Protein 1AV3 (pdb70)

Nearest PDB structures (foldseek):
  1av3-assembly1_A  TM=9.865E-01  e=8.842E-04  Conus purpurascens
  1mvj-assembly1_A  TM=7.472E-01  e=1.299E+00  Conus striatus
  1omn-assembly1_A  TM=7.184E-01  e=1.514E+00  Conus magus
  1omc-assembly1_A  TM=7.765E-01  e=2.591E+00  Conus geographus
  1cnn-assembly1_A  TM=4.995E-01  e=6.509E-01  unclassified

GO terms:
  GO:0005576 extracellular region (C, EXP)

Organism: Conus purpurascens (NCBI:txid41690)

Solvent-accessible surface area: 2298 Å² total

Sequence (26 aa):
CRINQKCFQHLDDCCSRKCNRFNKCVCRINQKCFQHLDDCCSRKCNRFNKCVCRINQKCFQHLDDCCSRKCNRFNKCVCRINQKCFQHLDDCCSRKCNRFNKCVCRINQKCFQHLDDCCSRKCNRFNKCVCRINQKCFQHLDDCCSRKCNRFNKCVCRINQKCFQHLDDCCSRKCNRFNKCVCRINQKCFQHLDDCCSRKCNRFNKCVCRINQKCFQHLDDCCSRKCNRFNKCVCRINQKCFQHLDDCCSRKCNRFNKCVCRINQKCFQHLDDCCSRKCNRFNKCVCRINQKCFQHLDDCCSRKCNRFNKCVCRINQKCFQHLDDCCSRKCNRFNKCVCRINQKCFQHLDDCCSRKCNRFNKCVCRINQKCFQHLDDCCSRKCNRFNKCVCRINQKCFQHLDDCCSRKCNRFNKCVCRINQKCFQHLDDCCSRKCNRFNKCVCRINQKCFQHLDDCCSRKCNRFNKCVCRINQKCFQHLDDCCSRKCNRFNKCVCRINQKCFQHLDDCCSRKCNRFNKCV

InterPro domains:
  IPR004214 Conotoxin [PF02950] (1-71)

Foldseek 3Di:
DDDLQQAALVDQPHPQSAADPVSGHD

Secondary structure (DSSP, 8-state):
-B---B--GGG--BSS--B-TTSBB-

Radius of gyration: 6.78 Å; Cα contacts (8 Å, |Δi|>4): 54; chains: 1; bounding box: 14×18×10 Å

Structure (mmCIF, N/CA/C/O backbone):
data_1AV3
#
_entry.id   1AV3
#
_cell.length_a   1.000
_cell.length_b   1.000
_cell.length_c   1.000
_cell.angle_alpha   90.00
_cell.angle_beta   90.00
_cell.angle_gamma   90.00
#
_symmetry.space_group_name_H-M   'P 1'
#
loop_
_atom_site.group_PDB
_atom_site.id
_atom_site.type_symbol
_atom_site.label_atom_id
_atom_site.label_alt_id
_atom_site.label_comp_id
_atom_site.label_asym_id
_atom_site.label_entity_id
_atom_site.label_seq_id
_atom_site.pdbx_PDB_ins_code
_atom_site.Cartn_x
_atom_site.Cartn_y
_atom_site.Cartn_z
_atom_site.occupancy
_atom_site.B_iso_or_equiv
_atom_site.auth_seq_id
_atom_site.auth_comp_id
_atom_site.auth_asym_id
_atom_site.auth_atom_id
_atom_site.pdbx_PDB_model_num
ATOM 1 N N . CYS A 1 1 ? -0.760 12.508 -4.725 1.00 0.00 1 CYS A N 1
ATOM 2 C CA . CYS A 1 1 ? -1.234 11.482 -3.757 1.00 0.00 1 CYS A CA 1
ATOM 3 C C . CYS A 1 1 ? -1.818 10.331 -4.598 1.00 0.00 1 CYS A C 1
ATOM 4 O O . CYS A 1 1 ? -2.720 10.537 -5.388 1.00 0.00 1 CYS A O 1
ATOM 13 N N . ARG A 1 2 ? -1.283 9.149 -4.402 1.00 0.00 2 ARG A N 1
ATOM 14 C CA . ARG A 1 2 ? -1.754 7.945 -5.162 1.00 0.00 2 ARG A CA 1
ATOM 15 C C . ARG A 1 2 ? -3.085 7.417 -4.609 1.00 0.00 2 ARG A C 1
ATOM 16 O O . ARG A 1 2 ? -3.255 7.276 -3.416 1.00 0.00 2 ARG A O 1
ATOM 37 N N . ILE A 1 3 ? -3.991 7.140 -5.514 1.00 0.00 3 ILE A N 1
ATOM 38 C CA . ILE A 1 3 ? -5.343 6.620 -5.150 1.00 0.00 3 ILE A CA 1
ATOM 39 C C . ILE A 1 3 ? -5.286 5.283 -4.370 1.00 0.00 3 ILE A C 1
ATOM 40 O O . ILE A 1 3 ? -4.298 4.578 -4.454 1.00 0.00 3 ILE A O 1
ATOM 71 N N . ASN A 1 5 ? -6.249 1.280 -3.463 1.00 0.00 5 ASN A N 1
ATOM 72 C CA . ASN A 1 5 ? -6.082 -0.015 -4.206 1.00 0.00 5 ASN A CA 1
ATOM 73 C C . ASN A 1 5 ? -4.997 -0.023 -5.303 1.00 0.00 5 ASN A C 1
ATOM 74 O O . ASN A 1 5 ? -4.919 -0.953 -6.083 1.00 0.00 5 ASN A O 1
ATOM 85 N N . GLN A 1 6 ? -4.191 1.008 -5.332 1.00 0.00 6 GLN A N 1
ATOM 86 C CA . GLN A 1 6 ? -3.100 1.116 -6.344 1.00 0.00 6 GLN A CA 1
ATOM 87 C C . GLN A 1 6 ? -1.872 0.379 -5.809 1.00 0.00 6 GLN A C 1
ATOM 88 O O . GLN A 1 6 ? -1.453 0.623 -4.693 1.00 0.00 6 GLN A O 1
ATOM 102 N N . LYS A 1 7 ? -1.338 -0.495 -6.625 1.00 0.00 7 LYS A N 1
ATOM 103 C CA . LYS A 1 7 ? -0.134 -1.294 -6.233 1.00 0.00 7 LYS A CA 1
ATOM 104 C C . LYS A 1 7 ? 0.978 -0.424 -5.621 1.00 0.00 7 LYS A C 1
ATOM 105 O O . LYS A 1 7 ? 1.688 0.277 -6.315 1.00 0.00 7 LYS A O 1
ATOM 124 N N . CYS A 1 8 ? 1.069 -0.513 -4.317 1.00 0.00 8 CYS A N 1
ATOM 125 C CA . CYS A 1 8 ? 2.089 0.257 -3.546 1.00 0.00 8 CYS A CA 1
ATOM 126 C C . CYS A 1 8 ? 2.797 -0.661 -2.554 1.00 0.00 8 CYS A C 1
ATOM 127 O O . CYS A 1 8 ? 2.199 -1.562 -1.996 1.00 0.00 8 CYS A O 1
ATOM 134 N N . PHE A 1 9 ? 4.063 -0.388 -2.371 1.00 0.00 9 PHE A N 1
ATOM 135 C CA . PHE A 1 9 ? 4.891 -1.197 -1.432 1.00 0.00 9 PHE A CA 1
ATOM 136 C C . PHE A 1 9 ? 4.794 -0.573 -0.043 1.00 0.00 9 PHE A C 1
ATOM 137 O O . PHE A 1 9 ? 4.859 0.633 0.107 1.00 0.00 9 PHE A O 1
ATOM 154 N N . GLN A 1 10 ? 4.636 -1.433 0.926 1.00 0.00 10 GLN A N 1
ATOM 155 C CA . GLN A 1 10 ? 4.525 -1.003 2.347 1.00 0.00 10 GLN A CA 1
ATOM 156 C C . GLN A 1 10 ? 5.750 -0.168 2.747 1.00 0.00 10 GLN A C 1
ATOM 157 O O . GLN A 1 10 ? 5.662 0.713 3.581 1.00 0.00 10 GLN A O 1
ATOM 171 N N . HIS A 1 11 ? 6.855 -0.490 2.120 1.00 0.00 11 HIS A N 1
ATOM 172 C CA . HIS A 1 11 ? 8.139 0.222 2.389 1.00 0.00 11 HIS A CA 1
ATOM 173 C C . HIS A 1 11 ? 8.063 1.668 1.883 1.00 0.00 11 HIS A C 1
ATOM 174 O O . HIS A 1 11 ? 8.613 2.564 2.492 1.00 0.00 11 HIS A O 1
ATOM 188 N N . LEU A 1 12 ? 7.379 1.835 0.778 1.00 0.00 12 LEU A N 1
ATOM 189 C CA . LEU A 1 12 ? 7.212 3.185 0.158 1.00 0.00 12 LEU A CA 1
ATOM 190 C C . LEU A 1 12 ? 5.726 3.444 -0.144 1.00 0.00 12 LEU A C 1
ATOM 191 O O . LEU A 1 12 ? 5.322 3.609 -1.280 1.00 0.00 12 LEU A O 1
ATOM 207 N N . ASP A 1 13 ? 4.952 3.466 0.913 1.00 0.00 13 ASP A N 1
ATOM 208 C CA . ASP A 1 13 ? 3.480 3.709 0.780 1.00 0.00 13 ASP A CA 1
ATOM 209 C C . ASP A 1 13 ? 3.275 5.165 0.330 1.00 0.00 13 ASP A C 1
ATOM 210 O O . ASP A 1 13 ? 3.218 6.089 1.119 1.00 0.00 13 ASP A O 1
ATOM 219 N N . ASP A 1 14 ? 3.173 5.298 -0.964 1.00 0.00 14 ASP A N 1
ATOM 220 C CA . ASP A 1 14 ? 2.975 6.618 -1.626 1.00 0.00 14 ASP A CA 1
ATOM 221 C C . ASP A 1 14 ? 1.483 6.967 -1.764 1.00 0.00 14 ASP A C 1
ATOM 222 O O . ASP A 1 14 ? 1.125 7.893 -2.471 1.00 0.00 14 ASP A O 1
ATOM 231 N N . CYS A 1 15 ? 0.661 6.212 -1.083 1.00 0.00 15 CYS A N 1
ATOM 232 C CA . CYS A 1 15 ? -0.809 6.438 -1.128 1.00 0.00 15 CYS A CA 1
ATOM 233 C C . CYS A 1 15 ? -1.221 7.749 -0.471 1.00 0.00 15 CYS A C 1
ATOM 234 O O . CYS A 1 15 ? -0.494 8.313 0.326 1.00 0.00 15 CYS A O 1
ATOM 241 N N . CYS A 1 16 ? -2.395 8.182 -0.847 1.00 0.00 16 CYS A N 1
ATOM 242 C CA . CYS A 1 16 ? -2.970 9.449 -0.307 1.00 0.00 16 CYS A CA 1
ATOM 243 C C . CYS A 1 16 ? -3.172 9.233 1.203 1.00 0.00 16 CYS A C 1
ATOM 244 O O . CYS A 1 16 ? -2.997 10.130 2.006 1.00 0.00 16 CYS A O 1
ATOM 251 N N . SER A 1 17 ? -3.541 8.014 1.512 1.00 0.00 17 SER A N 1
ATOM 252 C CA . SER A 1 17 ? -3.791 7.567 2.908 1.00 0.00 17 SER A CA 1
ATOM 253 C C . SER A 1 17 ? -2.483 7.033 3.528 1.00 0.00 17 SER A C 1
ATOM 254 O O . SER A 1 17 ? -2.425 6.777 4.714 1.00 0.00 17 SER A O 1
ATOM 262 N N . ARG A 1 18 ? -1.482 6.882 2.688 1.00 0.00 18 ARG A N 1
ATOM 263 C CA . ARG A 1 18 ? -0.134 6.369 3.108 1.00 0.00 18 ARG A CA 1
ATOM 264 C C . ARG A 1 18 ? -0.277 4.986 3.767 1.00 0.00 18 ARG A C 1
ATOM 265 O O . ARG A 1 18 ? 0.551 4.566 4.554 1.00 0.00 18 ARG A O 1
ATOM 286 N N . LYS A 1 19 ? -1.345 4.320 3.405 1.00 0.00 19 LYS A N 1
ATOM 287 C CA . LYS A 1 19 ? -1.653 2.966 3.937 1.00 0.00 19 LYS A CA 1
ATOM 288 C C . LYS A 1 19 ? -1.772 1.983 2.771 1.00 0.00 19 LYS A C 1
ATOM 289 O O . LYS A 1 19 ? -2.558 2.192 1.867 1.00 0.00 19 LYS A O 1
ATOM 308 N N . CYS A 1 20 ? -0.977 0.945 2.839 1.00 0.00 20 CYS A N 1
ATOM 309 C CA . CYS A 1 20 ? -0.965 -0.109 1.797 1.00 0.00 20 CYS A CA 1
ATOM 310 C C . CYS A 1 20 ? -1.341 -1.420 2.500 1.00 0.00 20 CYS A C 1
ATOM 311 O O . CYS A 1 20 ? -0.646 -1.863 3.394 1.00 0.00 20 CYS A O 1
ATOM 318 N N . ASN A 1 21 ? -2.434 -1.996 2.071 1.00 0.00 21 ASN A N 1
ATOM 319 C CA . ASN A 1 21 ? -2.925 -3.279 2.668 1.00 0.00 21 ASN A CA 1
ATOM 320 C C . ASN A 1 21 ? -2.027 -4.480 2.330 1.00 0.00 21 ASN A C 1
ATOM 321 O O . ASN A 1 21 ? -1.052 -4.362 1.613 1.00 0.00 21 ASN A O 1
ATOM 332 N N . ARG A 1 22 ? -2.413 -5.604 2.878 1.00 0.00 22 ARG A N 1
ATOM 333 C CA . ARG A 1 22 ? -1.692 -6.891 2.684 1.00 0.00 22 ARG A CA 1
ATOM 334 C C . ARG A 1 22 ? -1.584 -7.311 1.206 1.00 0.00 22 ARG A C 1
ATOM 335 O O . ARG A 1 22 ? -0.768 -8.145 0.868 1.00 0.00 22 ARG A O 1
ATOM 356 N N . PHE A 1 23 ? -2.407 -6.720 0.375 1.00 0.00 23 PHE A N 1
ATOM 357 C CA . PHE A 1 23 ? -2.408 -7.038 -1.080 1.00 0.00 23 PHE A CA 1
ATOM 358 C C . PHE A 1 23 ? -1.427 -6.128 -1.833 1.00 0.00 23 PHE A C 1
ATOM 359 O O . PHE A 1 23 ? -1.483 -6.020 -3.044 1.00 0.00 23 PHE A O 1
ATOM 376 N N . ASN A 1 24 ? -0.556 -5.502 -1.076 1.00 0.00 24 ASN A N 1
ATOM 377 C CA . ASN A 1 24 ? 0.479 -4.574 -1.633 1.00 0.00 24 ASN A CA 1
ATOM 378 C C . ASN A 1 24 ? -0.149 -3.530 -2.560 1.00 0.00 24 ASN A C 1
ATOM 379 O O . ASN A 1 24 ? 0.414 -3.142 -3.563 1.00 0.00 24 ASN A O 1
ATOM 390 N N . LYS A 1 25 ? -1.323 -3.124 -2.159 1.00 0.00 25 LYS A N 1
ATOM 391 C CA . LYS A 1 25 ? -2.120 -2.108 -2.901 1.00 0.00 25 LYS A CA 1
ATOM 392 C C . LYS A 1 25 ? -2.503 -1.035 -1.882 1.00 0.00 25 LYS A C 1
ATOM 393 O O . LYS A 1 25 ? -2.427 -1.279 -0.694 1.00 0.00 25 LYS A O 1
ATOM 412 N N . CYS A 1 26 ? -2.905 0.121 -2.347 1.00 0.00 26 CYS A N 1
ATOM 413 C CA . CYS A 1 26 ? -3.281 1.196 -1.389 1.00 0.00 26 CYS A CA 1
ATOM 414 C C . CYS A 1 26 ? -4.626 0.905 -0.728 1.00 0.00 26 CYS A C 1
ATOM 415 O O . CYS A 1 26 ? -5.325 -0.021 -1.092 1.00 0.00 26 CYS A O 1
ATOM 422 N N . VAL A 1 27 ? -4.927 1.727 0.240 1.00 0.00 27 VAL A N 1
ATOM 423 C CA . VAL A 1 27 ? -6.201 1.604 1.009 1.00 0.00 27 VAL A CA 1
ATOM 424 C C . VAL A 1 27 ? -6.951 2.953 0.997 1.00 0.00 27 VAL A C 1
ATOM 425 O O . VAL A 1 27 ? -6.278 3.964 0.872 1.00 0.00 27 VAL A O 1
ATOM 439 N N . CYS A 1 1 ? -0.937 12.578 -5.151 1.00 0.00 1 CYS A N 2
ATOM 440 C CA . CYS A 1 1 ? -1.091 11.442 -4.199 1.00 0.00 1 CYS A CA 2
ATOM 441 C C . CYS A 1 1 ? -1.580 10.214 -4.982 1.00 0.00 1 CYS A C 2
ATOM 442 O O . CYS A 1 1 ? -2.350 10.346 -5.914 1.00 0.00 1 CYS A O 2
ATOM 451 N N . ARG A 1 2 ? -1.121 9.050 -4.584 1.00 0.00 2 ARG A N 2
ATOM 452 C CA . ARG A 1 2 ? -1.537 7.796 -5.288 1.00 0.00 2 ARG A CA 2
ATOM 453 C C . ARG A 1 2 ? -2.967 7.427 -4.880 1.00 0.00 2 ARG A C 2
ATOM 454 O O . ARG A 1 2 ? -3.306 7.437 -3.713 1.00 0.00 2 ARG A O 2
ATOM 475 N N . ILE A 1 3 ? -3.755 7.108 -5.872 1.00 0.00 3 ILE A N 2
ATOM 476 C CA . ILE A 1 3 ? -5.184 6.726 -5.659 1.00 0.00 3 ILE A CA 2
ATOM 477 C C . ILE A 1 3 ? -5.315 5.439 -4.806 1.00 0.00 3 ILE A C 2
ATOM 478 O O . ILE A 1 3 ? -4.375 4.669 -4.748 1.00 0.00 3 ILE A O 2
ATOM 509 N N . ASN A 1 5 ? -6.318 1.623 -3.491 1.00 0.00 5 ASN A N 2
ATOM 510 C CA . ASN A 1 5 ? -6.115 0.266 -4.100 1.00 0.00 5 ASN A CA 2
ATOM 511 C C . ASN A 1 5 ? -4.993 0.192 -5.156 1.00 0.00 5 ASN A C 2
ATOM 512 O O . ASN A 1 5 ? -4.838 -0.820 -5.812 1.00 0.00 5 ASN A O 2
ATOM 523 N N . GLN A 1 6 ? -4.237 1.250 -5.298 1.00 0.00 6 GLN A N 2
ATOM 524 C CA . GLN A 1 6 ? -3.130 1.261 -6.296 1.00 0.00 6 GLN A CA 2
ATOM 525 C C . GLN A 1 6 ? -1.896 0.560 -5.724 1.00 0.00 6 GLN A C 2
ATOM 526 O O . GLN A 1 6 ? -1.593 0.699 -4.554 1.00 0.00 6 GLN A O 2
ATOM 540 N N . LYS A 1 7 ? -1.230 -0.171 -6.583 1.00 0.00 7 LYS A N 2
ATOM 541 C CA . LYS A 1 7 ? -0.001 -0.921 -6.187 1.00 0.00 7 LYS A CA 2
ATOM 542 C C . LYS A 1 7 ? 1.013 -0.010 -5.486 1.00 0.00 7 LYS A C 2
ATOM 543 O O . LYS A 1 7 ? 1.522 0.927 -6.071 1.00 0.00 7 LYS A O 2
ATOM 562 N N . CYS A 1 8 ? 1.261 -0.326 -4.242 1.00 0.00 8 CYS A N 2
ATOM 563 C CA . CYS A 1 8 ? 2.226 0.460 -3.421 1.00 0.00 8 CYS A CA 2
ATOM 564 C C . CYS A 1 8 ? 3.046 -0.478 -2.541 1.00 0.00 8 CYS A C 2
ATOM 565 O O . CYS A 1 8 ? 2.616 -1.573 -2.228 1.00 0.00 8 CYS A O 2
ATOM 572 N N . PHE A 1 9 ? 4.207 -0.001 -2.175 1.00 0.00 9 PHE A N 2
ATOM 573 C CA . PHE A 1 9 ? 5.136 -0.794 -1.317 1.00 0.00 9 PHE A CA 2
ATOM 574 C C . PHE A 1 9 ? 5.165 -0.269 0.115 1.00 0.00 9 PHE A C 2
ATOM 575 O O . PHE A 1 9 ? 4.963 0.906 0.355 1.00 0.00 9 PHE A O 2
ATOM 592 N N . GLN A 1 10 ? 5.416 -1.175 1.023 1.00 0.00 10 GLN A N 2
ATOM 593 C CA . GLN A 1 10 ? 5.486 -0.831 2.467 1.00 0.00 10 GLN A CA 2
ATOM 594 C C . GLN A 1 10 ? 6.664 0.130 2.692 1.00 0.00 10 GLN A C 2
ATOM 595 O O . GLN A 1 10 ? 6.627 0.980 3.560 1.00 0.00 10 GLN A O 2
ATOM 609 N N . HIS A 1 11 ? 7.670 -0.060 1.877 1.00 0.00 11 HIS A N 2
ATOM 610 C CA . HIS A 1 11 ? 8.908 0.772 1.932 1.00 0.00 11 HIS A CA 2
ATOM 611 C C . HIS A 1 11 ? 8.597 2.139 1.306 1.00 0.00 11 HIS A C 2
ATOM 612 O O . HIS A 1 11 ? 8.936 3.168 1.857 1.00 0.00 11 HIS A O 2
ATOM 626 N N . LEU A 1 12 ? 7.957 2.084 0.164 1.00 0.00 12 LEU A N 2
ATOM 627 C CA . LEU A 1 12 ? 7.573 3.318 -0.587 1.00 0.00 12 LEU A CA 2
ATOM 628 C C . LEU A 1 12 ? 6.040 3.422 -0.603 1.00 0.00 12 LEU A C 2
ATOM 629 O O . LEU A 1 12 ? 5.396 3.235 -1.618 1.00 0.00 12 LEU A O 2
ATOM 645 N N . ASP A 1 13 ? 5.509 3.721 0.557 1.00 0.00 13 ASP A N 2
ATOM 646 C CA . ASP A 1 13 ? 4.029 3.861 0.720 1.00 0.00 13 ASP A CA 2
ATOM 647 C C . ASP A 1 13 ? 3.650 5.306 0.360 1.00 0.00 13 ASP A C 2
ATOM 648 O O . ASP A 1 13 ? 3.465 6.161 1.205 1.00 0.00 13 ASP A O 2
ATOM 657 N N . ASP A 1 14 ? 3.552 5.515 -0.927 1.00 0.00 14 ASP A N 2
ATOM 658 C CA . ASP A 1 14 ? 3.200 6.847 -1.499 1.00 0.00 14 ASP A CA 2
ATOM 659 C C . ASP A 1 14 ? 1.676 7.025 -1.645 1.00 0.00 14 ASP A C 2
ATOM 660 O O . ASP A 1 14 ? 1.221 7.880 -2.383 1.00 0.00 14 ASP A O 2
ATOM 669 N N . CYS A 1 15 ? 0.930 6.212 -0.936 1.00 0.00 15 CYS A N 2
ATOM 670 C CA . CYS A 1 15 ? -0.555 6.293 -0.998 1.00 0.00 15 CYS A CA 2
ATOM 671 C C . CYS A 1 15 ? -1.074 7.595 -0.399 1.00 0.00 15 CYS A C 2
ATOM 672 O O . CYS A 1 15 ? -0.446 8.183 0.461 1.00 0.00 15 CYS A O 2
ATOM 679 N N . CYS A 1 16 ? -2.219 8.000 -0.891 1.00 0.00 16 CYS A N 2
ATOM 680 C CA . CYS A 1 16 ? -2.862 9.259 -0.403 1.00 0.00 16 CYS A CA 2
ATOM 681 C C . CYS A 1 16 ? -3.183 9.033 1.083 1.00 0.00 16 CYS A C 2
ATOM 682 O O . CYS A 1 16 ? -3.111 9.934 1.897 1.00 0.00 16 CYS A O 2
ATOM 689 N N . SER A 1 17 ? -3.526 7.799 1.362 1.00 0.00 17 SER A N 2
ATOM 690 C CA . SER A 1 17 ? -3.871 7.342 2.732 1.00 0.00 17 SER A CA 2
ATOM 691 C C . SER A 1 17 ? -2.566 6.961 3.450 1.00 0.00 17 SER A C 2
ATOM 692 O O . SER A 1 17 ? -2.521 6.902 4.664 1.00 0.00 17 SER A O 2
ATOM 700 N N . ARG A 1 18 ? -1.550 6.713 2.652 1.00 0.00 18 ARG A N 2
ATOM 701 C CA . ARG A 1 18 ? -0.194 6.321 3.150 1.00 0.00 18 ARG A CA 2
ATOM 702 C C . ARG A 1 18 ? -0.227 4.903 3.762 1.00 0.00 18 ARG A C 2
ATOM 703 O O . ARG A 1 18 ? 0.766 4.435 4.285 1.00 0.00 18 ARG A O 2
ATOM 724 N N . LYS A 1 19 ? -1.375 4.272 3.667 1.00 0.00 19 LYS A N 2
ATOM 725 C CA . LYS A 1 19 ? -1.590 2.897 4.202 1.00 0.00 19 LYS A CA 2
ATOM 726 C C . LYS A 1 19 ? -1.733 1.901 3.036 1.00 0.00 19 LYS A C 2
ATOM 727 O O . LYS A 1 19 ? -2.548 2.108 2.156 1.00 0.00 19 LYS A O 2
ATOM 746 N N . CYS A 1 20 ? -0.935 0.860 3.068 1.00 0.00 20 CYS A N 2
ATOM 747 C CA . CYS A 1 20 ? -0.951 -0.194 2.017 1.00 0.00 20 CYS A CA 2
ATOM 748 C C . CYS A 1 20 ? -1.280 -1.546 2.668 1.00 0.00 20 CYS A C 2
ATOM 749 O O . CYS A 1 20 ? -0.556 -2.009 3.530 1.00 0.00 20 CYS A O 2
ATOM 756 N N . ASN A 1 21 ? -2.363 -2.140 2.235 1.00 0.00 21 ASN A N 2
ATOM 757 C CA . ASN A 1 21 ? -2.792 -3.467 2.794 1.00 0.00 21 ASN A CA 2
ATOM 758 C C . ASN A 1 21 ? -1.864 -4.628 2.376 1.00 0.00 21 ASN A C 2
ATOM 759 O O . ASN A 1 21 ? -0.931 -4.438 1.619 1.00 0.00 21 ASN A O 2
ATOM 770 N N . ARG A 1 22 ? -2.159 -5.798 2.893 1.00 0.00 22 ARG A N 2
ATOM 771 C CA . ARG A 1 22 ? -1.372 -7.027 2.595 1.00 0.00 22 ARG A CA 2
ATOM 772 C C . ARG A 1 22 ? -1.433 -7.422 1.106 1.00 0.00 22 ARG A C 2
ATOM 773 O O . ARG A 1 22 ? -0.697 -8.283 0.663 1.00 0.00 22 ARG A O 2
ATOM 794 N N . PHE A 1 23 ? -2.312 -6.768 0.389 1.00 0.00 23 PHE A N 2
ATOM 795 C CA . PHE A 1 23 ? -2.485 -7.041 -1.071 1.00 0.00 23 PHE A CA 2
ATOM 796 C C . PHE A 1 23 ? -1.530 -6.143 -1.872 1.00 0.00 23 PHE A C 2
ATOM 797 O O . PHE A 1 23 ? -1.601 -6.084 -3.085 1.00 0.00 23 PHE A O 2
ATOM 814 N N . ASN A 1 24 ? -0.658 -5.474 -1.154 1.00 0.00 24 ASN A N 2
ATOM 815 C CA . ASN A 1 24 ? 0.351 -4.550 -1.764 1.00 0.00 24 ASN A CA 2
ATOM 816 C C . ASN A 1 24 ? -0.333 -3.483 -2.623 1.00 0.00 24 ASN A C 2
ATOM 817 O O . ASN A 1 24 ? 0.156 -3.078 -3.660 1.00 0.00 24 ASN A O 2
ATOM 828 N N . LYS A 1 25 ? -1.468 -3.076 -2.123 1.00 0.00 25 LYS A N 2
ATOM 829 C CA . LYS A 1 25 ? -2.315 -2.043 -2.778 1.00 0.00 25 LYS A CA 2
ATOM 830 C C . LYS A 1 25 ? -2.653 -0.993 -1.715 1.00 0.00 25 LYS A C 2
ATOM 831 O O . LYS A 1 25 ? -2.564 -1.278 -0.536 1.00 0.00 25 LYS A O 2
ATOM 850 N N . CYS A 1 26 ? -3.032 0.188 -2.138 1.00 0.00 26 CYS A N 2
ATOM 851 C CA . CYS A 1 26 ? -3.373 1.242 -1.146 1.00 0.00 26 CYS A CA 2
ATOM 852 C C . CYS A 1 26 ? -4.716 0.930 -0.488 1.00 0.00 26 CYS A C 2
ATOM 853 O O . CYS A 1 26 ? -5.452 0.067 -0.929 1.00 0.00 26 CYS A O 2
ATOM 860 N N . VAL A 1 27 ? -4.978 1.661 0.560 1.00 0.00 27 VAL A N 2
ATOM 861 C CA . VAL A 1 27 ? -6.244 1.497 1.339 1.00 0.00 27 VAL A CA 2
ATOM 862 C C . VAL A 1 27 ? -7.002 2.843 1.430 1.00 0.00 27 VAL A C 2
ATOM 863 O O . VAL A 1 27 ? -8.132 2.800 1.889 1.00 0.00 27 VAL A O 2
ATOM 877 N N . CYS A 1 1 ? -0.032 12.273 -4.384 1.00 0.00 1 CYS A N 3
ATOM 878 C CA . CYS A 1 1 ? -0.738 11.355 -3.450 1.00 0.00 1 CYS A CA 3
ATOM 879 C C . CYS A 1 1 ? -1.509 10.369 -4.350 1.00 0.00 1 CYS A C 3
ATOM 880 O O . CYS A 1 1 ? -2.402 10.754 -5.080 1.00 0.00 1 CYS A O 3
ATOM 889 N N . ARG A 1 2 ? -1.133 9.116 -4.265 1.00 0.00 2 ARG A N 3
ATOM 890 C CA . ARG A 1 2 ? -1.781 8.041 -5.084 1.00 0.00 2 ARG A CA 3
ATOM 891 C C . ARG A 1 2 ? -3.180 7.654 -4.600 1.00 0.00 2 ARG A C 3
ATOM 892 O O . ARG A 1 2 ? -3.558 7.924 -3.479 1.00 0.00 2 ARG A O 3
ATOM 913 N N . ILE A 1 3 ? -3.904 7.019 -5.485 1.00 0.00 3 ILE A N 3
ATOM 914 C CA . ILE A 1 3 ? -5.292 6.567 -5.182 1.00 0.00 3 ILE A CA 3
ATOM 915 C C . ILE A 1 3 ? -5.291 5.278 -4.326 1.00 0.00 3 ILE A C 3
ATOM 916 O O . ILE A 1 3 ? -4.317 4.550 -4.338 1.00 0.00 3 ILE A O 3
ATOM 947 N N . ASN A 1 5 ? -6.308 1.369 -3.397 1.00 0.00 5 ASN A N 3
ATOM 948 C CA . ASN A 1 5 ? -6.156 0.062 -4.119 1.00 0.00 5 ASN A CA 3
ATOM 949 C C . ASN A 1 5 ? -5.005 -0.021 -5.140 1.00 0.00 5 ASN A C 3
ATOM 950 O O . ASN A 1 5 ? -4.742 -1.094 -5.649 1.00 0.00 5 ASN A O 3
ATOM 961 N N . GLN A 1 6 ? -4.346 1.076 -5.424 1.00 0.00 6 GLN A N 3
ATOM 962 C CA . GLN A 1 6 ? -3.223 1.033 -6.409 1.00 0.00 6 GLN A CA 3
ATOM 963 C C . GLN A 1 6 ? -2.008 0.304 -5.815 1.00 0.00 6 GLN A C 3
ATOM 964 O O . GLN A 1 6 ? -1.633 0.538 -4.684 1.00 0.00 6 GLN A O 3
ATOM 978 N N . LYS A 1 7 ? -1.435 -0.559 -6.619 1.00 0.00 7 LYS A N 3
ATOM 979 C CA . LYS A 1 7 ? -0.244 -1.353 -6.188 1.00 0.00 7 LYS A CA 3
ATOM 980 C C . LYS A 1 7 ? 0.901 -0.498 -5.607 1.00 0.00 7 LYS A C 3
ATOM 981 O O . LYS A 1 7 ? 1.590 0.204 -6.321 1.00 0.00 7 LYS A O 3
ATOM 1000 N N . CYS A 1 8 ? 1.045 -0.600 -4.307 1.00 0.00 8 CYS A N 3
ATOM 1001 C CA . CYS A 1 8 ? 2.101 0.146 -3.554 1.00 0.00 8 CYS A CA 3
ATOM 1002 C C . CYS A 1 8 ? 2.732 -0.777 -2.505 1.00 0.00 8 CYS A C 3
ATOM 1003 O O . CYS A 1 8 ? 2.108 -1.714 -2.043 1.00 0.00 8 CYS A O 3
ATOM 1010 N N . PHE A 1 9 ? 3.957 -0.480 -2.156 1.00 0.00 9 PHE A N 3
ATOM 1011 C CA . PHE A 1 9 ? 4.683 -1.308 -1.144 1.00 0.00 9 PHE A CA 3
ATOM 1012 C C . PHE A 1 9 ? 4.453 -0.802 0.282 1.00 0.00 9 PHE A C 3
ATOM 1013 O O . PHE A 1 9 ? 4.267 0.380 0.511 1.00 0.00 9 PHE A O 3
ATOM 1030 N N . GLN A 1 10 ? 4.479 -1.745 1.191 1.00 0.00 10 GLN A N 3
ATOM 1031 C CA . GLN A 1 10 ? 4.281 -1.466 2.644 1.00 0.00 10 GLN A CA 3
ATOM 1032 C C . GLN A 1 10 ? 5.294 -0.439 3.176 1.00 0.00 10 GLN A C 3
ATOM 1033 O O . GLN A 1 10 ? 5.102 0.127 4.235 1.00 0.00 10 GLN A O 3
ATOM 1047 N N . HIS A 1 11 ? 6.341 -0.243 2.412 1.00 0.00 11 HIS A N 3
ATOM 1048 C CA . HIS A 1 11 ? 7.428 0.719 2.774 1.00 0.00 11 HIS A CA 3
ATOM 1049 C C . HIS A 1 11 ? 7.280 1.963 1.896 1.00 0.00 11 HIS A C 3
ATOM 1050 O O . HIS A 1 11 ? 7.292 3.075 2.388 1.00 0.00 11 HIS A O 3
ATOM 1064 N N . LEU A 1 12 ? 7.144 1.726 0.616 1.00 0.00 12 LEU A N 3
ATOM 1065 C CA . LEU A 1 12 ? 6.987 2.843 -0.364 1.00 0.00 12 LEU A CA 3
ATOM 1066 C C . LEU A 1 12 ? 5.489 3.111 -0.558 1.00 0.00 12 LEU A C 3
ATOM 1067 O O . LEU A 1 12 ? 4.932 2.943 -1.627 1.00 0.00 12 LEU A O 3
ATOM 1083 N N . ASP A 1 13 ? 4.889 3.529 0.527 1.00 0.00 13 ASP A N 3
ATOM 1084 C CA . ASP A 1 13 ? 3.431 3.845 0.533 1.00 0.00 13 ASP A CA 3
ATOM 1085 C C . ASP A 1 13 ? 3.280 5.228 -0.109 1.00 0.00 13 ASP A C 3
ATOM 1086 O O . ASP A 1 13 ? 3.460 6.252 0.525 1.00 0.00 13 ASP A O 3
ATOM 1095 N N . ASP A 1 14 ? 2.948 5.191 -1.369 1.00 0.00 14 ASP A N 3
ATOM 1096 C CA . ASP A 1 14 ? 2.755 6.428 -2.183 1.00 0.00 14 ASP A CA 3
ATOM 1097 C C . ASP A 1 14 ? 1.306 6.923 -2.085 1.00 0.00 14 ASP A C 3
ATOM 1098 O O . ASP A 1 14 ? 1.003 8.028 -2.490 1.00 0.00 14 ASP A O 3
ATOM 1107 N N . CYS A 1 15 ? 0.468 6.076 -1.544 1.00 0.00 15 CYS A N 3
ATOM 1108 C CA . CYS A 1 15 ? -0.982 6.376 -1.365 1.00 0.00 15 CYS A CA 3
ATOM 1109 C C . CYS A 1 15 ? -1.252 7.697 -0.647 1.00 0.00 15 CYS A C 3
ATOM 1110 O O . CYS A 1 15 ? -0.434 8.179 0.113 1.00 0.00 15 CYS A O 3
ATOM 1117 N N . CYS A 1 16 ? -2.414 8.230 -0.922 1.00 0.00 16 CYS A N 3
ATOM 1118 C CA . CYS A 1 16 ? -2.829 9.518 -0.295 1.00 0.00 16 CYS A CA 3
ATOM 1119 C C . CYS A 1 16 ? -3.109 9.200 1.183 1.00 0.00 16 CYS A C 3
ATOM 1120 O O . CYS A 1 16 ? -2.845 9.997 2.062 1.00 0.00 16 CYS A O 3
ATOM 1127 N N . SER A 1 17 ? -3.640 8.017 1.387 1.00 0.00 17 SER A N 3
ATOM 1128 C CA . SER A 1 17 ? -3.979 7.515 2.746 1.00 0.00 17 SER A CA 3
ATOM 1129 C C . SER A 1 17 ? -2.712 6.952 3.422 1.00 0.00 17 SER A C 3
ATOM 1130 O O . SER A 1 17 ? -2.786 6.450 4.526 1.00 0.00 17 SER A O 3
ATOM 1138 N N . ARG A 1 18 ? -1.606 7.057 2.717 1.00 0.00 18 ARG A N 3
ATOM 1139 C CA . ARG A 1 18 ? -0.262 6.573 3.181 1.00 0.00 18 ARG A CA 3
ATOM 1140 C C . ARG A 1 18 ? -0.318 5.180 3.836 1.00 0.00 18 ARG A C 3
ATOM 1141 O O . ARG A 1 18 ? 0.495 4.844 4.677 1.00 0.00 18 ARG A O 3
ATOM 1162 N N . LYS A 1 19 ? -1.294 4.414 3.409 1.00 0.00 19 LYS A N 3
ATOM 1163 C CA . LYS A 1 19 ? -1.508 3.037 3.928 1.00 0.00 19 LYS A CA 3
ATOM 1164 C C . LYS A 1 19 ? -1.699 2.059 2.760 1.00 0.00 19 LYS A C 3
ATOM 1165 O O . LYS A 1 19 ? -2.530 2.285 1.901 1.00 0.00 19 LYS A O 3
ATOM 1184 N N . CYS A 1 20 ? -0.914 1.010 2.773 1.00 0.00 20 CYS A N 3
ATOM 1185 C CA . CYS A 1 20 ? -0.973 -0.037 1.722 1.00 0.00 20 CYS A CA 3
ATOM 1186 C C . CYS A 1 20 ? -1.344 -1.345 2.433 1.00 0.00 20 CYS A C 3
ATOM 1187 O O . CYS A 1 20 ? -0.665 -1.749 3.358 1.00 0.00 20 CYS A O 3
ATOM 1194 N N . ASN A 1 21 ? -2.406 -1.972 1.990 1.00 0.00 21 ASN A N 3
ATOM 1195 C CA . ASN A 1 21 ? -2.860 -3.255 2.615 1.00 0.00 21 ASN A CA 3
ATOM 1196 C C . ASN A 1 21 ? -1.895 -4.429 2.374 1.00 0.00 21 ASN A C 3
ATOM 1197 O O . ASN A 1 21 ? -0.814 -4.258 1.844 1.00 0.00 21 ASN A O 3
ATOM 1208 N N . ARG A 1 22 ? -2.339 -5.594 2.773 1.00 0.00 22 ARG A N 3
ATOM 1209 C CA . ARG A 1 22 ? -1.538 -6.831 2.625 1.00 0.00 22 ARG A CA 3
ATOM 1210 C C . ARG A 1 22 ? -1.416 -7.317 1.175 1.00 0.00 22 ARG A C 3
ATOM 1211 O O . ARG A 1 22 ? -0.579 -8.148 0.877 1.00 0.00 22 ARG A O 3
ATOM 1232 N N . PHE A 1 23 ? -2.250 -6.783 0.319 1.00 0.00 23 PHE A N 3
ATOM 1233 C CA . PHE A 1 23 ? -2.233 -7.164 -1.121 1.00 0.00 23 PHE A CA 3
ATOM 1234 C C . PHE A 1 23 ? -1.251 -6.235 -1.860 1.00 0.00 23 PHE A C 3
ATOM 1235 O O . PHE A 1 23 ? -1.247 -6.183 -3.076 1.00 0.00 23 PHE A O 3
ATOM 1252 N N . ASN A 1 24 ? -0.448 -5.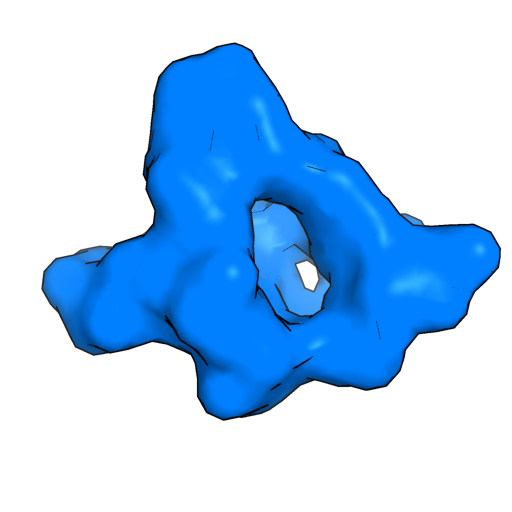532 -1.090 1.00 0.00 24 ASN A N 3
ATOM 1253 C CA . ASN A 1 24 ? 0.563 -4.576 -1.638 1.00 0.00 24 ASN A CA 3
ATOM 1254 C C . ASN A 1 24 ? -0.133 -3.590 -2.581 1.00 0.00 24 ASN A C 3
ATOM 1255 O O . ASN A 1 24 ? 0.395 -3.187 -3.597 1.00 0.00 24 ASN A O 3
ATOM 1266 N N . LYS A 1 25 ? -1.325 -3.251 -2.165 1.00 0.00 25 LYS A N 3
ATOM 1267 C CA . LYS A 1 25 ? -2.223 -2.307 -2.886 1.00 0.00 25 LYS A CA 3
ATOM 1268 C C . LYS A 1 25 ? -2.496 -1.153 -1.920 1.00 0.00 25 LYS A C 3
ATOM 1269 O O . LYS A 1 25 ? -2.263 -1.293 -0.736 1.00 0.00 25 LYS A O 3
ATOM 1288 N N . CYS A 1 26 ? -2.982 -0.051 -2.433 1.00 0.00 26 CYS A N 3
ATOM 1289 C CA . CYS A 1 26 ? -3.269 1.112 -1.546 1.00 0.00 26 CYS A CA 3
ATOM 1290 C C . CYS A 1 26 ? -4.596 0.941 -0.809 1.00 0.00 26 CYS A C 3
ATOM 1291 O O . CYS A 1 26 ? -5.329 -0.005 -1.025 1.00 0.00 26 CYS A O 3
ATOM 1298 N N . VAL A 1 27 ? -4.841 1.892 0.052 1.00 0.00 27 VAL A N 3
ATOM 1299 C CA . VAL A 1 27 ? -6.086 1.920 0.879 1.00 0.00 27 VAL A CA 3
ATOM 1300 C C . VAL A 1 27 ? -6.715 3.336 0.809 1.00 0.00 27 VAL A C 3
ATOM 1301 O O . VAL A 1 27 ? -7.850 3.456 1.241 1.00 0.00 27 VAL A O 3
ATOM 1315 N N . CYS A 1 1 ? -0.061 12.041 -4.762 1.00 0.00 1 CYS A N 4
ATOM 1316 C CA . CYS A 1 1 ? -0.733 11.174 -3.756 1.00 0.00 1 CYS A CA 4
ATOM 1317 C C . CYS A 1 1 ? -1.523 10.122 -4.559 1.00 0.00 1 CYS A C 4
ATOM 1318 O O . CYS A 1 1 ? -2.443 10.453 -5.283 1.00 0.00 1 CYS A O 4
ATOM 1327 N N . ARG A 1 2 ? -1.133 8.879 -4.408 1.00 0.00 2 ARG A N 4
ATOM 1328 C CA . ARG A 1 2 ? -1.811 7.756 -5.137 1.00 0.00 2 ARG A CA 4
ATOM 1329 C C . ARG A 1 2 ? -3.151 7.368 -4.506 1.00 0.00 2 ARG A C 4
ATOM 1330 O O . ARG A 1 2 ? -3.333 7.479 -3.312 1.00 0.00 2 ARG A O 4
ATOM 1351 N N . ILE A 1 3 ? -4.056 6.918 -5.338 1.00 0.00 3 ILE A N 4
ATOM 1352 C CA . ILE A 1 3 ? -5.411 6.502 -4.867 1.00 0.00 3 ILE A CA 4
ATOM 1353 C C . ILE A 1 3 ? -5.360 5.160 -4.104 1.00 0.00 3 ILE A C 4
ATOM 1354 O O . ILE A 1 3 ? -4.394 4.433 -4.230 1.00 0.00 3 ILE A O 4
ATOM 1385 N N . ASN A 1 5 ? -6.275 1.221 -3.514 1.00 0.00 5 ASN A N 4
ATOM 1386 C CA . ASN A 1 5 ? -6.104 0.007 -4.383 1.00 0.00 5 ASN A CA 4
ATOM 1387 C C . ASN A 1 5 ? -4.909 0.076 -5.356 1.00 0.00 5 ASN A C 4
ATOM 1388 O O . ASN A 1 5 ? -4.597 -0.908 -6.000 1.00 0.00 5 ASN A O 4
ATOM 1399 N N . GLN A 1 6 ? -4.275 1.219 -5.443 1.00 0.00 6 GLN A N 4
ATOM 1400 C CA . GLN A 1 6 ? -3.104 1.376 -6.362 1.00 0.00 6 GLN A CA 4
ATOM 1401 C C . GLN A 1 6 ? -1.918 0.545 -5.856 1.00 0.00 6 GLN A C 4
ATOM 1402 O O . GLN A 1 6 ? -1.512 0.693 -4.719 1.00 0.00 6 GLN A O 4
ATOM 1416 N N . LYS A 1 7 ? -1.404 -0.299 -6.719 1.00 0.00 7 LYS A N 4
ATOM 1417 C CA . LYS A 1 7 ? -0.242 -1.179 -6.367 1.00 0.00 7 LYS A CA 4
ATOM 1418 C C . LYS A 1 7 ? 0.886 -0.389 -5.681 1.00 0.00 7 LYS A C 4
ATOM 1419 O O . LYS A 1 7 ? 1.631 0.332 -6.317 1.00 0.00 7 LYS A O 4
ATOM 1438 N N . CYS A 1 8 ? 0.950 -0.564 -4.386 1.00 0.00 8 CYS A N 4
ATOM 1439 C CA . CYS A 1 8 ? 1.977 0.117 -3.543 1.00 0.00 8 CYS A CA 4
ATOM 1440 C C . CYS A 1 8 ? 2.479 -0.853 -2.473 1.00 0.00 8 CYS A C 4
ATOM 1441 O O . CYS A 1 8 ? 1.701 -1.544 -1.847 1.00 0.00 8 CYS A O 4
ATOM 1448 N N . PHE A 1 9 ? 3.773 -0.866 -2.295 1.00 0.00 9 PHE A N 4
ATOM 1449 C CA . PHE A 1 9 ? 4.393 -1.769 -1.280 1.00 0.00 9 PHE A CA 4
ATOM 1450 C C . PHE A 1 9 ? 4.472 -1.073 0.082 1.00 0.00 9 PHE A C 4
ATOM 1451 O O . PHE A 1 9 ? 4.309 0.128 0.185 1.00 0.00 9 PHE A O 4
ATOM 1468 N N . GLN A 1 10 ? 4.721 -1.877 1.084 1.00 0.00 10 GLN A N 4
ATOM 1469 C CA . GLN A 1 10 ? 4.838 -1.397 2.488 1.00 0.00 10 GLN A CA 4
ATOM 1470 C C . GLN A 1 10 ? 5.846 -0.240 2.559 1.00 0.00 10 GLN A C 4
ATOM 1471 O O . GLN A 1 10 ? 5.618 0.754 3.220 1.00 0.00 10 GLN A O 4
ATOM 1485 N N . HIS A 1 11 ? 6.933 -0.430 1.857 1.00 0.00 11 HIS A N 4
ATOM 1486 C CA . HIS A 1 11 ? 8.023 0.591 1.804 1.00 0.00 11 HIS A CA 4
ATOM 1487 C C . HIS A 1 11 ? 7.653 1.643 0.749 1.00 0.00 11 HIS A C 4
ATOM 1488 O O . HIS A 1 11 ? 7.949 2.811 0.910 1.00 0.00 11 HIS A O 4
ATOM 1502 N N . LEU A 1 12 ? 7.014 1.182 -0.299 1.00 0.00 12 LEU A N 4
ATOM 1503 C CA . LEU A 1 12 ? 6.585 2.089 -1.409 1.00 0.00 12 LEU A CA 4
ATOM 1504 C C . LEU A 1 12 ? 5.163 2.598 -1.115 1.00 0.00 12 LEU A C 4
ATOM 1505 O O . LEU A 1 12 ? 4.293 2.570 -1.962 1.00 0.00 12 LEU A O 4
ATOM 1521 N N . ASP A 1 13 ? 4.984 3.050 0.102 1.00 0.00 13 ASP A N 4
ATOM 1522 C CA . ASP A 1 13 ? 3.664 3.584 0.562 1.00 0.00 13 ASP A CA 4
ATOM 1523 C C . ASP A 1 13 ? 3.496 5.025 0.044 1.00 0.00 13 ASP A C 4
ATOM 1524 O O . ASP A 1 13 ? 3.649 5.996 0.759 1.00 0.00 13 ASP A O 4
ATOM 1533 N N . ASP A 1 14 ? 3.177 5.081 -1.221 1.00 0.00 14 ASP A N 4
ATOM 1534 C CA . ASP A 1 14 ? 2.962 6.361 -1.965 1.00 0.00 14 ASP A CA 4
ATOM 1535 C C . ASP A 1 14 ? 1.495 6.831 -1.952 1.00 0.00 14 ASP A C 4
ATOM 1536 O O . ASP A 1 14 ? 1.170 7.845 -2.543 1.00 0.00 14 ASP A O 4
ATOM 1545 N N . CYS A 1 15 ? 0.654 6.086 -1.281 1.00 0.00 15 CYS A N 4
ATOM 1546 C CA . CYS A 1 15 ? -0.794 6.438 -1.203 1.00 0.00 15 CYS A CA 4
ATOM 1547 C C . CYS A 1 15 ? -1.090 7.780 -0.530 1.00 0.00 15 CYS A C 4
ATOM 1548 O O . CYS A 1 15 ? -0.298 8.309 0.224 1.00 0.00 15 CYS A O 4
ATOM 1555 N N . CYS A 1 16 ? -2.261 8.267 -0.852 1.00 0.00 16 CYS A N 4
ATOM 1556 C CA . CYS A 1 16 ? -2.766 9.564 -0.318 1.00 0.00 16 CYS A CA 4
ATOM 1557 C C . CYS A 1 16 ? -3.153 9.329 1.149 1.00 0.00 16 CYS A C 4
ATOM 1558 O O . CYS A 1 16 ? -3.074 10.213 1.980 1.00 0.00 16 CYS A O 4
ATOM 1565 N N . SER A 1 17 ? -3.564 8.111 1.391 1.00 0.00 17 SER A N 4
ATOM 1566 C CA . SER A 1 17 ? -3.985 7.642 2.737 1.00 0.00 17 SER A CA 4
ATOM 1567 C C . SER A 1 17 ? -2.743 7.157 3.507 1.00 0.00 17 SER A C 4
ATOM 1568 O O . SER A 1 17 ? -2.798 6.942 4.702 1.00 0.00 17 SER A O 4
ATOM 1576 N N . ARG A 1 18 ? -1.667 7.000 2.769 1.00 0.00 18 ARG A N 4
ATOM 1577 C CA . ARG A 1 18 ? -0.359 6.534 3.323 1.00 0.00 18 ARG A CA 4
ATOM 1578 C C . ARG A 1 18 ? -0.551 5.155 3.975 1.00 0.00 18 ARG A C 4
ATOM 1579 O O . ARG A 1 18 ? 0.057 4.831 4.978 1.00 0.00 18 ARG A O 4
ATOM 1600 N N . LYS A 1 19 ? -1.409 4.381 3.357 1.00 0.00 19 LYS A N 4
ATOM 1601 C CA . LYS A 1 19 ? -1.723 3.014 3.843 1.00 0.00 19 LYS A CA 4
ATOM 1602 C C . LYS A 1 19 ? -1.789 2.036 2.663 1.00 0.00 19 LYS A C 4
ATOM 1603 O O . LYS A 1 19 ? -2.543 2.247 1.731 1.00 0.00 19 LYS A O 4
ATOM 1622 N N . CYS A 1 20 ? -0.990 1.002 2.749 1.00 0.00 20 CYS A N 4
ATOM 1623 C CA . CYS A 1 20 ? -0.927 -0.048 1.701 1.00 0.00 20 CYS A CA 4
ATOM 1624 C C . CYS A 1 20 ? -1.244 -1.375 2.406 1.00 0.00 20 CYS A C 4
ATOM 1625 O O . CYS A 1 20 ? -0.495 -1.820 3.256 1.00 0.00 20 CYS A O 4
ATOM 1632 N N . ASN A 1 21 ? -2.350 -1.967 2.029 1.00 0.00 21 ASN A N 4
ATOM 1633 C CA . ASN A 1 21 ? -2.786 -3.262 2.639 1.00 0.00 21 ASN A CA 4
ATOM 1634 C C . ASN A 1 21 ? -1.884 -4.450 2.273 1.00 0.00 21 ASN A C 4
ATOM 1635 O O . ASN A 1 21 ? -0.955 -4.329 1.497 1.00 0.00 21 ASN A O 4
ATOM 1646 N N . ARG A 1 22 ? -2.220 -5.564 2.872 1.00 0.00 22 ARG A N 4
ATOM 1647 C CA . ARG A 1 22 ? -1.498 -6.851 2.678 1.00 0.00 22 ARG A CA 4
ATOM 1648 C C . ARG A 1 22 ? -1.425 -7.300 1.207 1.00 0.00 22 ARG A C 4
ATOM 1649 O O . ARG A 1 22 ? -0.609 -8.132 0.861 1.00 0.00 22 ARG A O 4
ATOM 1670 N N . PHE A 1 23 ? -2.280 -6.733 0.391 1.00 0.00 23 PHE A N 4
ATOM 1671 C CA . PHE A 1 23 ? -2.318 -7.080 -1.057 1.00 0.00 23 PHE A CA 4
ATOM 1672 C C . PHE A 1 23 ? -1.368 -6.171 -1.850 1.00 0.00 23 PHE A C 4
ATOM 1673 O O . PHE A 1 23 ? -1.454 -6.085 -3.060 1.00 0.00 23 PHE A O 4
ATOM 1690 N N . ASN A 1 24 ? -0.488 -5.525 -1.121 1.00 0.00 24 ASN A N 4
ATOM 1691 C CA . ASN A 1 24 ? 0.523 -4.593 -1.709 1.00 0.00 24 ASN A CA 4
ATOM 1692 C C . ASN A 1 24 ? -0.144 -3.572 -2.632 1.00 0.00 24 ASN A C 4
ATOM 1693 O O . ASN A 1 24 ? 0.375 -3.211 -3.669 1.00 0.00 24 ASN A O 4
ATOM 1704 N N . LYS A 1 25 ? -1.296 -3.150 -2.188 1.00 0.00 25 LYS A N 4
ATOM 1705 C CA . LYS A 1 25 ? -2.118 -2.150 -2.923 1.00 0.00 25 LYS A CA 4
ATOM 1706 C C . LYS A 1 25 ? -2.507 -1.077 -1.909 1.00 0.00 25 LYS A C 4
ATOM 1707 O O . LYS A 1 25 ? -2.448 -1.321 -0.720 1.00 0.00 25 LYS A O 4
ATOM 1726 N N . CYS A 1 26 ? -2.895 0.079 -2.384 1.00 0.00 26 CYS A N 4
ATOM 1727 C CA . CYS A 1 26 ? -3.281 1.162 -1.439 1.00 0.00 26 CYS A CA 4
ATOM 1728 C C . CYS A 1 26 ? -4.608 0.859 -0.748 1.00 0.00 26 CYS A C 4
ATOM 1729 O O . CYS A 1 26 ? -5.294 -0.089 -1.076 1.00 0.00 26 CYS A O 4
ATOM 1736 N N . VAL A 1 27 ? -4.904 1.700 0.204 1.00 0.00 27 VAL A N 4
ATOM 1737 C CA . VAL A 1 27 ? -6.157 1.579 1.007 1.00 0.00 27 VAL A CA 4
ATOM 1738 C C . VAL A 1 27 ? -6.886 2.937 1.034 1.00 0.00 27 VAL A C 4
ATOM 1739 O O . VAL A 1 27 ? -6.193 3.932 0.923 1.00 0.00 27 VAL A O 4
ATOM 1753 N N . CYS A 1 1 ? -0.408 12.241 -4.569 1.00 0.00 1 CYS A N 5
ATOM 1754 C CA . CYS A 1 1 ? -1.021 11.302 -3.587 1.00 0.00 1 CYS A CA 5
ATOM 1755 C C . CYS A 1 1 ? -1.696 10.200 -4.430 1.00 0.00 1 CYS A C 5
ATOM 1756 O O . CYS A 1 1 ? -2.604 10.471 -5.193 1.00 0.00 1 CYS A O 5
ATOM 1765 N N . ARG A 1 2 ? -1.227 8.987 -4.263 1.00 0.00 2 ARG A N 5
ATOM 1766 C CA . ARG A 1 2 ? -1.785 7.821 -5.024 1.00 0.00 2 ARG A CA 5
ATOM 1767 C C . ARG A 1 2 ? -3.162 7.406 -4.493 1.00 0.00 2 ARG A C 5
ATOM 1768 O O . ARG A 1 2 ? -3.426 7.491 -3.312 1.00 0.00 2 ARG A O 5
ATOM 1789 N N . ILE A 1 3 ? -4.006 6.964 -5.390 1.00 0.00 3 ILE A N 5
ATOM 1790 C CA . ILE A 1 3 ? -5.382 6.529 -5.010 1.00 0.00 3 ILE A CA 5
ATOM 1791 C C . ILE A 1 3 ? -5.371 5.177 -4.260 1.00 0.00 3 ILE A C 5
ATOM 1792 O O . ILE A 1 3 ? -4.405 4.446 -4.358 1.00 0.00 3 ILE A O 5
ATOM 1823 N N . ASN A 1 5 ? -6.284 1.214 -3.528 1.00 0.00 5 ASN A N 5
ATOM 1824 C CA . ASN A 1 5 ? -6.085 -0.043 -4.326 1.00 0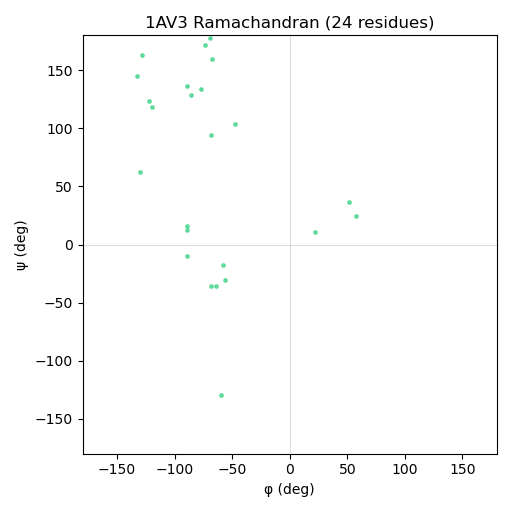.00 5 ASN A CA 5
ATOM 1825 C C . ASN A 1 5 ? -4.899 -0.030 -5.313 1.00 0.00 5 ASN A C 5
ATOM 1826 O O . ASN A 1 5 ? -4.645 -1.028 -5.959 1.00 0.00 5 ASN A O 5
ATOM 1837 N N . GLN A 1 6 ? -4.207 1.079 -5.413 1.00 0.00 6 GLN A N 5
ATOM 1838 C CA . GLN A 1 6 ? -3.043 1.167 -6.348 1.00 0.00 6 GLN A CA 5
ATOM 1839 C C . GLN A 1 6 ? -1.834 0.406 -5.783 1.00 0.00 6 GLN A C 5
ATOM 1840 O O . GLN A 1 6 ? -1.429 0.641 -4.661 1.00 0.00 6 GLN A O 5
ATOM 1854 N N . LYS A 1 7 ? -1.302 -0.477 -6.592 1.00 0.00 7 LYS A N 5
ATOM 1855 C CA . LYS A 1 7 ? -0.119 -1.308 -6.196 1.00 0.00 7 LYS A CA 5
ATOM 1856 C C . LYS A 1 7 ? 1.013 -0.487 -5.552 1.00 0.00 7 LYS A C 5
ATOM 1857 O O . LYS A 1 7 ? 1.757 0.195 -6.231 1.00 0.00 7 LYS A O 5
ATOM 1876 N N . CYS A 1 8 ? 1.093 -0.590 -4.248 1.00 0.00 8 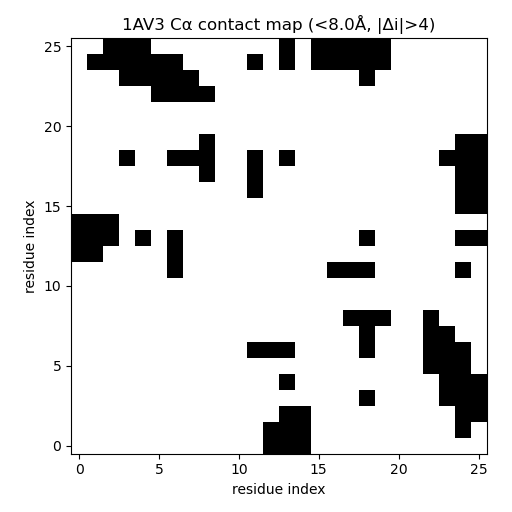CYS A N 5
ATOM 1877 C CA . CYS A 1 8 ? 2.133 0.137 -3.458 1.00 0.00 8 CYS A CA 5
ATOM 1878 C C . CYS A 1 8 ? 2.675 -0.758 -2.336 1.00 0.00 8 CYS A C 5
ATOM 1879 O O . CYS A 1 8 ? 2.001 -1.654 -1.867 1.00 0.00 8 CYS A O 5
ATOM 1886 N N . PHE A 1 9 ? 3.888 -0.471 -1.941 1.00 0.00 9 PHE A N 5
ATOM 1887 C CA . PHE A 1 9 ? 4.556 -1.259 -0.857 1.00 0.00 9 PHE A CA 5
ATOM 1888 C C . PHE A 1 9 ? 4.275 -0.663 0.526 1.00 0.00 9 PHE A C 5
ATOM 1889 O O . PHE A 1 9 ? 4.110 0.533 0.671 1.00 0.00 9 PHE A O 5
ATOM 1906 N N . GLN A 1 10 ? 4.231 -1.541 1.498 1.00 0.00 10 GLN A N 5
ATOM 1907 C CA . GLN A 1 10 ? 3.971 -1.147 2.912 1.00 0.00 10 GLN A CA 5
ATOM 1908 C C . GLN A 1 10 ? 4.987 -0.099 3.385 1.00 0.00 10 GLN A C 5
ATOM 1909 O O . GLN A 1 10 ? 4.666 0.762 4.180 1.00 0.00 10 GLN A O 5
ATOM 1923 N N . HIS A 1 11 ? 6.183 -0.223 2.868 1.00 0.00 11 HIS A N 5
ATOM 1924 C CA . HIS A 1 11 ? 7.287 0.718 3.224 1.00 0.00 11 HIS A CA 5
ATOM 1925 C C . HIS A 1 11 ? 7.179 1.958 2.326 1.00 0.00 11 HIS A C 5
ATOM 1926 O O . HIS A 1 11 ? 7.243 3.076 2.799 1.00 0.00 11 HIS A O 5
ATOM 1940 N N . LEU A 1 12 ? 7.014 1.700 1.051 1.00 0.00 12 LEU A N 5
ATOM 1941 C CA . LEU A 1 12 ? 6.890 2.800 0.043 1.00 0.00 12 LEU A CA 5
ATOM 1942 C C . LEU A 1 12 ? 5.404 3.078 -0.215 1.00 0.00 12 LEU A C 5
ATOM 1943 O O . LEU A 1 12 ? 4.904 2.934 -1.316 1.00 0.00 12 LEU A O 5
ATOM 1959 N N . ASP A 1 13 ? 4.742 3.474 0.841 1.00 0.00 13 ASP A N 5
ATOM 1960 C CA . ASP A 1 13 ? 3.286 3.786 0.745 1.00 0.00 13 ASP A CA 5
ATOM 1961 C C . ASP A 1 13 ? 3.151 5.177 0.116 1.00 0.00 13 ASP A C 5
ATOM 1962 O O . ASP A 1 13 ? 3.290 6.195 0.766 1.00 0.00 13 ASP A O 5
ATOM 1971 N N . ASP A 1 14 ? 2.878 5.143 -1.161 1.00 0.00 14 ASP A N 5
ATOM 1972 C CA . ASP A 1 14 ? 2.704 6.378 -1.983 1.00 0.00 14 ASP A CA 5
ATOM 1973 C C . ASP A 1 14 ? 1.244 6.853 -1.957 1.00 0.00 14 ASP A C 5
ATOM 1974 O O . ASP A 1 14 ? 0.917 7.877 -2.522 1.00 0.00 14 ASP A O 5
ATOM 1983 N N . CYS A 1 15 ? 0.418 6.086 -1.295 1.00 0.00 15 CYS A N 5
ATOM 1984 C CA . CYS A 1 15 ? -1.029 6.413 -1.184 1.00 0.00 15 CYS A CA 5
ATOM 1985 C C . CYS A 1 15 ? -1.303 7.746 -0.504 1.00 0.00 15 CYS A C 5
ATOM 1986 O O . CYS A 1 15 ? -0.495 8.263 0.245 1.00 0.00 15 CYS A O 5
ATOM 1993 N N . CYS A 1 16 ? -2.468 8.248 -0.814 1.00 0.00 16 CYS A N 5
ATOM 1994 C CA . CYS A 1 16 ? -2.937 9.545 -0.258 1.00 0.00 16 CYS A CA 5
ATOM 1995 C C . CYS A 1 16 ? -3.132 9.322 1.249 1.00 0.00 16 CYS A C 5
ATOM 1996 O O . CYS A 1 16 ? -2.891 10.195 2.060 1.00 0.00 16 CYS A O 5
ATOM 2003 N N . SER A 1 17 ? -3.571 8.124 1.546 1.00 0.00 17 SER A N 5
ATOM 2004 C CA . SER A 1 17 ? -3.824 7.683 2.942 1.00 0.00 17 SER A CA 5
ATOM 2005 C C . SER A 1 17 ? -2.504 7.148 3.540 1.00 0.00 17 SER A C 5
ATOM 2006 O O . SER A 1 17 ? -2.414 6.907 4.727 1.00 0.00 17 SER A O 5
ATOM 2014 N N . ARG A 1 18 ? -1.528 6.984 2.675 1.00 0.00 18 ARG A N 5
ATOM 2015 C CA . ARG A 1 18 ? -0.173 6.473 3.059 1.00 0.00 18 ARG A CA 5
ATOM 2016 C C . ARG A 1 18 ? -0.284 5.070 3.688 1.00 0.00 18 ARG A C 5
ATOM 2017 O O . ARG A 1 18 ? 0.570 4.649 4.446 1.00 0.00 18 ARG A O 5
ATOM 2038 N N . LYS A 1 19 ? -1.348 4.390 3.335 1.00 0.00 19 LYS A N 5
ATOM 2039 C CA . LYS A 1 19 ? -1.620 3.018 3.843 1.00 0.00 19 LYS A CA 5
ATOM 2040 C C . LYS A 1 19 ? -1.763 2.032 2.674 1.00 0.00 19 LYS A C 5
ATOM 2041 O O . LYS A 1 19 ? -2.583 2.233 1.799 1.00 0.00 19 LYS A O 5
ATOM 2060 N N . CYS A 1 20 ? -0.950 1.004 2.703 1.00 0.00 20 CYS A N 5
ATOM 2061 C CA . CYS A 1 20 ? -0.954 -0.049 1.658 1.00 0.00 20 CYS A CA 5
ATOM 2062 C C . CYS A 1 20 ? -1.290 -1.372 2.369 1.00 0.00 20 CYS A C 5
ATOM 2063 O O . CYS A 1 20 ? -0.537 -1.833 3.205 1.00 0.00 20 CYS A O 5
ATOM 2070 N N . ASN A 1 21 ? -2.414 -1.940 2.009 1.00 0.00 21 ASN A N 5
ATOM 2071 C CA . ASN A 1 21 ? -2.874 -3.229 2.624 1.00 0.00 21 ASN A CA 5
ATOM 2072 C C . ASN A 1 21 ? -1.976 -4.430 2.283 1.00 0.00 21 ASN A C 5
ATOM 2073 O O . ASN A 1 21 ? -1.011 -4.310 1.552 1.00 0.00 21 ASN A O 5
ATOM 2084 N N . ARG A 1 22 ? -2.349 -5.554 2.845 1.00 0.00 22 ARG A N 5
ATOM 2085 C CA . ARG A 1 22 ? -1.621 -6.834 2.646 1.00 0.00 22 ARG A CA 5
ATOM 2086 C C . ARG A 1 22 ? -1.539 -7.271 1.173 1.00 0.00 22 ARG A C 5
ATOM 2087 O O . ARG A 1 22 ? -0.732 -8.111 0.825 1.00 0.00 22 ARG A O 5
ATOM 2108 N N . PHE A 1 23 ? -2.375 -6.683 0.351 1.00 0.00 23 PHE A N 5
ATOM 2109 C CA . PHE A 1 23 ? -2.399 -7.014 -1.100 1.00 0.00 23 PHE A CA 5
ATOM 2110 C C . PHE A 1 23 ? -1.410 -6.106 -1.845 1.00 0.00 23 PHE A C 5
ATOM 2111 O O . PHE A 1 23 ? -1.437 -6.018 -3.058 1.00 0.00 23 PHE A O 5
ATOM 2128 N N . ASN A 1 24 ? -0.567 -5.462 -1.071 1.00 0.00 24 ASN A N 5
ATOM 2129 C CA . ASN A 1 24 ? 0.471 -4.528 -1.603 1.00 0.00 24 ASN A CA 5
ATOM 2130 C C . ASN A 1 24 ? -0.154 -3.531 -2.581 1.00 0.00 24 ASN A C 5
ATOM 2131 O O . ASN A 1 24 ? 0.408 -3.194 -3.604 1.00 0.00 24 ASN A O 5
ATOM 2142 N N . LYS A 1 25 ? -1.328 -3.110 -2.190 1.00 0.00 25 LYS A N 5
ATOM 2143 C CA . LYS A 1 25 ? -2.142 -2.133 -2.960 1.00 0.00 25 LYS A CA 5
ATOM 2144 C C . LYS A 1 25 ? -2.534 -1.049 -1.955 1.00 0.00 25 LYS A C 5
ATOM 2145 O O . LYS A 1 25 ? -2.461 -1.276 -0.763 1.00 0.00 25 LYS A O 5
ATOM 2164 N N . CYS A 1 26 ? -2.944 0.098 -2.433 1.00 0.00 26 CYS A N 5
ATOM 2165 C CA . CYS A 1 26 ? -3.329 1.181 -1.488 1.00 0.00 26 CYS A CA 5
ATOM 2166 C C . CYS A 1 26 ? -4.653 0.901 -0.784 1.00 0.00 26 CYS A C 5
ATOM 2167 O O . CYS A 1 26 ? -5.355 -0.042 -1.092 1.00 0.00 26 CYS A O 5
ATOM 2174 N N . VAL A 1 27 ? -4.929 1.761 0.158 1.00 0.00 27 VAL A N 5
ATOM 2175 C CA . VAL A 1 27 ? -6.175 1.671 0.975 1.00 0.00 27 VAL A CA 5
ATOM 2176 C C . VAL A 1 27 ? -6.898 3.038 0.970 1.00 0.00 27 VAL A C 5
ATOM 2177 O O . VAL A 1 27 ? -6.208 4.033 0.814 1.00 0.00 27 VAL A O 5
ATOM 2191 N N . CYS A 1 1 ? -0.328 12.323 -4.325 1.00 0.00 1 CYS A N 6
ATOM 2192 C CA . CYS A 1 1 ? -0.978 11.352 -3.402 1.00 0.00 1 CYS A CA 6
ATOM 2193 C C . CYS A 1 1 ? -1.635 10.300 -4.319 1.00 0.00 1 CYS A C 6
ATOM 2194 O O . CYS A 1 1 ? -2.543 10.612 -5.065 1.00 0.00 1 CYS A O 6
ATOM 2203 N N . ARG A 1 2 ? -1.153 9.081 -4.239 1.00 0.00 2 ARG A N 6
ATOM 2204 C CA . ARG A 1 2 ? -1.710 7.979 -5.091 1.00 0.00 2 ARG A CA 6
ATOM 2205 C C . ARG A 1 2 ? -3.078 7.507 -4.591 1.00 0.00 2 ARG A C 6
ATOM 2206 O O . ARG A 1 2 ? -3.358 7.545 -3.410 1.00 0.00 2 ARG A O 6
ATOM 2227 N N . ILE A 1 3 ? -3.893 7.071 -5.517 1.00 0.00 3 ILE A N 6
ATOM 2228 C CA . ILE A 1 3 ? -5.259 6.580 -5.178 1.00 0.00 3 ILE A CA 6
ATOM 2229 C C . ILE A 1 3 ? -5.212 5.254 -4.381 1.00 0.00 3 ILE A C 6
ATOM 2230 O O . ILE A 1 3 ? -4.224 4.548 -4.448 1.00 0.00 3 ILE A O 6
ATOM 2261 N N . ASN A 1 5 ? -6.392 1.260 -3.641 1.00 0.00 5 ASN A N 6
ATOM 2262 C CA . ASN A 1 5 ? -6.318 0.022 -4.488 1.00 0.00 5 ASN A CA 6
ATOM 2263 C C . ASN A 1 5 ? -5.260 0.062 -5.610 1.00 0.00 5 ASN A C 6
ATOM 2264 O O . ASN A 1 5 ? -5.394 -0.606 -6.618 1.00 0.00 5 ASN A O 6
ATOM 2275 N N . GLN A 1 6 ? -4.236 0.848 -5.394 1.00 0.00 6 GLN A N 6
ATOM 2276 C CA . GLN A 1 6 ? -3.130 0.988 -6.383 1.00 0.00 6 GLN A CA 6
ATOM 2277 C C . GLN A 1 6 ? -1.925 0.216 -5.835 1.00 0.00 6 GLN A C 6
ATOM 2278 O O . GLN A 1 6 ? -1.493 0.470 -4.727 1.00 0.00 6 GLN A O 6
ATOM 2292 N N . LYS A 1 7 ? -1.422 -0.699 -6.629 1.00 0.00 7 LYS A N 6
ATOM 2293 C CA . LYS A 1 7 ? -0.248 -1.530 -6.218 1.00 0.00 7 LYS A CA 6
ATOM 2294 C C . LYS A 1 7 ? 0.925 -0.693 -5.669 1.00 0.00 7 LYS A C 6
ATOM 2295 O O . LYS A 1 7 ? 1.705 -0.138 -6.419 1.00 0.00 7 LYS A O 6
ATOM 2314 N N . CYS A 1 8 ? 0.995 -0.645 -4.360 1.00 0.00 8 CYS A N 6
ATOM 2315 C CA . CYS A 1 8 ? 2.063 0.118 -3.640 1.00 0.00 8 CYS A CA 6
ATOM 2316 C C . CYS A 1 8 ? 2.744 -0.790 -2.615 1.00 0.00 8 CYS A C 6
ATOM 2317 O O . CYS A 1 8 ? 2.109 -1.643 -2.025 1.00 0.00 8 CYS A O 6
ATOM 2324 N N . PHE A 1 9 ? 4.021 -0.572 -2.433 1.00 0.00 9 PHE A N 6
ATOM 2325 C CA . PHE A 1 9 ? 4.795 -1.399 -1.459 1.00 0.00 9 PHE A CA 6
ATOM 2326 C C . PHE A 1 9 ? 4.774 -0.790 -0.057 1.00 0.00 9 PHE A C 6
ATOM 2327 O O . PHE A 1 9 ? 4.668 0.409 0.117 1.00 0.00 9 PHE A O 6
ATOM 2344 N N . GLN A 1 10 ? 4.879 -1.679 0.897 1.00 0.00 10 GLN A N 6
ATOM 2345 C CA . GLN A 1 10 ? 4.884 -1.309 2.336 1.00 0.00 10 GLN A CA 6
ATOM 2346 C C . GLN A 1 10 ? 6.061 -0.384 2.662 1.00 0.00 10 GLN A C 6
ATOM 2347 O O . GLN A 1 10 ? 5.959 0.491 3.500 1.00 0.00 10 GLN A O 6
ATOM 2361 N N . HIS A 1 11 ? 7.147 -0.622 1.971 1.00 0.00 11 HIS A N 6
ATOM 2362 C CA . HIS A 1 11 ? 8.391 0.184 2.166 1.00 0.00 11 HIS A CA 6
ATOM 2363 C C . HIS A 1 11 ? 8.273 1.585 1.543 1.00 0.00 11 HIS A C 6
ATOM 2364 O O . HIS A 1 11 ? 9.058 2.458 1.861 1.00 0.00 11 HIS A O 6
ATOM 2378 N N . LEU A 1 12 ? 7.303 1.757 0.678 1.00 0.00 12 LEU A N 6
ATOM 2379 C CA . LEU A 1 12 ? 7.095 3.082 0.010 1.00 0.00 12 LEU A CA 6
ATOM 2380 C C . LEU A 1 12 ? 5.596 3.340 -0.213 1.00 0.00 12 LEU A C 6
ATOM 2381 O O . LEU A 1 12 ? 5.062 3.166 -1.293 1.00 0.00 12 LEU A O 6
ATOM 2397 N N . ASP A 1 13 ? 4.966 3.757 0.856 1.00 0.00 13 ASP A N 6
ATOM 2398 C CA . ASP A 1 13 ? 3.504 4.060 0.820 1.00 0.00 13 ASP A CA 6
ATOM 2399 C C . ASP A 1 13 ? 3.318 5.449 0.202 1.00 0.00 13 ASP A C 6
ATOM 2400 O O . ASP A 1 13 ? 3.399 6.467 0.864 1.00 0.00 13 ASP A O 6
ATOM 2409 N N . ASP A 1 14 ? 3.069 5.415 -1.078 1.00 0.00 14 ASP A N 6
ATOM 2410 C CA . ASP A 1 14 ? 2.856 6.652 -1.890 1.00 0.00 14 ASP A CA 6
ATOM 2411 C C . ASP A 1 14 ? 1.368 7.042 -1.882 1.00 0.00 14 ASP A C 6
ATOM 2412 O O . ASP A 1 14 ? 0.999 8.078 -2.400 1.00 0.00 14 ASP A O 6
ATOM 2421 N N . CYS A 1 15 ? 0.570 6.192 -1.287 1.00 0.00 15 CYS A N 6
ATOM 2422 C CA . CYS A 1 15 ? -0.898 6.417 -1.194 1.00 0.00 15 CYS A CA 6
ATOM 2423 C C . CYS A 1 15 ? -1.265 7.718 -0.484 1.00 0.00 15 CYS A C 6
ATOM 2424 O O . CYS A 1 15 ? -0.512 8.240 0.315 1.00 0.00 15 CYS A O 6
ATOM 2431 N N . CYS A 1 16 ? -2.438 8.182 -0.824 1.00 0.00 16 CYS A N 6
ATOM 2432 C CA . CYS A 1 16 ? -2.974 9.441 -0.235 1.00 0.00 16 CYS A CA 6
ATOM 2433 C C . CYS A 1 16 ? -3.227 9.156 1.253 1.00 0.00 16 CYS A C 6
ATOM 2434 O O . CYS A 1 16 ? -3.038 10.008 2.099 1.00 0.00 16 CYS A O 6
ATOM 2441 N N . SER A 1 17 ? -3.651 7.941 1.503 1.00 0.00 17 SER A N 6
ATOM 2442 C CA . SER A 1 17 ? -3.945 7.465 2.882 1.00 0.00 17 SER A CA 6
ATOM 2443 C C . SER A 1 17 ? -2.622 7.069 3.562 1.00 0.00 17 SER A C 6
ATOM 2444 O O . SER A 1 17 ? -2.562 6.914 4.767 1.00 0.00 17 SER A O 6
ATOM 2452 N N . ARG A 1 18 ? -1.607 6.919 2.739 1.00 0.00 18 ARG A N 6
ATOM 2453 C CA . ARG A 1 18 ? -0.233 6.532 3.195 1.00 0.00 18 ARG A CA 6
ATOM 2454 C C . ARG A 1 18 ? -0.282 5.126 3.819 1.00 0.00 18 ARG A C 6
ATOM 2455 O O . ARG A 1 18 ? 0.574 4.751 4.597 1.00 0.00 18 ARG A O 6
ATOM 2476 N N . LYS A 1 19 ? -1.304 4.398 3.438 1.00 0.00 19 LYS A N 6
ATOM 2477 C CA . LYS A 1 19 ? -1.527 3.013 3.934 1.00 0.00 19 LYS A CA 6
ATOM 2478 C C . LYS A 1 19 ? -1.666 2.039 2.758 1.00 0.00 19 LYS A C 6
ATOM 2479 O O . LYS A 1 19 ? -2.491 2.238 1.886 1.00 0.00 19 LYS A O 6
ATOM 2498 N N . CYS A 1 20 ? -0.844 1.021 2.782 1.00 0.00 20 CYS A N 6
ATOM 2499 C CA . CYS A 1 20 ? -0.837 -0.025 1.731 1.00 0.00 20 CYS A CA 6
ATOM 2500 C C . CYS A 1 20 ? -1.185 -1.333 2.452 1.00 0.00 20 CYS A C 6
ATOM 2501 O O . CYS A 1 20 ? -0.448 -1.770 3.315 1.00 0.00 20 CYS A O 6
ATOM 2508 N N . ASN A 1 21 ? -2.295 -1.921 2.082 1.00 0.00 21 ASN A N 6
ATOM 2509 C CA . ASN A 1 21 ? -2.730 -3.202 2.726 1.00 0.00 21 ASN A CA 6
ATOM 2510 C C . ASN A 1 21 ? -1.826 -4.398 2.382 1.00 0.00 21 ASN A C 6
ATOM 2511 O O . ASN A 1 21 ? -0.854 -4.269 1.664 1.00 0.00 21 ASN A O 6
ATOM 2522 N N . ARG A 1 22 ? -2.205 -5.531 2.919 1.00 0.00 22 ARG A N 6
ATOM 2523 C CA . ARG A 1 22 ? -1.467 -6.804 2.714 1.00 0.00 22 ARG A CA 6
ATOM 2524 C C . ARG A 1 22 ? -1.417 -7.261 1.249 1.00 0.00 22 ARG A C 6
ATOM 2525 O O . ARG A 1 22 ? -0.613 -8.100 0.892 1.00 0.00 22 ARG A O 6
ATOM 2546 N N . PHE A 1 23 ? -2.280 -6.691 0.446 1.00 0.00 23 PHE A N 6
ATOM 2547 C CA . PHE A 1 23 ? -2.340 -7.039 -1.003 1.00 0.00 23 PHE A CA 6
ATOM 2548 C C . PHE A 1 23 ? -1.370 -6.115 -1.768 1.00 0.00 23 PHE A C 6
ATOM 2549 O O . PHE A 1 23 ? -1.418 -6.038 -2.982 1.00 0.00 23 PHE A O 6
ATOM 2566 N N . ASN A 1 24 ? -0.518 -5.448 -1.017 1.00 0.00 24 ASN A N 6
ATOM 2567 C CA . ASN A 1 24 ? 0.496 -4.499 -1.578 1.00 0.00 24 ASN A CA 6
ATOM 2568 C C . ASN A 1 24 ? -0.199 -3.530 -2.540 1.00 0.00 24 ASN A C 6
ATOM 2569 O O . ASN A 1 24 ? 0.326 -3.160 -3.570 1.00 0.00 24 ASN A O 6
ATOM 2580 N N . LYS A 1 25 ? -1.383 -3.170 -2.123 1.00 0.00 25 LYS A N 6
ATOM 2581 C CA . LYS A 1 25 ? -2.280 -2.238 -2.859 1.00 0.00 25 LYS A CA 6
ATOM 2582 C C . LYS A 1 25 ? -2.551 -1.081 -1.896 1.00 0.00 25 LYS A C 6
ATOM 2583 O O . LYS A 1 25 ? -2.383 -1.246 -0.703 1.00 0.00 25 LYS A O 6
ATOM 2602 N N . CYS A 1 26 ? -2.963 0.053 -2.406 1.00 0.00 26 CYS A N 6
ATOM 2603 C CA . CYS A 1 26 ? -3.233 1.196 -1.494 1.00 0.00 26 CYS A CA 6
ATOM 2604 C C . CYS A 1 26 ? -4.583 1.027 -0.804 1.00 0.00 26 CYS A C 6
ATOM 2605 O O . CYS A 1 26 ? -5.355 0.142 -1.122 1.00 0.00 26 CYS A O 6
ATOM 2612 N N . VAL A 1 27 ? -4.799 1.908 0.132 1.00 0.00 27 VAL A N 6
ATOM 2613 C CA . VAL A 1 27 ? -6.061 1.924 0.934 1.00 0.00 27 VAL A CA 6
ATOM 2614 C C . VAL A 1 27 ? -6.698 3.332 0.860 1.00 0.00 27 VAL A C 6
ATOM 2615 O O . VAL A 1 27 ? -7.870 3.421 1.187 1.00 0.00 27 VAL A O 6
ATOM 2629 N N . CYS A 1 1 ? -0.316 12.107 -4.836 1.00 0.00 1 CYS A N 7
ATOM 2630 C CA . CYS A 1 1 ? -0.932 11.239 -3.796 1.00 0.00 1 CYS A CA 7
ATOM 2631 C C . CYS A 1 1 ? -1.723 10.157 -4.556 1.00 0.00 1 CYS A C 7
ATOM 2632 O O . CYS A 1 1 ? -2.727 10.437 -5.184 1.00 0.00 1 CYS A O 7
ATOM 2641 N N . ARG A 1 2 ? -1.238 8.940 -4.477 1.00 0.00 2 ARG A N 7
ATOM 2642 C CA . ARG A 1 2 ? -1.897 7.784 -5.172 1.00 0.00 2 ARG A CA 7
ATOM 2643 C C . ARG A 1 2 ? -3.285 7.466 -4.605 1.00 0.00 2 ARG A C 7
ATOM 2644 O O . ARG A 1 2 ? -3.584 7.779 -3.472 1.00 0.00 2 ARG A O 7
ATOM 2665 N N . ILE A 1 3 ? -4.096 6.844 -5.421 1.00 0.00 3 ILE A N 7
ATOM 2666 C CA . ILE A 1 3 ? -5.479 6.471 -5.008 1.00 0.00 3 ILE A CA 7
ATOM 2667 C C . ILE A 1 3 ? -5.446 5.276 -4.032 1.00 0.00 3 ILE A C 7
ATOM 2668 O O . ILE A 1 3 ? -4.402 4.688 -3.835 1.00 0.00 3 ILE A O 7
ATOM 2699 N N . ASN A 1 5 ? -6.218 1.330 -3.500 1.00 0.00 5 ASN A N 7
ATOM 2700 C CA . ASN A 1 5 ? -5.929 0.112 -4.334 1.00 0.00 5 ASN A CA 7
ATOM 2701 C C . ASN A 1 5 ? -4.658 0.204 -5.201 1.00 0.00 5 ASN A C 7
ATOM 2702 O O . ASN A 1 5 ? -4.240 -0.791 -5.759 1.00 0.00 5 ASN A O 7
ATOM 2713 N N . GLN A 1 6 ? -4.078 1.377 -5.296 1.00 0.00 6 GLN A N 7
ATOM 2714 C CA . GLN A 1 6 ? -2.837 1.554 -6.118 1.00 0.00 6 GLN A CA 7
ATOM 2715 C C . GLN A 1 6 ? -1.703 0.650 -5.620 1.00 0.00 6 GLN A C 7
ATOM 2716 O O . GLN A 1 6 ? -1.345 0.687 -4.459 1.00 0.00 6 GLN A O 7
ATOM 2730 N N . LYS A 1 7 ? -1.179 -0.134 -6.529 1.00 0.00 7 LYS A N 7
ATOM 2731 C CA . LYS A 1 7 ? -0.066 -1.072 -6.188 1.00 0.00 7 LYS A CA 7
ATOM 2732 C C . LYS A 1 7 ? 1.116 -0.324 -5.547 1.00 0.00 7 LYS A C 7
ATOM 2733 O O . LYS A 1 7 ? 1.851 0.386 -6.209 1.00 0.00 7 LYS A O 7
ATOM 2752 N N . CYS A 1 8 ? 1.237 -0.521 -4.257 1.00 0.00 8 CYS A N 7
ATOM 2753 C CA . CYS A 1 8 ? 2.323 0.117 -3.454 1.00 0.00 8 CYS A CA 7
ATOM 2754 C C . CYS A 1 8 ? 2.872 -0.871 -2.423 1.00 0.00 8 CYS A C 7
ATOM 2755 O O . CYS A 1 8 ? 2.205 -1.814 -2.044 1.00 0.00 8 CYS A O 7
ATOM 2762 N N . PHE A 1 9 ? 4.079 -0.614 -1.995 1.00 0.00 9 PHE A N 7
ATOM 2763 C CA . PHE A 1 9 ? 4.735 -1.503 -0.989 1.00 0.00 9 PHE A CA 7
ATOM 2764 C C . PHE A 1 9 ? 4.425 -1.047 0.437 1.00 0.00 9 PHE A C 7
ATOM 2765 O O . PHE A 1 9 ? 4.199 0.122 0.691 1.00 0.00 9 PHE A O 7
ATOM 2782 N N . GLN A 1 10 ? 4.428 -2.016 1.317 1.00 0.00 10 GLN A N 7
ATOM 2783 C CA . GLN A 1 10 ? 4.152 -1.784 2.764 1.00 0.00 10 GLN A CA 7
ATOM 2784 C C . GLN A 1 10 ? 5.130 -0.765 3.375 1.00 0.00 10 GLN A C 7
ATOM 2785 O O . GLN A 1 10 ? 4.888 -0.244 4.447 1.00 0.00 10 GLN A O 7
ATOM 2799 N N . HIS A 1 11 ? 6.202 -0.527 2.659 1.00 0.00 11 HIS A N 7
ATOM 2800 C CA . HIS A 1 11 ? 7.260 0.436 3.093 1.00 0.00 11 HIS A CA 7
ATOM 2801 C C . HIS A 1 11 ? 7.131 1.710 2.254 1.00 0.00 11 HIS A C 7
ATOM 2802 O O . HIS A 1 11 ? 7.178 2.809 2.776 1.00 0.00 11 HIS A O 7
ATOM 2816 N N . LEU A 1 12 ? 6.969 1.510 0.970 1.00 0.00 12 LEU A N 7
ATOM 2817 C CA . LEU A 1 12 ? 6.828 2.656 0.018 1.00 0.00 12 LEU A CA 7
ATOM 2818 C C . LEU A 1 12 ? 5.336 2.988 -0.134 1.00 0.00 12 LEU A C 7
ATOM 2819 O O . LEU A 1 12 ? 4.760 2.887 -1.201 1.00 0.00 12 LEU A O 7
ATOM 2835 N N . ASP A 1 13 ? 4.762 3.375 0.977 1.00 0.00 13 ASP A N 7
ATOM 2836 C CA . ASP A 1 13 ? 3.314 3.740 1.014 1.00 0.00 13 ASP A CA 7
ATOM 2837 C C . ASP A 1 13 ? 3.186 5.173 0.483 1.00 0.00 13 ASP A C 7
ATOM 2838 O O . ASP A 1 13 ? 3.172 6.142 1.217 1.00 0.00 13 ASP A O 7
ATOM 2847 N N . ASP A 1 14 ? 3.099 5.225 -0.817 1.00 0.00 14 ASP A N 7
ATOM 2848 C CA . ASP A 1 14 ? 2.970 6.510 -1.575 1.00 0.00 14 ASP A CA 7
ATOM 2849 C C . ASP A 1 14 ? 1.497 6.914 -1.763 1.00 0.00 14 ASP A C 7
ATOM 2850 O O . ASP A 1 14 ? 1.203 7.885 -2.434 1.00 0.00 14 ASP A O 7
ATOM 2859 N N . CYS A 1 15 ? 0.617 6.155 -1.159 1.00 0.00 15 CYS A N 7
ATOM 2860 C CA . CYS A 1 15 ? -0.845 6.427 -1.255 1.00 0.00 15 CYS A CA 7
ATOM 2861 C C . CYS A 1 15 ? -1.203 7.760 -0.602 1.00 0.00 15 CYS A C 7
ATOM 2862 O O . CYS A 1 15 ? -0.458 8.271 0.211 1.00 0.00 15 CYS A O 7
ATOM 2869 N N . CYS A 1 16 ? -2.341 8.283 -0.978 1.00 0.00 16 CYS A N 7
ATOM 2870 C CA . CYS A 1 16 ? -2.798 9.585 -0.404 1.00 0.00 16 CYS A CA 7
ATOM 2871 C C . CYS A 1 16 ? -3.021 9.344 1.099 1.00 0.00 16 CYS A C 7
ATOM 2872 O O . CYS A 1 16 ? -2.780 10.204 1.923 1.00 0.00 16 CYS A O 7
ATOM 2879 N N . SER A 1 17 ? -3.480 8.148 1.379 1.00 0.00 17 SER A N 7
ATOM 2880 C CA . SER A 1 17 ? -3.762 7.690 2.767 1.00 0.00 17 SER A CA 7
ATOM 2881 C C . SER A 1 17 ? -2.452 7.165 3.390 1.00 0.00 17 SER A C 7
ATOM 2882 O O . SER A 1 17 ? -2.353 6.999 4.591 1.00 0.00 17 SER A O 7
ATOM 2890 N N . ARG A 1 18 ? -1.498 6.921 2.522 1.00 0.00 18 ARG A N 7
ATOM 2891 C CA . ARG A 1 18 ? -0.144 6.401 2.903 1.00 0.00 18 ARG A CA 7
ATOM 2892 C C . ARG A 1 18 ? -0.289 5.040 3.607 1.00 0.00 18 ARG A C 7
ATOM 2893 O O . ARG A 1 18 ? 0.497 4.686 4.466 1.00 0.00 18 ARG A O 7
ATOM 2914 N N . LYS A 1 19 ? -1.309 4.321 3.203 1.00 0.00 19 LYS A N 7
ATOM 2915 C CA . LYS A 1 19 ? -1.612 2.979 3.765 1.00 0.00 19 LYS A CA 7
ATOM 2916 C C . LYS A 1 19 ? -1.747 1.951 2.630 1.00 0.00 19 LYS A C 7
ATOM 2917 O O . LYS A 1 19 ? -2.568 2.123 1.750 1.00 0.00 19 LYS A O 7
ATOM 2936 N N . CYS A 1 20 ? -0.935 0.922 2.686 1.00 0.00 20 CYS A N 7
ATOM 2937 C CA . CYS A 1 20 ? -0.952 -0.152 1.664 1.00 0.00 20 CYS A CA 7
ATOM 2938 C C . CYS A 1 20 ? -1.272 -1.472 2.380 1.00 0.00 20 CYS A C 7
ATOM 2939 O O . CYS A 1 20 ? -0.509 -1.924 3.213 1.00 0.00 20 CYS A O 7
ATOM 2946 N N . ASN A 1 21 ? -2.396 -2.048 2.036 1.00 0.00 21 ASN A N 7
ATOM 2947 C CA . ASN A 1 21 ? -2.837 -3.337 2.655 1.00 0.00 21 ASN A CA 7
ATOM 2948 C C . ASN A 1 21 ? -1.950 -4.547 2.316 1.00 0.00 21 ASN A C 7
ATOM 2949 O O . ASN A 1 21 ? -0.946 -4.435 1.639 1.00 0.00 21 ASN A O 7
ATOM 2960 N N . ARG A 1 22 ? -2.391 -5.674 2.817 1.00 0.00 22 ARG A N 7
ATOM 2961 C CA . ARG A 1 22 ? -1.703 -6.978 2.626 1.00 0.00 22 ARG A CA 7
ATOM 2962 C C . ARG A 1 22 ? -1.567 -7.386 1.153 1.00 0.00 22 ARG A C 7
ATOM 2963 O O . ARG A 1 22 ? -0.726 -8.196 0.812 1.00 0.00 22 ARG A O 7
ATOM 2984 N N . PHE A 1 23 ? -2.400 -6.805 0.327 1.00 0.00 23 PHE A N 7
ATOM 2985 C CA . PHE A 1 23 ? -2.380 -7.110 -1.137 1.00 0.00 23 PHE A CA 7
ATOM 2986 C C . PHE A 1 23 ? -1.404 -6.158 -1.849 1.00 0.00 23 PHE A C 7
ATOM 2987 O O . PHE A 1 23 ? -1.427 -6.040 -3.059 1.00 0.00 23 PHE A O 7
ATOM 3004 N N . ASN A 1 24 ? -0.573 -5.515 -1.061 1.00 0.00 24 ASN A N 7
ATOM 3005 C CA . ASN A 1 24 ? 0.444 -4.546 -1.582 1.00 0.00 24 ASN A CA 7
ATOM 3006 C C . ASN A 1 24 ? -0.214 -3.536 -2.527 1.00 0.00 24 ASN A C 7
ATOM 3007 O O . ASN A 1 24 ? 0.337 -3.136 -3.533 1.00 0.00 24 ASN A O 7
ATOM 3018 N N . LYS A 1 25 ? -1.404 -3.174 -2.131 1.00 0.00 25 LYS A N 7
ATOM 3019 C CA . LYS A 1 25 ? -2.247 -2.202 -2.874 1.00 0.00 25 LYS A CA 7
ATOM 3020 C C . LYS A 1 25 ? -2.650 -1.133 -1.857 1.00 0.00 25 LYS A C 7
ATOM 3021 O O . LYS A 1 25 ? -2.679 -1.405 -0.673 1.00 0.00 25 LYS A O 7
ATOM 3040 N N . CYS A 1 26 ? -2.957 0.049 -2.326 1.00 0.00 26 CYS A N 7
ATOM 3041 C CA . CYS A 1 26 ? -3.351 1.137 -1.392 1.00 0.00 26 CYS A CA 7
ATOM 3042 C C . CYS A 1 26 ? -4.701 0.901 -0.713 1.00 0.00 26 CYS A C 7
ATOM 3043 O O . CYS A 1 26 ? -5.436 -0.009 -1.048 1.00 0.00 26 CYS A O 7
ATOM 3050 N N . VAL A 1 27 ? -4.955 1.759 0.238 1.00 0.00 27 VAL A N 7
ATOM 3051 C CA . VAL A 1 27 ? -6.219 1.720 1.037 1.00 0.00 27 VAL A CA 7
ATOM 3052 C C . VAL A 1 27 ? -6.930 3.092 0.941 1.00 0.00 27 VAL A C 7
ATOM 3053 O O . VAL A 1 27 ? -8.138 3.091 1.118 1.00 0.00 27 VAL A O 7
ATOM 3067 N N . CYS A 1 1 ? 0.158 11.987 -4.518 1.00 0.00 1 CYS A N 8
ATOM 3068 C CA . CYS A 1 1 ? -0.576 11.154 -3.528 1.00 0.00 1 CYS A CA 8
ATOM 3069 C C . CYS A 1 1 ? -1.362 10.123 -4.364 1.00 0.00 1 CYS A C 8
ATOM 3070 O O . CYS A 1 1 ? -2.320 10.458 -5.033 1.00 0.00 1 CYS A O 8
ATOM 3079 N N . ARG A 1 2 ? -0.920 8.890 -4.299 1.00 0.00 2 ARG A N 8
ATOM 3080 C CA . ARG A 1 2 ? -1.577 7.780 -5.066 1.00 0.00 2 ARG A CA 8
ATOM 3081 C C . ARG A 1 2 ? -2.996 7.468 -4.578 1.00 0.00 2 ARG A C 8
ATOM 3082 O O . ARG A 1 2 ? -3.339 7.718 -3.441 1.00 0.00 2 ARG A O 8
ATOM 3103 N N . ILE A 1 3 ? -3.780 6.921 -5.470 1.00 0.00 3 ILE A N 8
ATOM 3104 C CA . ILE A 1 3 ? -5.192 6.562 -5.141 1.00 0.00 3 ILE A CA 8
ATOM 3105 C C . ILE A 1 3 ? -5.259 5.220 -4.377 1.00 0.00 3 ILE A C 8
ATOM 3106 O O . ILE A 1 3 ? -4.358 4.413 -4.508 1.00 0.00 3 ILE A O 8
ATOM 3137 N N . ASN A 1 5 ? -6.339 1.350 -3.372 1.00 0.00 5 ASN A N 8
ATOM 3138 C CA . ASN A 1 5 ? -6.208 0.038 -4.090 1.00 0.00 5 ASN A CA 8
ATOM 3139 C C . ASN A 1 5 ? -5.145 -0.012 -5.203 1.00 0.00 5 ASN A C 8
ATOM 3140 O O . ASN A 1 5 ? -4.999 -1.031 -5.850 1.00 0.00 5 ASN A O 8
ATOM 3151 N N . GLN A 1 6 ? -4.430 1.069 -5.405 1.00 0.00 6 GLN A N 8
ATOM 3152 C CA . GLN A 1 6 ? -3.378 1.097 -6.466 1.00 0.00 6 GLN A CA 8
ATOM 3153 C C . GLN A 1 6 ? -2.131 0.401 -5.914 1.00 0.00 6 GLN A C 8
ATOM 3154 O O . GLN A 1 6 ? -1.723 0.678 -4.802 1.00 0.00 6 GLN A O 8
ATOM 3168 N N . LYS A 1 7 ? -1.565 -0.478 -6.705 1.00 0.00 7 LYS A N 8
ATOM 3169 C CA . LYS A 1 7 ? -0.345 -1.222 -6.266 1.00 0.00 7 LYS A CA 8
ATOM 3170 C C . LYS A 1 7 ? 0.750 -0.299 -5.688 1.00 0.00 7 LYS A C 8
ATOM 3171 O O . LYS A 1 7 ? 1.276 0.579 -6.346 1.00 0.00 7 LYS A O 8
ATOM 3190 N N . CYS A 1 8 ? 1.033 -0.539 -4.434 1.00 0.00 8 CYS A N 8
ATOM 3191 C CA . CYS A 1 8 ? 2.067 0.237 -3.685 1.00 0.00 8 CYS A CA 8
ATOM 3192 C C . CYS A 1 8 ? 2.850 -0.696 -2.756 1.00 0.00 8 CYS A C 8
ATOM 3193 O O . CYS A 1 8 ? 2.523 -1.860 -2.622 1.00 0.00 8 CYS A O 8
ATOM 3200 N N . PHE A 1 9 ? 3.866 -0.147 -2.141 1.00 0.00 9 PHE A N 8
ATOM 3201 C CA . PHE A 1 9 ? 4.723 -0.934 -1.204 1.00 0.00 9 PHE A CA 8
ATOM 3202 C C . PHE A 1 9 ? 4.530 -0.421 0.224 1.00 0.00 9 PHE A C 8
ATOM 3203 O O . PHE A 1 9 ? 4.485 0.773 0.450 1.00 0.00 9 PHE A O 8
ATOM 3220 N N . GLN A 1 10 ? 4.418 -1.348 1.144 1.00 0.00 10 GLN A N 8
ATOM 3221 C CA . GLN A 1 10 ? 4.230 -1.003 2.581 1.00 0.00 10 GLN A CA 8
ATOM 3222 C C . GLN A 1 10 ? 5.389 -0.111 3.047 1.00 0.00 10 GLN A C 8
ATOM 3223 O O . GLN A 1 10 ? 5.203 0.817 3.811 1.00 0.00 10 GLN A O 8
ATOM 3237 N N . HIS A 1 11 ? 6.552 -0.445 2.548 1.00 0.00 11 HIS A N 8
ATOM 3238 C CA . HIS A 1 11 ? 7.795 0.306 2.886 1.00 0.00 11 HIS A CA 8
ATOM 3239 C C . HIS A 1 11 ? 7.752 1.709 2.264 1.00 0.00 11 HIS A C 8
ATOM 3240 O O . HIS A 1 11 ? 8.073 2.686 2.913 1.00 0.00 11 HIS A O 8
ATOM 3254 N N . LEU A 1 12 ? 7.352 1.744 1.018 1.00 0.00 12 LEU A N 8
ATOM 3255 C CA . LEU A 1 12 ? 7.252 3.030 0.265 1.00 0.00 12 LEU A CA 8
ATOM 3256 C C . LEU A 1 12 ? 5.774 3.313 -0.001 1.00 0.00 12 LEU A C 8
ATOM 3257 O O . LEU A 1 12 ? 5.293 3.236 -1.116 1.00 0.00 12 LEU A O 8
ATOM 3273 N N . ASP A 1 13 ? 5.099 3.636 1.076 1.00 0.00 13 ASP A N 8
ATOM 3274 C CA . ASP A 1 13 ? 3.645 3.945 0.994 1.00 0.00 13 ASP A CA 8
ATOM 3275 C C . ASP A 1 13 ? 3.477 5.302 0.302 1.00 0.00 13 ASP A C 8
ATOM 3276 O O . ASP A 1 13 ? 3.590 6.355 0.900 1.00 0.00 13 ASP A O 8
ATOM 3285 N N . ASP A 1 14 ? 3.206 5.196 -0.969 1.00 0.00 14 ASP A N 8
ATOM 3286 C CA . ASP A 1 14 ? 3.003 6.381 -1.851 1.00 0.00 14 ASP A CA 8
ATOM 3287 C C . ASP A 1 14 ? 1.536 6.841 -1.867 1.00 0.00 14 ASP A C 8
ATOM 3288 O O . ASP A 1 14 ? 1.235 7.899 -2.386 1.00 0.00 14 ASP A O 8
ATOM 3297 N N . CYS A 1 15 ? 0.675 6.037 -1.298 1.00 0.00 15 CYS A N 8
ATOM 3298 C CA . CYS A 1 15 ? -0.780 6.364 -1.249 1.00 0.00 15 CYS A CA 8
ATOM 3299 C C . CYS A 1 15 ? -1.085 7.684 -0.539 1.00 0.00 15 CYS A C 8
ATOM 3300 O O . CYS A 1 15 ? -0.325 8.151 0.288 1.00 0.00 15 CYS A O 8
ATOM 3307 N N . CYS A 1 16 ? -2.216 8.232 -0.906 1.00 0.00 16 CYS A N 8
ATOM 3308 C CA . CYS A 1 16 ? -2.686 9.523 -0.324 1.00 0.00 16 CYS A CA 8
ATOM 3309 C C . CYS A 1 16 ? -3.059 9.245 1.139 1.00 0.00 16 CYS A C 8
ATOM 3310 O O . CYS A 1 16 ? -2.874 10.073 2.009 1.00 0.00 16 CYS A O 8
ATOM 3317 N N . SER A 1 17 ? -3.579 8.059 1.337 1.00 0.00 17 SER A N 8
ATOM 3318 C CA . SER A 1 17 ? -4.002 7.584 2.682 1.00 0.00 17 SER A CA 8
ATOM 3319 C C . SER A 1 17 ? -2.757 7.134 3.468 1.00 0.00 17 SER A C 8
ATOM 3320 O O . SER A 1 17 ? -2.823 6.933 4.666 1.00 0.00 17 SER A O 8
ATOM 3328 N N . ARG A 1 18 ? -1.667 6.991 2.747 1.00 0.00 18 ARG A N 8
ATOM 3329 C CA . ARG A 1 18 ? -0.358 6.556 3.333 1.00 0.00 18 ARG A CA 8
ATOM 3330 C C . ARG A 1 18 ? -0.530 5.171 3.982 1.00 0.00 18 ARG A C 8
ATOM 3331 O O . ARG A 1 18 ? 0.163 4.816 4.915 1.00 0.00 18 ARG A O 8
ATOM 3352 N N . LYS A 1 19 ? -1.471 4.437 3.438 1.00 0.00 19 LYS A N 8
ATOM 3353 C CA . LYS A 1 19 ? -1.796 3.070 3.920 1.00 0.00 19 LYS A CA 8
ATOM 3354 C C . LYS A 1 19 ? -1.829 2.095 2.734 1.00 0.00 19 LYS A C 8
ATOM 3355 O O . LYS A 1 19 ? -2.546 2.318 1.776 1.00 0.00 19 LYS A O 8
ATOM 3374 N N . CYS A 1 20 ? -1.044 1.053 2.840 1.00 0.00 20 CYS A N 8
ATOM 3375 C CA . CYS A 1 20 ? -0.957 0.010 1.786 1.00 0.00 20 CYS A CA 8
ATOM 3376 C C . CYS A 1 20 ? -1.269 -1.321 2.485 1.00 0.00 20 CYS A C 8
ATOM 3377 O O . CYS A 1 20 ? -0.527 -1.752 3.348 1.00 0.00 20 CYS A O 8
ATOM 3384 N N . ASN A 1 21 ? -2.358 -1.931 2.093 1.00 0.00 21 ASN A N 8
ATOM 3385 C CA . ASN A 1 21 ? -2.775 -3.235 2.703 1.00 0.00 21 ASN A CA 8
ATOM 3386 C C . ASN A 1 21 ? -1.833 -4.398 2.350 1.00 0.00 21 ASN A C 8
ATOM 3387 O O . ASN A 1 21 ? -0.881 -4.239 1.610 1.00 0.00 21 ASN A O 8
ATOM 3398 N N . ARG A 1 22 ? -2.154 -5.535 2.912 1.00 0.00 22 ARG A N 8
ATOM 3399 C CA . ARG A 1 22 ? -1.376 -6.785 2.704 1.00 0.00 22 ARG A CA 8
ATOM 3400 C C . ARG A 1 22 ? -1.339 -7.240 1.235 1.00 0.00 22 ARG A C 8
ATOM 3401 O O . ARG A 1 22 ? -0.547 -8.092 0.878 1.00 0.00 22 ARG A O 8
ATOM 3422 N N . PHE A 1 23 ? -2.193 -6.656 0.430 1.00 0.00 23 PHE A N 8
ATOM 3423 C CA . PHE A 1 23 ? -2.260 -7.005 -1.017 1.00 0.00 23 PHE A CA 8
ATOM 3424 C C . PHE A 1 23 ? -1.297 -6.100 -1.798 1.00 0.00 23 PHE A C 8
ATOM 3425 O O . PHE A 1 23 ? -1.343 -6.047 -3.013 1.00 0.00 23 PHE A O 8
ATOM 3442 N N . ASN A 1 24 ? -0.451 -5.419 -1.059 1.00 0.00 24 ASN A N 8
ATOM 3443 C CA . ASN A 1 24 ? 0.558 -4.485 -1.644 1.00 0.00 24 ASN A CA 8
ATOM 3444 C C . ASN A 1 24 ? -0.115 -3.529 -2.629 1.00 0.00 24 ASN A C 8
ATOM 3445 O O . ASN A 1 24 ? 0.377 -3.245 -3.703 1.00 0.00 24 ASN A O 8
ATOM 3456 N N . LYS A 1 25 ? -1.256 -3.081 -2.177 1.00 0.00 25 LYS A N 8
ATOM 3457 C CA . LYS A 1 25 ? -2.115 -2.132 -2.929 1.00 0.00 25 LYS A CA 8
ATOM 3458 C C . LYS A 1 25 ? -2.487 -1.043 -1.919 1.00 0.00 25 LYS A C 8
ATOM 3459 O O . LYS A 1 25 ? -2.332 -1.242 -0.729 1.00 0.00 25 LYS A O 8
ATOM 3478 N N . CYS A 1 26 ? -2.966 0.077 -2.393 1.00 0.00 26 CYS A N 8
ATOM 3479 C CA . CYS A 1 26 ? -3.334 1.165 -1.448 1.00 0.00 26 CYS A CA 8
ATOM 3480 C C . CYS A 1 26 ? -4.653 0.869 -0.741 1.00 0.00 26 CYS A C 8
ATOM 3481 O O . CYS A 1 26 ? -5.340 -0.086 -1.049 1.00 0.00 26 CYS A O 8
ATOM 3488 N N . VAL A 1 27 ? -4.948 1.721 0.203 1.00 0.00 27 VAL A N 8
ATOM 3489 C CA . VAL A 1 27 ? -6.197 1.599 1.011 1.00 0.00 27 VAL A CA 8
ATOM 3490 C C . VAL A 1 27 ? -6.972 2.934 0.973 1.00 0.00 27 VAL A C 8
ATOM 3491 O O . VAL A 1 27 ? -8.182 2.862 1.114 1.00 0.00 27 VAL A O 8
ATOM 3505 N N . CYS A 1 1 ? -0.371 12.560 -4.406 1.00 0.00 1 CYS A N 9
ATOM 3506 C CA . CYS A 1 1 ? -0.983 11.592 -3.454 1.00 0.00 1 CYS A CA 9
ATOM 3507 C C . CYS A 1 1 ? -1.656 10.516 -4.330 1.00 0.00 1 CYS A C 9
ATOM 3508 O O . CYS A 1 1 ? -2.568 10.804 -5.081 1.00 0.00 1 CYS A O 9
ATOM 3517 N N . ARG A 1 2 ? -1.178 9.300 -4.204 1.00 0.00 2 ARG A N 9
ATOM 3518 C CA . ARG A 1 2 ? -1.725 8.148 -4.998 1.00 0.00 2 ARG A CA 9
ATOM 3519 C C . ARG A 1 2 ? -3.143 7.738 -4.577 1.00 0.00 2 ARG A C 9
ATOM 3520 O O . ARG A 1 2 ? -3.558 7.979 -3.463 1.00 0.00 2 ARG A O 9
ATOM 3541 N N . ILE A 1 3 ? -3.842 7.122 -5.497 1.00 0.00 3 ILE A N 9
ATOM 3542 C CA . ILE A 1 3 ? -5.237 6.662 -5.240 1.00 0.00 3 ILE A CA 9
ATOM 3543 C C . ILE A 1 3 ? -5.255 5.326 -4.453 1.00 0.00 3 ILE A C 9
ATOM 3544 O O . ILE A 1 3 ? -4.276 4.605 -4.480 1.00 0.00 3 ILE A O 9
ATOM 3575 N N . ASN A 1 5 ? -6.265 1.352 -3.448 1.00 0.00 5 ASN A N 9
ATOM 3576 C CA . ASN A 1 5 ? -6.093 0.028 -4.137 1.00 0.00 5 ASN A CA 9
ATOM 3577 C C . ASN A 1 5 ? -5.011 -0.045 -5.237 1.00 0.00 5 ASN A C 9
ATOM 3578 O O . ASN A 1 5 ? -4.951 -1.020 -5.962 1.00 0.00 5 ASN A O 9
ATOM 3589 N N . GLN A 1 6 ? -4.188 0.971 -5.335 1.00 0.00 6 GLN A N 9
ATOM 3590 C CA . GLN A 1 6 ? -3.111 0.983 -6.369 1.00 0.00 6 GLN A CA 9
ATOM 3591 C C . GLN A 1 6 ? -1.873 0.265 -5.817 1.00 0.00 6 GLN A C 9
ATOM 3592 O O . GLN A 1 6 ? -1.461 0.514 -4.700 1.00 0.00 6 GLN A O 9
ATOM 3606 N N . LYS A 1 7 ? -1.328 -0.599 -6.636 1.00 0.00 7 LYS A N 9
ATOM 3607 C CA . LYS A 1 7 ? -0.117 -1.397 -6.270 1.00 0.00 7 LYS A CA 9
ATOM 3608 C C . LYS A 1 7 ? 1.001 -0.597 -5.568 1.00 0.00 7 LYS A C 9
ATOM 3609 O O . LYS A 1 7 ? 1.798 0.071 -6.201 1.00 0.00 7 LYS A O 9
ATOM 3628 N N . CYS A 1 8 ? 1.003 -0.705 -4.263 1.00 0.00 8 CYS A N 9
ATOM 3629 C CA . CYS A 1 8 ? 2.009 -0.009 -3.402 1.00 0.00 8 CYS A CA 9
ATOM 3630 C C . CYS A 1 8 ? 2.421 -0.957 -2.274 1.00 0.00 8 CYS A C 9
ATOM 3631 O O . CYS A 1 8 ? 1.614 -1.732 -1.800 1.00 0.00 8 CYS A O 9
ATOM 3638 N N . PHE A 1 9 ? 3.660 -0.867 -1.867 1.00 0.00 9 PHE A N 9
ATOM 3639 C CA . PHE A 1 9 ? 4.157 -1.756 -0.774 1.00 0.00 9 PHE A CA 9
ATOM 3640 C C . PHE A 1 9 ? 3.948 -1.148 0.615 1.00 0.00 9 PHE A C 9
ATOM 3641 O O . PHE A 1 9 ? 3.823 0.051 0.775 1.00 0.00 9 PHE A O 9
ATOM 3658 N N . GLN A 1 10 ? 3.922 -2.041 1.574 1.00 0.00 10 GLN A N 9
ATOM 3659 C CA . GLN A 1 10 ? 3.735 -1.686 3.008 1.00 0.00 10 GLN A CA 9
ATOM 3660 C C . GLN A 1 10 ? 4.850 -0.741 3.487 1.00 0.00 10 GLN A C 9
ATOM 3661 O O . GLN A 1 10 ? 4.727 -0.101 4.514 1.00 0.00 10 GLN A O 9
ATOM 3675 N N . HIS A 1 11 ? 5.903 -0.699 2.709 1.00 0.00 11 HIS A N 9
ATOM 3676 C CA . HIS A 1 11 ? 7.087 0.163 3.003 1.00 0.00 11 HIS A CA 9
ATOM 3677 C C . HIS A 1 11 ? 7.067 1.368 2.053 1.00 0.00 11 HIS A C 9
ATOM 3678 O O . HIS A 1 11 ? 7.485 2.451 2.414 1.00 0.00 11 HIS A O 9
ATOM 3692 N N . LEU A 1 12 ? 6.577 1.128 0.862 1.00 0.00 12 LEU A N 9
ATOM 3693 C CA . LEU A 1 12 ? 6.490 2.194 -0.182 1.00 0.00 12 LEU A CA 9
ATOM 3694 C C . LEU A 1 12 ? 5.051 2.711 -0.280 1.00 0.00 12 LEU A C 9
ATOM 3695 O O . LEU A 1 12 ? 4.357 2.509 -1.259 1.00 0.00 12 LEU A O 9
ATOM 3711 N N . ASP A 1 13 ? 4.660 3.376 0.776 1.00 0.00 13 ASP A N 9
ATOM 3712 C CA . ASP A 1 13 ? 3.287 3.956 0.858 1.00 0.00 13 ASP A CA 9
ATOM 3713 C C . ASP A 1 13 ? 3.243 5.322 0.163 1.00 0.00 13 ASP A C 9
ATOM 3714 O O . ASP A 1 13 ? 3.522 6.351 0.744 1.00 0.00 13 ASP A O 9
ATOM 3723 N N . ASP A 1 14 ? 2.884 5.251 -1.090 1.00 0.00 14 ASP A N 9
ATOM 3724 C CA . ASP A 1 14 ? 2.767 6.452 -1.972 1.00 0.00 14 ASP A CA 9
ATOM 3725 C C . ASP A 1 14 ? 1.343 7.030 -1.897 1.00 0.00 14 ASP A C 9
ATOM 3726 O O . ASP A 1 14 ? 1.117 8.185 -2.203 1.00 0.00 14 ASP A O 9
ATOM 3735 N N . CYS A 1 15 ? 0.441 6.177 -1.483 1.00 0.00 15 CYS A N 9
ATOM 3736 C CA . CYS A 1 15 ? -1.003 6.509 -1.338 1.00 0.00 15 CYS A CA 9
ATOM 3737 C C . CYS A 1 15 ? -1.295 7.818 -0.606 1.00 0.00 15 CYS A C 9
ATOM 3738 O O . CYS A 1 15 ? -0.497 8.304 0.171 1.00 0.00 15 CYS A O 9
ATOM 3745 N N . CYS A 1 16 ? -2.459 8.338 -0.898 1.00 0.00 16 CYS A N 9
ATOM 3746 C CA . CYS A 1 16 ? -2.916 9.615 -0.274 1.00 0.00 16 CYS A CA 9
ATOM 3747 C C . CYS A 1 16 ? -3.123 9.306 1.217 1.00 0.00 16 CYS A C 9
ATOM 3748 O O . CYS A 1 16 ? -2.823 10.109 2.079 1.00 0.00 16 CYS A O 9
ATOM 3755 N N . SER A 1 17 ? -3.636 8.122 1.447 1.00 0.00 17 SER A N 9
ATOM 3756 C CA . SER A 1 17 ? -3.913 7.617 2.818 1.00 0.00 17 SER A CA 9
ATOM 3757 C C . SER A 1 17 ? -2.609 7.085 3.445 1.00 0.00 17 SER A C 9
ATOM 3758 O O . SER A 1 17 ? -2.559 6.820 4.631 1.00 0.00 17 SER A O 9
ATOM 3766 N N . ARG A 1 18 ? -1.601 6.950 2.610 1.00 0.00 18 ARG A N 9
ATOM 3767 C CA . ARG A 1 18 ? -0.254 6.444 3.034 1.00 0.00 18 ARG A CA 9
ATOM 3768 C C . ARG A 1 18 ? -0.389 5.072 3.720 1.00 0.00 18 ARG A C 9
ATOM 3769 O O . ARG A 1 18 ? 0.401 4.706 4.569 1.00 0.00 18 ARG A O 9
ATOM 3790 N N . LYS A 1 19 ? -1.408 4.361 3.304 1.00 0.00 19 LYS A N 9
ATOM 3791 C CA . LYS A 1 19 ? -1.708 3.010 3.846 1.00 0.00 19 LYS A CA 9
ATOM 3792 C C . LYS A 1 19 ? -1.786 2.017 2.682 1.00 0.00 19 LYS A C 9
ATOM 3793 O O . LYS A 1 19 ? -2.553 2.211 1.759 1.00 0.00 19 LYS A O 9
ATOM 3812 N N . CYS A 1 20 ? -0.978 0.992 2.770 1.00 0.00 20 CYS A N 9
ATOM 3813 C CA . CYS A 1 20 ? -0.923 -0.068 1.737 1.00 0.00 20 CYS A CA 9
ATOM 3814 C C . CYS A 1 20 ? -1.218 -1.389 2.451 1.00 0.00 20 CYS A C 9
ATOM 3815 O O . CYS A 1 20 ? -0.461 -1.819 3.299 1.00 0.00 20 CYS A O 9
ATOM 3822 N N . ASN A 1 21 ? -2.320 -1.991 2.079 1.00 0.00 21 ASN A N 9
ATOM 3823 C CA . ASN A 1 21 ? -2.740 -3.288 2.694 1.00 0.00 21 ASN A CA 9
ATOM 3824 C C . ASN A 1 21 ? -1.809 -4.452 2.325 1.00 0.00 21 ASN A C 9
ATOM 3825 O O . ASN A 1 21 ? -0.881 -4.301 1.553 1.00 0.00 21 ASN A O 9
ATOM 3836 N N . ARG A 1 22 ? -2.109 -5.584 2.910 1.00 0.00 22 ARG A N 9
ATOM 3837 C CA . ARG A 1 22 ? -1.333 -6.829 2.687 1.00 0.00 22 ARG A CA 9
ATOM 3838 C C . ARG A 1 22 ? -1.374 -7.313 1.230 1.00 0.00 22 ARG A C 9
ATOM 3839 O O . ARG A 1 22 ? -0.612 -8.182 0.853 1.00 0.00 22 ARG A O 9
ATOM 3860 N N . PHE A 1 23 ? -2.261 -6.735 0.457 1.00 0.00 23 PHE A N 9
ATOM 3861 C CA . PHE A 1 23 ? -2.403 -7.111 -0.974 1.00 0.00 23 PHE A CA 9
ATOM 3862 C C . PHE A 1 23 ? -1.459 -6.232 -1.811 1.00 0.00 23 PHE A C 9
ATOM 3863 O O . PHE A 1 23 ? -1.554 -6.190 -3.023 1.00 0.00 23 PHE A O 9
ATOM 3880 N N . ASN A 1 24 ? -0.574 -5.558 -1.113 1.00 0.00 24 ASN A N 9
ATOM 3881 C CA . ASN A 1 24 ? 0.433 -4.648 -1.734 1.00 0.00 24 ASN A CA 9
ATOM 3882 C C . ASN A 1 24 ? -0.234 -3.648 -2.676 1.00 0.00 24 ASN A C 9
ATOM 3883 O O . ASN A 1 24 ? 0.259 -3.351 -3.745 1.00 0.00 24 ASN A O 9
ATOM 3894 N N . LYS A 1 25 ? -1.358 -3.174 -2.208 1.00 0.00 25 LYS A N 9
ATOM 3895 C CA . LYS A 1 25 ? -2.183 -2.180 -2.946 1.00 0.00 25 LYS A CA 9
ATOM 3896 C C . LYS A 1 25 ? -2.541 -1.092 -1.928 1.00 0.00 25 LYS A C 9
ATOM 3897 O O . LYS A 1 25 ? -2.418 -1.319 -0.740 1.00 0.00 25 LYS A O 9
ATOM 3916 N N . CYS A 1 26 ? -2.972 0.057 -2.387 1.00 0.00 26 CYS A N 9
ATOM 3917 C CA . CYS A 1 26 ? -3.325 1.135 -1.424 1.00 0.00 26 CYS A CA 9
ATOM 3918 C C . CYS A 1 26 ? -4.638 0.815 -0.706 1.00 0.00 26 CYS A C 9
ATOM 3919 O O . CYS A 1 26 ? -5.324 -0.133 -1.042 1.00 0.00 26 CYS A O 9
ATOM 3926 N N . VAL A 1 27 ? -4.931 1.631 0.268 1.00 0.00 27 VAL A N 9
ATOM 3927 C CA . VAL A 1 27 ? -6.175 1.465 1.080 1.00 0.00 27 VAL A CA 9
ATOM 3928 C C . VAL A 1 27 ? -6.996 2.770 1.057 1.00 0.00 27 VAL A C 9
ATOM 3929 O O . VAL A 1 27 ? -6.373 3.820 1.007 1.00 0.00 27 VAL A O 9
ATOM 3943 N N . CYS A 1 1 ? 0.248 11.842 -4.585 1.00 0.00 1 CYS A N 10
ATOM 3944 C CA . CYS A 1 1 ? -0.520 11.044 -3.591 1.00 0.00 1 CYS A CA 10
ATOM 3945 C C . CYS A 1 1 ? -1.324 10.016 -4.415 1.00 0.00 1 CYS A C 10
ATOM 3946 O O . CYS A 1 1 ? -2.278 10.354 -5.087 1.00 0.00 1 CYS A O 10
ATOM 3955 N N . ARG A 1 2 ? -0.896 8.778 -4.335 1.00 0.00 2 ARG A N 10
ATOM 3956 C CA . ARG A 1 2 ? -1.568 7.664 -5.084 1.00 0.00 2 ARG A CA 10
ATOM 3957 C C . ARG A 1 2 ? -2.984 7.358 -4.588 1.00 0.00 2 ARG A C 10
ATOM 3958 O O . ARG A 1 2 ? -3.323 7.618 -3.452 1.00 0.00 2 ARG A O 10
ATOM 3979 N N . ILE A 1 3 ? -3.773 6.803 -5.473 1.00 0.00 3 ILE A N 10
ATOM 3980 C CA . ILE A 1 3 ? -5.183 6.447 -5.147 1.00 0.00 3 ILE A CA 10
ATOM 3981 C C . ILE A 1 3 ? -5.264 5.153 -4.304 1.00 0.00 3 ILE A C 10
ATOM 3982 O O . ILE A 1 3 ? -4.367 4.336 -4.372 1.00 0.00 3 ILE A O 10
ATOM 4013 N N . ASN A 1 5 ? -6.362 1.355 -3.255 1.00 0.00 5 ASN A N 10
ATOM 4014 C CA . ASN A 1 5 ? -6.253 0.028 -3.954 1.00 0.00 5 ASN A CA 10
ATOM 4015 C C . ASN A 1 5 ? -5.170 -0.082 -5.043 1.00 0.00 5 ASN A C 10
ATOM 4016 O O . ASN A 1 5 ? -5.025 -1.135 -5.634 1.00 0.00 5 ASN A O 10
ATOM 4027 N N . GLN A 1 6 ? -4.443 0.980 -5.289 1.00 0.00 6 GLN A N 10
ATOM 4028 C CA . GLN A 1 6 ? -3.376 0.932 -6.335 1.00 0.00 6 GLN A CA 10
ATOM 4029 C C . GLN A 1 6 ? -2.097 0.293 -5.785 1.00 0.00 6 GLN A C 10
ATOM 4030 O O . GLN A 1 6 ? -1.684 0.586 -4.680 1.00 0.00 6 GLN A O 10
ATOM 4044 N N . LYS A 1 7 ? -1.519 -0.560 -6.594 1.00 0.00 7 LYS A N 10
ATOM 4045 C CA . LYS A 1 7 ? -0.262 -1.281 -6.222 1.00 0.00 7 LYS A CA 10
ATOM 4046 C C . LYS A 1 7 ? 0.826 -0.344 -5.664 1.00 0.00 7 LYS A C 10
ATOM 4047 O O 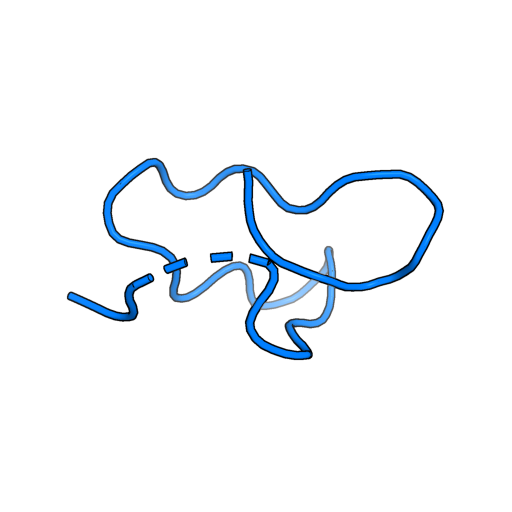. LYS A 1 7 ? 1.455 0.395 -6.396 1.00 0.00 7 LYS A O 10
ATOM 4066 N N . CYS A 1 8 ? 0.993 -0.420 -4.366 1.00 0.00 8 CYS A N 10
ATOM 4067 C CA . CYS A 1 8 ? 2.003 0.411 -3.641 1.00 0.00 8 CYS A CA 10
ATOM 4068 C C . CYS A 1 8 ? 2.815 -0.444 -2.664 1.00 0.00 8 CYS A C 10
ATOM 4069 O O . CYS A 1 8 ? 2.441 -1.554 -2.336 1.00 0.00 8 CYS A O 10
ATOM 4076 N N . PHE A 1 9 ? 3.912 0.119 -2.229 1.00 0.00 9 PHE A N 10
ATOM 4077 C CA . PHE A 1 9 ? 4.819 -0.585 -1.271 1.00 0.00 9 PHE A CA 10
ATOM 4078 C C . PHE A 1 9 ? 4.433 -0.288 0.179 1.00 0.00 9 PHE A C 10
ATOM 4079 O O . PHE A 1 9 ? 4.074 0.827 0.512 1.00 0.00 9 PHE A O 10
ATOM 4096 N N . GLN A 1 10 ? 4.521 -1.310 0.994 1.00 0.00 10 GLN A N 10
ATOM 4097 C CA . GLN A 1 10 ? 4.186 -1.187 2.438 1.00 0.00 10 GLN A CA 10
ATOM 4098 C C . GLN A 1 10 ? 5.080 -0.118 3.076 1.00 0.00 10 GLN A C 10
ATOM 4099 O O . GLN A 1 10 ? 4.612 0.798 3.723 1.00 0.00 10 GLN A O 10
ATOM 4113 N N . HIS A 1 11 ? 6.356 -0.299 2.847 1.00 0.00 11 HIS A N 10
ATOM 4114 C CA . HIS A 1 11 ? 7.390 0.631 3.381 1.00 0.00 11 HIS A CA 10
ATOM 4115 C C . HIS A 1 11 ? 7.314 1.994 2.689 1.00 0.00 11 HIS A C 10
ATOM 4116 O O . HIS A 1 11 ? 7.195 3.014 3.341 1.00 0.00 11 HIS A O 10
ATOM 4130 N N . LEU A 1 12 ? 7.384 1.956 1.383 1.00 0.00 12 LEU A N 10
ATOM 4131 C CA . LEU A 1 12 ? 7.322 3.209 0.574 1.00 0.00 12 LEU A CA 10
ATOM 4132 C C . LEU A 1 12 ? 5.863 3.457 0.200 1.00 0.00 12 LEU A C 10
ATOM 4133 O O . LEU A 1 12 ? 5.456 3.377 -0.944 1.00 0.00 12 LEU A O 10
ATOM 4149 N N . ASP A 1 13 ? 5.124 3.752 1.240 1.00 0.00 13 ASP A N 10
ATOM 4150 C CA . ASP A 1 13 ? 3.671 4.035 1.099 1.00 0.00 13 ASP A CA 10
ATOM 4151 C C . ASP A 1 13 ? 3.513 5.368 0.360 1.00 0.00 13 ASP A C 10
ATOM 4152 O O . ASP A 1 13 ? 3.596 6.439 0.930 1.00 0.00 13 ASP A O 10
ATOM 4161 N N . ASP A 1 14 ? 3.287 5.223 -0.914 1.00 0.00 14 ASP A N 10
ATOM 4162 C CA . ASP A 1 14 ? 3.102 6.384 -1.831 1.00 0.00 14 ASP A CA 10
ATOM 4163 C C . ASP A 1 14 ? 1.631 6.830 -1.906 1.00 0.00 14 ASP A C 10
ATOM 4164 O O . ASP A 1 14 ? 1.327 7.824 -2.536 1.00 0.00 14 ASP A O 10
ATOM 4173 N N . CYS A 1 15 ? 0.768 6.086 -1.260 1.00 0.00 15 CYS A N 10
ATOM 4174 C CA . CYS A 1 15 ? -0.690 6.408 -1.254 1.00 0.00 15 CYS A CA 10
ATOM 4175 C C . CYS A 1 15 ? -1.021 7.743 -0.589 1.00 0.00 15 CYS A C 10
ATOM 4176 O O . CYS A 1 15 ? -0.255 8.269 0.196 1.00 0.00 15 CYS A O 10
ATOM 4183 N N . CYS A 1 16 ? -2.180 8.234 -0.944 1.00 0.00 16 CYS A N 10
ATOM 4184 C CA . CYS A 1 16 ? -2.676 9.529 -0.395 1.00 0.00 16 CYS A CA 10
ATOM 4185 C C . CYS A 1 16 ? -3.096 9.231 1.049 1.00 0.00 16 CYS A C 10
ATOM 4186 O O . CYS A 1 16 ? -2.936 10.044 1.940 1.00 0.00 16 CYS A O 10
ATOM 4193 N N . SER A 1 17 ? -3.624 8.043 1.212 1.00 0.00 17 SER A N 10
ATOM 4194 C CA . SER A 1 17 ? -4.093 7.544 2.531 1.00 0.00 17 SER A CA 10
ATOM 4195 C C . SER A 1 17 ? -2.888 7.020 3.337 1.00 0.00 17 SER A C 10
ATOM 4196 O O . SER A 1 17 ? -3.064 6.546 4.442 1.00 0.00 17 SER A O 10
ATOM 4204 N N . ARG A 1 18 ? -1.721 7.128 2.736 1.00 0.00 18 ARG A N 10
ATOM 4205 C CA . ARG A 1 18 ? -0.422 6.679 3.336 1.00 0.00 18 ARG A CA 10
ATOM 4206 C C . ARG A 1 18 ? -0.534 5.298 4.008 1.00 0.00 18 ARG A C 10
ATOM 4207 O O . ARG A 1 18 ? 0.169 4.989 4.951 1.00 0.00 18 ARG A O 10
ATOM 4228 N N . LYS A 1 19 ? -1.432 4.509 3.469 1.00 0.00 19 LYS A N 10
ATOM 4229 C CA . LYS A 1 19 ? -1.691 3.138 3.976 1.00 0.00 19 LYS A CA 10
ATOM 4230 C C . LYS A 1 19 ? -1.779 2.155 2.798 1.00 0.00 19 LYS A C 10
ATOM 4231 O O . LYS A 1 19 ? -2.541 2.372 1.876 1.00 0.00 19 LYS A O 10
ATOM 4250 N N . CYS A 1 20 ? -0.988 1.112 2.869 1.00 0.00 20 CYS A N 10
ATOM 4251 C CA . CYS A 1 20 ? -0.955 0.067 1.817 1.00 0.00 20 CYS A CA 10
ATOM 4252 C C . CYS A 1 20 ? -1.274 -1.261 2.518 1.00 0.00 20 CYS A C 10
ATOM 4253 O O . CYS A 1 20 ? -0.587 -1.637 3.449 1.00 0.00 20 CYS A O 10
ATOM 4260 N N . ASN A 1 21 ? -2.300 -1.930 2.057 1.00 0.00 21 ASN A N 10
ATOM 4261 C CA . ASN A 1 21 ? -2.700 -3.235 2.674 1.00 0.00 21 ASN A CA 10
ATOM 4262 C C . ASN A 1 21 ? -1.867 -4.447 2.214 1.00 0.00 21 ASN A C 10
ATOM 4263 O O . ASN A 1 21 ? -0.918 -4.331 1.464 1.00 0.00 21 ASN A O 10
ATOM 4274 N N . ARG A 1 22 ? -2.292 -5.582 2.701 1.00 0.00 22 ARG A N 10
ATOM 4275 C CA . ARG A 1 22 ? -1.654 -6.899 2.422 1.00 0.00 22 ARG A CA 10
ATOM 4276 C C . ARG A 1 22 ? -1.488 -7.292 0.948 1.00 0.00 22 ARG A C 10
ATOM 4277 O O . ARG A 1 22 ? -0.611 -8.071 0.625 1.00 0.00 22 ARG A O 10
ATOM 4298 N N . PHE A 1 23 ? -2.321 -6.750 0.101 1.00 0.00 23 PHE A N 10
ATOM 4299 C CA . PHE A 1 23 ? -2.247 -7.065 -1.352 1.00 0.00 23 PHE A CA 10
ATOM 4300 C C . PHE A 1 23 ? -1.285 -6.087 -2.040 1.00 0.00 23 PHE A C 10
ATOM 4301 O O . PHE A 1 23 ? -1.339 -5.901 -3.242 1.00 0.00 23 PHE A O 10
ATOM 4318 N N . ASN A 1 24 ? -0.432 -5.500 -1.233 1.00 0.00 24 ASN A N 10
ATOM 4319 C CA . ASN A 1 24 ? 0.589 -4.514 -1.709 1.00 0.00 24 ASN A CA 10
ATOM 4320 C C . ASN A 1 24 ? -0.069 -3.457 -2.594 1.00 0.00 24 ASN A C 10
ATOM 4321 O O . ASN A 1 24 ? 0.478 -3.022 -3.587 1.00 0.00 24 ASN A O 10
ATOM 4332 N N . LYS A 1 25 ? -1.251 -3.099 -2.166 1.00 0.00 25 LYS A N 10
ATOM 4333 C CA . LYS A 1 25 ? -2.091 -2.086 -2.855 1.00 0.00 25 LYS A CA 10
ATOM 4334 C C . LYS A 1 25 ? -2.409 -0.995 -1.834 1.00 0.00 25 LYS A C 10
ATOM 4335 O O . LYS A 1 25 ? -2.146 -1.173 -0.662 1.00 0.00 25 LYS A O 10
ATOM 4354 N N . CYS A 1 26 ? -2.962 0.098 -2.291 1.00 0.00 26 CYS A N 10
ATOM 4355 C CA . CYS A 1 26 ? -3.299 1.209 -1.357 1.00 0.00 26 CYS A CA 10
ATOM 4356 C C . CYS A 1 26 ? -4.598 0.950 -0.591 1.00 0.00 26 CYS A C 10
ATOM 4357 O O . CYS A 1 26 ? -5.289 -0.024 -0.826 1.00 0.00 26 CYS A O 10
ATOM 4364 N N . VAL A 1 27 ? -4.872 1.856 0.311 1.00 0.00 27 VAL A N 10
ATOM 4365 C CA . VAL A 1 27 ? -6.096 1.787 1.169 1.00 0.00 27 VAL A CA 10
ATOM 4366 C C . VAL A 1 27 ? -6.964 3.042 0.936 1.00 0.00 27 VAL A C 10
ATOM 4367 O O . VAL A 1 27 ? -8.160 2.926 1.150 1.00 0.00 27 VAL A O 10
ATOM 4381 N N . CYS A 1 1 ? -0.294 12.396 -4.617 1.00 0.00 1 CYS A N 11
ATOM 4382 C CA . CYS A 1 1 ? -0.890 11.405 -3.678 1.00 0.00 1 CYS A CA 11
ATOM 4383 C C . CYS A 1 1 ? -1.472 10.283 -4.558 1.00 0.00 1 CYS A C 11
ATOM 4384 O O . CYS A 1 1 ? -2.305 10.536 -5.407 1.00 0.00 1 CYS A O 11
ATOM 4393 N N . ARG A 1 2 ? -1.017 9.074 -4.332 1.00 0.00 2 ARG A N 11
ATOM 4394 C CA . ARG A 1 2 ? -1.503 7.902 -5.132 1.00 0.00 2 ARG A CA 11
ATOM 4395 C C . ARG A 1 2 ? -2.884 7.435 -4.647 1.00 0.00 2 ARG A C 11
ATOM 4396 O O . ARG A 1 2 ? -3.138 7.357 -3.463 1.00 0.00 2 ARG A O 11
ATOM 4417 N N . ILE A 1 3 ? -3.735 7.136 -5.594 1.00 0.00 3 ILE A N 11
ATOM 4418 C CA . ILE A 1 3 ? -5.122 6.671 -5.292 1.00 0.00 3 ILE A CA 11
ATOM 4419 C C . ILE A 1 3 ? -5.161 5.363 -4.458 1.00 0.00 3 ILE A C 11
ATOM 4420 O O . ILE A 1 3 ? -4.203 4.614 -4.469 1.00 0.00 3 ILE A O 11
ATOM 4451 N N . ASN A 1 5 ? -6.271 1.458 -3.341 1.00 0.00 5 ASN A N 11
ATOM 4452 C CA . ASN A 1 5 ? -6.131 0.118 -4.005 1.00 0.00 5 ASN A CA 11
ATOM 4453 C C . ASN A 1 5 ? -5.083 0.036 -5.133 1.00 0.00 5 ASN A C 11
ATOM 4454 O O . ASN A 1 5 ? -5.037 -0.941 -5.855 1.00 0.00 5 ASN A O 11
ATOM 4465 N N . GLN A 1 6 ? -4.270 1.054 -5.252 1.00 0.00 6 GLN A N 11
ATOM 4466 C CA . GLN A 1 6 ? -3.220 1.077 -6.312 1.00 0.00 6 GLN A CA 11
ATOM 4467 C C . GLN A 1 6 ? -1.965 0.365 -5.804 1.00 0.00 6 GLN A C 11
ATOM 4468 O O . GLN A 1 6 ? -1.609 0.473 -4.646 1.00 0.00 6 GLN A O 11
ATOM 4482 N N . LYS A 1 7 ? -1.338 -0.341 -6.708 1.00 0.00 7 LYS A N 11
ATOM 4483 C CA . LYS A 1 7 ? -0.096 -1.107 -6.390 1.00 0.00 7 LYS A CA 11
ATOM 4484 C C . LYS A 1 7 ? 0.993 -0.282 -5.675 1.00 0.00 7 LYS A C 11
ATOM 4485 O O . LYS A 1 7 ? 1.664 0.534 -6.278 1.00 0.00 7 LYS A O 11
ATOM 4504 N N . CYS A 1 8 ? 1.115 -0.536 -4.396 1.00 0.00 8 CYS A N 11
ATOM 4505 C CA . CYS A 1 8 ? 2.120 0.157 -3.534 1.00 0.00 8 CYS A CA 11
ATOM 4506 C C . CYS A 1 8 ? 2.728 -0.857 -2.552 1.00 0.00 8 CYS A C 11
ATOM 4507 O O . CYS A 1 8 ? 2.572 -2.050 -2.740 1.00 0.00 8 CYS A O 11
ATOM 4514 N N . PHE A 1 9 ? 3.403 -0.369 -1.538 1.00 0.00 9 PHE A N 11
ATOM 4515 C CA . PHE A 1 9 ? 4.035 -1.285 -0.534 1.00 0.00 9 PHE A CA 11
ATOM 4516 C C . PHE A 1 9 ? 3.823 -0.819 0.907 1.00 0.00 9 PHE A C 11
ATOM 4517 O O . PHE A 1 9 ? 3.686 0.359 1.179 1.00 0.00 9 PHE A O 11
ATOM 4534 N N . GLN A 1 10 ? 3.811 -1.799 1.776 1.00 0.00 10 GLN A N 11
ATOM 4535 C CA . GLN A 1 10 ? 3.623 -1.579 3.237 1.00 0.00 10 GLN A CA 11
ATOM 4536 C C . GLN A 1 10 ? 4.727 -0.663 3.784 1.00 0.00 10 GLN A C 11
ATOM 4537 O O . GLN A 1 10 ? 4.571 -0.055 4.825 1.00 0.00 10 GLN A O 11
ATOM 4551 N N . HIS A 1 11 ? 5.810 -0.610 3.047 1.00 0.00 11 HIS A N 11
ATOM 4552 C CA . HIS A 1 11 ? 6.988 0.226 3.407 1.00 0.00 11 HIS A CA 11
ATOM 4553 C C . HIS A 1 11 ? 6.932 1.538 2.616 1.00 0.00 11 HIS A C 11
ATOM 4554 O O . HIS A 1 11 ? 7.040 2.610 3.179 1.00 0.00 11 HIS A O 11
ATOM 4568 N N . LEU A 1 12 ? 6.762 1.394 1.326 1.00 0.00 12 LEU A N 11
ATOM 4569 C CA . LEU A 1 12 ? 6.685 2.572 0.409 1.00 0.00 12 LEU A CA 11
ATOM 4570 C C . LEU A 1 12 ? 5.215 2.955 0.209 1.00 0.00 12 LEU A C 11
ATOM 4571 O O . LEU A 1 12 ? 4.655 2.839 -0.866 1.00 0.00 12 LEU A O 11
ATOM 4587 N N . ASP A 1 13 ? 4.644 3.402 1.296 1.00 0.00 13 ASP A N 11
ATOM 4588 C CA . ASP A 1 13 ? 3.212 3.828 1.299 1.00 0.00 13 ASP A CA 11
ATOM 4589 C C . ASP A 1 13 ? 3.129 5.223 0.665 1.00 0.00 13 ASP A C 11
ATOM 4590 O O . ASP A 1 13 ? 3.122 6.241 1.330 1.00 0.00 13 ASP A O 11
ATOM 4599 N N . ASP A 1 14 ? 3.065 5.192 -0.639 1.00 0.00 14 ASP A N 11
ATOM 4600 C CA . ASP A 1 14 ? 2.979 6.432 -1.473 1.00 0.00 14 ASP A CA 11
ATOM 4601 C C . ASP A 1 14 ? 1.510 6.838 -1.687 1.00 0.00 14 ASP A C 11
ATOM 4602 O O . ASP A 1 14 ? 1.220 7.767 -2.417 1.00 0.00 14 ASP A O 11
ATOM 4611 N N . CYS A 1 15 ? 0.631 6.122 -1.033 1.00 0.00 15 CYS A N 11
ATOM 4612 C CA . CYS A 1 15 ? -0.829 6.390 -1.134 1.00 0.00 15 CYS A CA 11
ATOM 4613 C C . CYS A 1 15 ? -1.222 7.724 -0.511 1.00 0.00 15 CYS A C 11
ATOM 4614 O O . CYS A 1 15 ? -0.496 8.294 0.282 1.00 0.00 15 CYS A O 11
ATOM 4621 N N . CYS A 1 16 ? -2.383 8.169 -0.910 1.00 0.00 16 CYS A N 11
ATOM 4622 C CA . CYS A 1 16 ? -2.938 9.457 -0.406 1.00 0.00 16 CYS A CA 11
ATOM 4623 C C . CYS A 1 16 ? -3.229 9.228 1.086 1.00 0.00 16 CYS A C 11
ATOM 4624 O O . CYS A 1 16 ? -3.068 10.108 1.909 1.00 0.00 16 CYS A O 11
ATOM 4631 N N . SER A 1 17 ? -3.652 8.020 1.362 1.00 0.00 17 SER A N 11
ATOM 4632 C CA . SER A 1 17 ? -3.985 7.575 2.741 1.00 0.00 17 SER A CA 11
ATOM 4633 C C . SER A 1 17 ? -2.683 7.145 3.447 1.00 0.00 17 SER A C 11
ATOM 4634 O O . SER A 1 17 ? -2.639 7.020 4.656 1.00 0.00 17 SER A O 11
ATOM 4642 N N . ARG A 1 18 ? -1.667 6.936 2.640 1.00 0.00 18 ARG A N 11
ATOM 4643 C CA . ARG A 1 18 ? -0.315 6.510 3.122 1.00 0.00 18 ARG A CA 11
ATOM 4644 C C . ARG A 1 18 ? -0.418 5.147 3.833 1.00 0.00 18 ARG A C 11
ATOM 4645 O O . ARG A 1 18 ? 0.334 4.844 4.740 1.00 0.00 18 ARG A O 11
ATOM 4666 N N . LYS A 1 19 ? -1.370 4.368 3.374 1.00 0.00 19 LYS A N 11
ATOM 4667 C CA . LYS A 1 19 ? -1.632 3.014 3.929 1.00 0.00 19 LYS A CA 11
ATOM 4668 C C . LYS A 1 19 ? -1.743 1.998 2.783 1.00 0.00 19 LYS A C 11
ATOM 4669 O O . LYS A 1 19 ? -2.541 2.181 1.882 1.00 0.00 19 LYS A O 11
ATOM 4688 N N . CYS A 1 20 ? -0.936 0.967 2.852 1.00 0.00 20 CYS A N 11
ATOM 4689 C CA . CYS A 1 20 ? -0.932 -0.103 1.822 1.00 0.00 20 CYS A CA 11
ATOM 4690 C C . CYS A 1 20 ? -1.208 -1.421 2.549 1.00 0.00 20 CYS A C 11
ATOM 4691 O O . CYS A 1 20 ? -0.460 -1.808 3.426 1.00 0.00 20 CYS A O 11
ATOM 4698 N N . ASN A 1 21 ? -2.275 -2.073 2.165 1.00 0.00 21 ASN A N 11
ATOM 4699 C CA . ASN A 1 21 ? -2.650 -3.374 2.803 1.00 0.00 21 ASN A CA 11
ATOM 4700 C C . ASN A 1 21 ? -1.708 -4.534 2.434 1.00 0.00 21 ASN A C 11
ATOM 4701 O O . ASN A 1 21 ? -0.703 -4.348 1.774 1.00 0.00 21 ASN A O 11
ATOM 4712 N N . ARG A 1 22 ? -2.087 -5.704 2.885 1.00 0.00 22 ARG A N 11
ATOM 4713 C CA . ARG A 1 22 ? -1.311 -6.945 2.637 1.00 0.00 22 ARG A CA 11
ATOM 4714 C C . ARG A 1 22 ? -1.283 -7.354 1.158 1.00 0.00 22 ARG A C 11
ATOM 4715 O O . ARG A 1 22 ? -0.443 -8.133 0.750 1.00 0.00 22 ARG A O 11
ATOM 4736 N N . PHE A 1 23 ? -2.204 -6.810 0.402 1.00 0.00 23 PHE A N 11
ATOM 4737 C CA . PHE A 1 23 ? -2.299 -7.116 -1.051 1.00 0.00 23 PHE A CA 11
ATOM 4738 C C . PHE A 1 23 ? -1.429 -6.139 -1.855 1.00 0.00 23 PHE A C 11
ATOM 4739 O O . PHE A 1 23 ? -1.579 -6.029 -3.057 1.00 0.00 23 PHE A O 11
ATOM 4756 N N . ASN A 1 24 ? -0.543 -5.465 -1.157 1.00 0.00 24 ASN A N 11
ATOM 4757 C CA . ASN A 1 24 ? 0.383 -4.472 -1.788 1.00 0.00 24 ASN A CA 11
ATOM 4758 C C . ASN A 1 24 ? -0.389 -3.494 -2.679 1.00 0.00 24 ASN A C 11
ATOM 4759 O O . ASN A 1 24 ? 0.055 -3.084 -3.731 1.00 0.00 24 ASN A O 11
ATOM 4770 N N . LYS A 1 25 ? -1.550 -3.170 -2.178 1.00 0.00 25 LYS A N 11
ATOM 4771 C CA . LYS A 1 25 ? -2.495 -2.234 -2.840 1.00 0.00 25 LYS A CA 11
ATOM 4772 C C . LYS A 1 25 ? -2.779 -1.143 -1.809 1.00 0.00 25 LYS A C 11
ATOM 4773 O O . LYS A 1 25 ? -2.716 -1.403 -0.622 1.00 0.00 25 LYS A O 11
ATOM 4792 N N . CYS A 1 26 ? -3.086 0.043 -2.267 1.00 0.00 26 CYS A N 11
ATOM 4793 C CA . CYS A 1 26 ? -3.372 1.141 -1.307 1.00 0.00 26 CYS A CA 11
ATOM 4794 C C . CYS A 1 26 ? -4.716 0.923 -0.612 1.00 0.00 26 CYS A C 11
ATOM 4795 O O . CYS A 1 26 ? -5.468 0.030 -0.953 1.00 0.00 26 CYS A O 11
ATOM 4802 N N . VAL A 1 27 ? -4.958 1.763 0.354 1.00 0.00 27 VAL A N 11
ATOM 4803 C CA . VAL A 1 27 ? -6.224 1.701 1.146 1.00 0.00 27 VAL A CA 11
ATOM 4804 C C . VAL A 1 27 ? -6.995 3.032 0.998 1.00 0.00 27 VAL A C 11
ATOM 4805 O O . VAL A 1 27 ? -8.205 2.974 1.138 1.00 0.00 27 VAL A O 11
ATOM 4819 N N . CYS A 1 1 ? 0.135 11.931 -4.533 1.00 0.00 1 CYS A N 12
ATOM 4820 C CA . CYS A 1 1 ? -0.625 11.108 -3.553 1.00 0.00 1 CYS A CA 12
ATOM 4821 C C . CYS A 1 1 ? -1.532 10.194 -4.403 1.00 0.00 1 CYS A C 12
ATOM 4822 O O . CYS A 1 1 ? -2.448 10.651 -5.057 1.00 0.00 1 CYS A O 12
ATOM 4831 N N . ARG A 1 2 ? -1.236 8.917 -4.365 1.00 0.00 2 ARG A N 12
ATOM 4832 C CA . ARG A 1 2 ? -2.018 7.902 -5.144 1.00 0.00 2 ARG A CA 12
ATOM 4833 C C . ARG A 1 2 ? -3.365 7.511 -4.526 1.00 0.00 2 ARG A C 12
ATOM 4834 O O . ARG A 1 2 ? -3.613 7.713 -3.355 1.00 0.00 2 ARG A O 12
ATOM 4855 N N . ILE A 1 3 ? -4.190 6.951 -5.373 1.00 0.00 3 ILE A N 12
ATOM 4856 C CA . ILE A 1 3 ? -5.555 6.493 -4.985 1.00 0.00 3 ILE A CA 12
ATOM 4857 C C . ILE A 1 3 ? -5.491 5.210 -4.125 1.00 0.00 3 ILE A C 12
ATOM 4858 O O . ILE A 1 3 ? -4.464 4.560 -4.092 1.00 0.00 3 ILE A O 12
ATOM 4889 N N . ASN A 1 5 ? -6.257 1.275 -3.649 1.00 0.00 5 ASN A N 12
ATOM 4890 C CA . ASN A 1 5 ? -6.039 0.070 -4.522 1.00 0.00 5 ASN A CA 12
ATOM 4891 C C . ASN A 1 5 ? -4.778 0.152 -5.399 1.00 0.00 5 ASN A C 12
ATOM 4892 O O . ASN A 1 5 ? -4.397 -0.833 -6.001 1.00 0.00 5 ASN A O 12
ATOM 4903 N N . GLN A 1 6 ? -4.169 1.311 -5.452 1.00 0.00 6 GLN A N 12
ATOM 4904 C CA . GLN A 1 6 ? -2.936 1.490 -6.279 1.00 0.00 6 GLN A CA 12
ATOM 4905 C C . GLN A 1 6 ? -1.828 0.556 -5.769 1.00 0.00 6 GLN A C 12
ATOM 4906 O O . GLN A 1 6 ? -1.471 0.614 -4.609 1.00 0.00 6 GLN A O 12
ATOM 4920 N N . LYS A 1 7 ? -1.324 -0.268 -6.657 1.00 0.00 7 LYS A N 12
ATOM 4921 C CA . LYS A 1 7 ? -0.240 -1.231 -6.288 1.00 0.00 7 LYS A CA 12
ATOM 4922 C C . LYS A 1 7 ? 0.935 -0.491 -5.628 1.00 0.00 7 LYS A C 12
ATOM 4923 O O . LYS A 1 7 ? 1.722 0.164 -6.285 1.00 0.00 7 LYS A O 12
ATOM 4942 N N . CYS A 1 8 ? 0.990 -0.628 -4.328 1.00 0.00 8 CYS A N 12
ATOM 4943 C CA . CYS A 1 8 ? 2.059 0.019 -3.515 1.00 0.00 8 CYS A CA 12
ATOM 4944 C C . CYS A 1 8 ? 2.527 -0.917 -2.406 1.00 0.00 8 CYS A C 12
ATOM 4945 O O . CYS A 1 8 ? 1.740 -1.649 -1.841 1.00 0.00 8 CYS A O 12
ATOM 4952 N N . PHE A 1 9 ? 3.8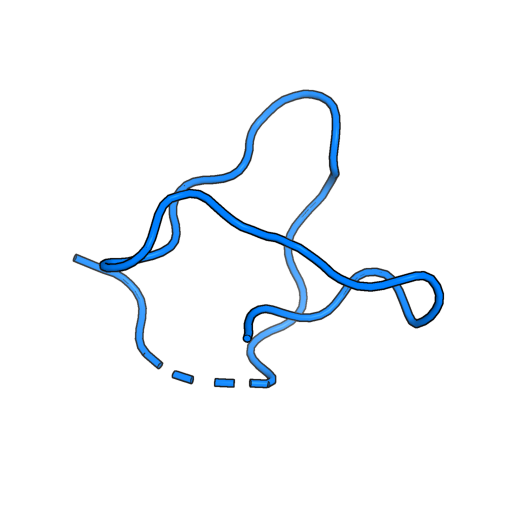02 -0.860 -2.125 1.00 0.00 9 PHE A N 12
ATOM 4953 C CA . PHE A 1 9 ? 4.372 -1.730 -1.056 1.00 0.00 9 PHE A CA 12
ATOM 4954 C C . PHE A 1 9 ? 4.302 -1.007 0.288 1.00 0.00 9 PHE A C 12
ATOM 4955 O O . PHE A 1 9 ? 4.255 0.207 0.351 1.00 0.00 9 PHE A O 12
ATOM 4972 N N . GLN A 1 10 ? 4.294 -1.808 1.321 1.00 0.00 10 GLN A N 12
ATOM 4973 C CA . GLN A 1 10 ? 4.230 -1.301 2.720 1.00 0.00 10 GLN A CA 12
ATOM 4974 C C . GLN A 1 10 ? 5.300 -0.228 2.973 1.00 0.00 10 GLN A C 12
ATOM 4975 O O . GLN A 1 10 ? 5.071 0.721 3.695 1.00 0.00 10 GLN A O 12
ATOM 4989 N N . HIS A 1 11 ? 6.438 -0.427 2.355 1.00 0.00 11 HIS A N 12
ATOM 4990 C CA . HIS A 1 11 ? 7.579 0.527 2.497 1.00 0.00 11 HIS A CA 12
ATOM 4991 C C . HIS A 1 11 ? 7.428 1.664 1.478 1.00 0.00 11 HIS A C 12
ATOM 4992 O O . HIS A 1 11 ? 7.613 2.820 1.805 1.00 0.00 11 HIS A O 12
ATOM 5006 N N . LEU A 1 12 ? 7.090 1.286 0.269 1.00 0.00 12 LEU A N 12
ATOM 5007 C CA . LEU A 1 12 ? 6.905 2.282 -0.832 1.00 0.00 12 LEU A CA 12
ATOM 5008 C C . LEU A 1 12 ? 5.428 2.707 -0.882 1.00 0.00 12 LEU A C 12
ATOM 5009 O O . LEU A 1 12 ? 4.750 2.560 -1.883 1.00 0.00 12 LEU A O 12
ATOM 5025 N N . ASP A 1 13 ? 4.981 3.227 0.234 1.00 0.00 13 ASP A N 12
ATOM 5026 C CA . ASP A 1 13 ? 3.570 3.691 0.356 1.00 0.00 13 ASP A CA 12
ATOM 5027 C C . ASP A 1 13 ? 3.399 5.041 -0.359 1.00 0.00 13 ASP A C 12
ATOM 5028 O O . ASP A 1 13 ? 3.619 6.096 0.208 1.00 0.00 13 ASP A O 12
ATOM 5037 N N . ASP A 1 14 ? 3.005 4.950 -1.601 1.00 0.00 14 ASP A N 12
ATOM 5038 C CA . ASP A 1 14 ? 2.786 6.157 -2.452 1.00 0.00 14 ASP A CA 12
ATOM 5039 C C . ASP A 1 14 ? 1.343 6.675 -2.339 1.00 0.00 14 ASP A C 12
ATOM 5040 O O . ASP A 1 14 ? 1.004 7.669 -2.949 1.00 0.00 14 ASP A O 12
ATOM 5049 N N . CYS A 1 15 ? 0.544 5.988 -1.563 1.00 0.00 15 CYS A N 12
ATOM 5050 C CA . CYS A 1 15 ? -0.884 6.373 -1.363 1.00 0.00 15 CYS A CA 12
ATOM 5051 C C . CYS A 1 15 ? -1.095 7.707 -0.655 1.00 0.00 15 CYS A C 12
ATOM 5052 O O . CYS A 1 15 ? -0.230 8.203 0.040 1.00 0.00 15 CYS A O 12
ATOM 5059 N N . CYS A 1 16 ? -2.275 8.229 -0.876 1.00 0.00 16 CYS A N 12
ATOM 5060 C CA . CYS A 1 16 ? -2.676 9.530 -0.265 1.00 0.00 16 CYS A CA 12
ATOM 5061 C C . CYS A 1 16 ? -3.042 9.187 1.187 1.00 0.00 16 CYS A C 12
ATOM 5062 O O . CYS A 1 16 ? -2.813 9.955 2.103 1.00 0.00 16 CYS A O 12
ATOM 5069 N N . SER A 1 17 ? -3.606 8.011 1.322 1.00 0.00 17 SER A N 12
ATOM 5070 C CA . SER A 1 17 ? -4.039 7.465 2.637 1.00 0.00 17 SER A CA 12
ATOM 5071 C C . SER A 1 17 ? -2.813 6.911 3.390 1.00 0.00 17 SER A C 12
ATOM 5072 O O . SER A 1 17 ? -2.960 6.382 4.476 1.00 0.00 17 SER A O 12
ATOM 5080 N N . ARG A 1 18 ? -1.658 7.052 2.773 1.00 0.00 18 ARG A N 12
ATOM 5081 C CA . ARG A 1 18 ? -0.347 6.581 3.330 1.00 0.00 18 ARG A CA 12
ATOM 5082 C C . ARG A 1 18 ? -0.447 5.179 3.957 1.00 0.00 18 ARG A C 12
ATOM 5083 O O . ARG A 1 18 ? 0.262 4.848 4.888 1.00 0.00 18 ARG A O 12
ATOM 5104 N N . LYS A 1 19 ? -1.342 4.397 3.402 1.00 0.00 19 LYS A N 12
ATOM 5105 C CA . LYS A 1 19 ? -1.585 3.010 3.873 1.00 0.00 19 LYS A CA 12
ATOM 5106 C C . LYS A 1 19 ? -1.693 2.044 2.684 1.00 0.00 19 LYS A C 12
ATOM 5107 O O . LYS A 1 19 ? -2.488 2.254 1.788 1.00 0.00 19 LYS A O 12
ATOM 5126 N N . CYS A 1 20 ? -0.877 1.018 2.723 1.00 0.00 20 CYS A N 12
ATOM 5127 C CA . CYS A 1 20 ? -0.842 -0.022 1.665 1.00 0.00 20 CYS A CA 12
ATOM 5128 C C . CYS A 1 20 ? -1.126 -1.352 2.377 1.00 0.00 20 CYS A C 12
ATOM 5129 O O . CYS A 1 20 ? -0.321 -1.817 3.161 1.00 0.00 20 CYS A O 12
ATOM 5136 N N . ASN A 1 21 ? -2.266 -1.922 2.077 1.00 0.00 21 ASN A N 12
ATOM 5137 C CA . ASN A 1 21 ? -2.676 -3.220 2.701 1.00 0.00 21 ASN A CA 12
ATOM 5138 C C . ASN A 1 21 ? -1.763 -4.417 2.386 1.00 0.00 21 ASN A C 12
ATOM 5139 O O . ASN A 1 21 ? -0.739 -4.290 1.745 1.00 0.00 21 ASN A O 12
ATOM 5150 N N . ARG A 1 22 ? -2.205 -5.550 2.869 1.00 0.00 22 ARG A N 12
ATOM 5151 C CA . ARG A 1 22 ? -1.489 -6.839 2.695 1.00 0.00 22 ARG A CA 12
ATOM 5152 C C . ARG A 1 22 ? -1.413 -7.295 1.232 1.00 0.00 22 ARG A C 12
ATOM 5153 O O . ARG A 1 22 ? -0.596 -8.128 0.891 1.00 0.00 22 ARG A O 12
ATOM 5174 N N . PHE A 1 23 ? -2.268 -6.732 0.413 1.00 0.00 23 PHE A N 12
ATOM 5175 C CA . PHE A 1 23 ? -2.299 -7.083 -1.033 1.00 0.00 23 PHE A CA 12
ATOM 5176 C C . PHE A 1 23 ? -1.337 -6.159 -1.795 1.00 0.00 23 PHE A C 12
ATOM 5177 O O . PHE A 1 23 ? -1.362 -6.114 -3.011 1.00 0.00 23 PHE A O 12
ATOM 5194 N N . ASN A 1 24 ? -0.517 -5.452 -1.050 1.00 0.00 24 ASN A N 12
ATOM 5195 C CA . ASN A 1 24 ? 0.479 -4.501 -1.635 1.00 0.00 24 ASN A CA 12
ATOM 5196 C C . ASN A 1 24 ? -0.236 -3.552 -2.606 1.00 0.00 24 ASN A C 12
ATOM 5197 O O . ASN A 1 24 ? 0.231 -3.251 -3.686 1.00 0.00 24 ASN A O 12
ATOM 5208 N N . LYS A 1 25 ? -1.380 -3.128 -2.134 1.00 0.00 25 LYS A N 12
ATOM 5209 C CA . LYS A 1 25 ? -2.278 -2.195 -2.864 1.00 0.00 25 LYS A CA 12
ATOM 5210 C C . LYS A 1 25 ? -2.642 -1.096 -1.867 1.00 0.00 25 LYS A C 12
ATOM 5211 O O . LYS A 1 25 ? -2.589 -1.319 -0.673 1.00 0.00 25 LYS A O 12
ATOM 5230 N N . CYS A 1 26 ? -3.006 0.058 -2.363 1.00 0.00 26 CYS A N 12
ATOM 5231 C CA . CYS A 1 26 ? -3.368 1.166 -1.441 1.00 0.00 26 CYS A CA 12
ATOM 5232 C C . CYS A 1 26 ? -4.702 0.929 -0.738 1.00 0.00 26 CYS A C 12
ATOM 5233 O O . CYS A 1 26 ? -5.449 0.028 -1.065 1.00 0.00 26 CYS A O 12
ATOM 5240 N N . VAL A 1 27 ? -4.926 1.784 0.222 1.00 0.00 27 VAL A N 12
ATOM 5241 C CA . VAL A 1 27 ? -6.168 1.750 1.053 1.00 0.00 27 VAL A CA 12
ATOM 5242 C C . VAL A 1 27 ? -6.936 3.085 0.900 1.00 0.00 27 VAL A C 12
ATOM 5243 O O . VAL A 1 27 ? -6.323 4.033 0.438 1.00 0.00 27 VAL A O 12
ATOM 5257 N N . CYS A 1 1 ? -0.573 12.593 -4.724 1.00 0.00 1 CYS A N 13
ATOM 5258 C CA . CYS A 1 1 ? -1.051 11.541 -3.785 1.00 0.00 1 CYS A CA 13
ATOM 5259 C C . CYS A 1 1 ? -1.562 10.374 -4.652 1.00 0.00 1 CYS A C 13
ATOM 5260 O O . CYS A 1 1 ? -2.361 10.579 -5.546 1.00 0.00 1 CYS A O 13
ATOM 5269 N N . ARG A 1 2 ? -1.089 9.184 -4.362 1.00 0.00 2 ARG A N 13
ATOM 5270 C CA . ARG A 1 2 ? -1.508 7.973 -5.141 1.00 0.00 2 ARG A CA 13
ATOM 5271 C C . ARG A 1 2 ? -2.880 7.491 -4.649 1.00 0.00 2 ARG A C 13
ATOM 5272 O O . ARG A 1 2 ? -3.085 7.323 -3.465 1.00 0.00 2 ARG A O 13
ATOM 5293 N N . ILE A 1 3 ? -3.782 7.280 -5.572 1.00 0.00 3 ILE A N 13
ATOM 5294 C CA . ILE A 1 3 ? -5.159 6.815 -5.226 1.00 0.00 3 ILE A CA 13
ATOM 5295 C C . ILE A 1 3 ? -5.190 5.469 -4.450 1.00 0.00 3 ILE A C 13
ATOM 5296 O O . ILE A 1 3 ? -4.279 4.674 -4.586 1.00 0.00 3 ILE A O 13
ATOM 5327 N N . ASN A 1 5 ? -6.265 1.595 -3.504 1.00 0.00 5 ASN A N 13
ATOM 5328 C CA . ASN A 1 5 ? -6.173 0.292 -4.245 1.00 0.00 5 ASN A CA 13
ATOM 5329 C C . ASN A 1 5 ? -4.978 0.215 -5.214 1.00 0.00 5 ASN A C 13
ATOM 5330 O O . ASN A 1 5 ? -4.653 -0.860 -5.677 1.00 0.00 5 ASN A O 13
ATOM 5341 N N . GLN A 1 6 ? -4.349 1.331 -5.499 1.00 0.00 6 GLN A N 13
ATOM 5342 C CA . GLN A 1 6 ? -3.182 1.323 -6.434 1.00 0.00 6 GLN A CA 13
ATOM 5343 C C . GLN A 1 6 ? -2.038 0.515 -5.819 1.00 0.00 6 GLN A C 13
ATOM 5344 O O . GLN A 1 6 ? -1.739 0.660 -4.650 1.00 0.00 6 GLN A O 13
ATOM 5358 N N . LYS A 1 7 ? -1.433 -0.310 -6.635 1.00 0.00 7 LYS A N 13
ATOM 5359 C CA . LYS A 1 7 ? -0.307 -1.151 -6.144 1.00 0.00 7 LYS A CA 13
ATOM 5360 C C . LYS A 1 7 ? 0.845 -0.309 -5.554 1.00 0.00 7 LYS A C 13
ATOM 5361 O O . LYS A 1 7 ? 1.443 0.526 -6.203 1.00 0.00 7 LYS A O 13
ATOM 5380 N N . CYS A 1 8 ? 1.084 -0.576 -4.299 1.00 0.00 8 CYS A N 13
ATOM 5381 C CA . CYS A 1 8 ? 2.153 0.105 -3.511 1.00 0.00 8 CYS A CA 13
ATOM 5382 C C . CYS A 1 8 ? 2.796 -0.940 -2.588 1.00 0.00 8 CYS A C 13
ATOM 5383 O O . CYS A 1 8 ? 2.694 -2.125 -2.848 1.00 0.00 8 CYS A O 13
ATOM 5390 N N . PHE A 1 9 ? 3.439 -0.487 -1.540 1.00 0.00 9 PHE A N 13
ATOM 5391 C CA . PHE A 1 9 ? 4.094 -1.434 -0.587 1.00 0.00 9 PHE A CA 13
ATOM 5392 C C . PHE A 1 9 ? 4.038 -0.901 0.843 1.00 0.00 9 PHE A C 13
ATOM 5393 O O . PHE A 1 9 ? 3.977 0.292 1.073 1.00 0.00 9 PHE A O 13
ATOM 5410 N N . GLN A 1 10 ? 4.061 -1.835 1.759 1.00 0.00 10 GLN A N 13
ATOM 5411 C CA . GLN A 1 10 ? 4.019 -1.518 3.216 1.00 0.00 10 GLN A CA 13
ATOM 5412 C C . GLN A 1 10 ? 5.169 -0.572 3.585 1.00 0.00 10 GLN A C 13
ATOM 5413 O O . GLN A 1 10 ? 5.061 0.221 4.500 1.00 0.00 10 GLN A O 13
ATOM 5427 N N . HIS A 1 11 ? 6.235 -0.706 2.838 1.00 0.00 11 HIS A N 13
ATOM 5428 C CA . HIS A 1 11 ? 7.452 0.131 3.046 1.00 0.00 11 HIS A CA 13
ATOM 5429 C C . 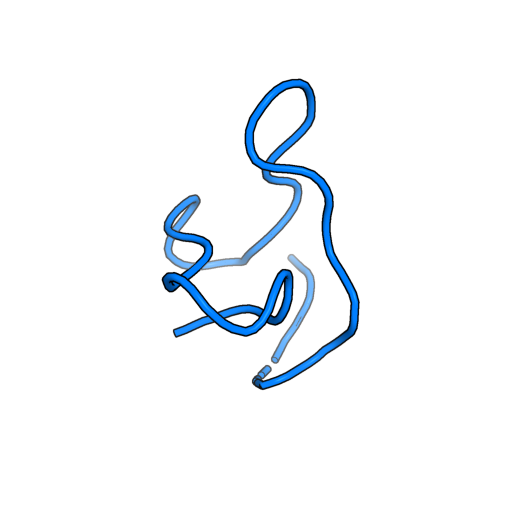HIS A 1 11 ? 7.261 1.450 2.288 1.00 0.00 11 HIS A C 13
ATOM 5430 O O . HIS A 1 11 ? 7.304 2.521 2.865 1.00 0.00 11 HIS A O 13
ATOM 5444 N N . LEU A 1 12 ? 7.049 1.305 1.004 1.00 0.00 12 LEU A N 13
ATOM 5445 C CA . LEU A 1 12 ? 6.846 2.480 0.103 1.00 0.00 12 LEU A CA 13
ATOM 5446 C C . LEU A 1 12 ? 5.351 2.711 -0.135 1.00 0.00 12 LEU A C 13
ATOM 5447 O O . LEU A 1 12 ? 4.840 2.553 -1.227 1.00 0.00 12 LEU A O 13
ATOM 5463 N N . ASP A 1 13 ? 4.701 3.080 0.938 1.00 0.00 13 ASP A N 13
ATOM 5464 C CA . ASP A 1 13 ? 3.235 3.355 0.895 1.00 0.00 13 ASP A CA 13
ATOM 5465 C C . ASP A 1 13 ? 3.085 4.828 0.490 1.00 0.00 13 ASP A C 13
ATOM 5466 O O . ASP A 1 13 ? 3.018 5.726 1.307 1.00 0.00 13 ASP A O 13
ATOM 5475 N N . ASP A 1 14 ? 3.037 5.004 -0.804 1.00 0.00 14 ASP A N 13
ATOM 5476 C CA . ASP A 1 14 ? 2.900 6.352 -1.431 1.00 0.00 14 ASP A CA 13
ATOM 5477 C C . ASP A 1 14 ? 1.432 6.766 -1.617 1.00 0.00 14 ASP A C 13
ATOM 5478 O O . ASP A 1 14 ? 1.145 7.740 -2.287 1.00 0.00 14 ASP A O 13
ATOM 5487 N N . CYS A 1 15 ? 0.549 6.013 -1.014 1.00 0.00 15 CYS A N 13
ATOM 5488 C CA . CYS A 1 15 ? -0.908 6.306 -1.115 1.00 0.00 15 CYS A CA 13
ATOM 5489 C C . CYS A 1 15 ? -1.276 7.650 -0.492 1.00 0.00 15 CYS A C 13
ATOM 5490 O O . CYS A 1 15 ? -0.541 8.196 0.308 1.00 0.00 15 CYS A O 13
ATOM 5497 N N . CYS A 1 16 ? -2.419 8.132 -0.901 1.00 0.00 16 CYS A N 13
ATOM 5498 C CA . CYS A 1 16 ? -2.949 9.434 -0.400 1.00 0.00 16 CYS A CA 13
ATOM 5499 C C . CYS A 1 16 ? -3.161 9.271 1.114 1.00 0.00 16 CYS A C 13
ATOM 5500 O O . CYS A 1 16 ? -2.962 10.190 1.882 1.00 0.00 16 CYS A O 13
ATOM 5507 N N . SER A 1 17 ? -3.564 8.072 1.464 1.00 0.00 17 SER A N 13
ATOM 5508 C CA . SER A 1 17 ? -3.828 7.671 2.872 1.00 0.00 17 SER A CA 13
ATOM 5509 C C . SER A 1 17 ? -2.530 7.098 3.489 1.00 0.00 17 SER A C 13
ATOM 5510 O O . SER A 1 17 ? -2.448 6.896 4.684 1.00 0.00 17 SER A O 13
ATOM 5518 N N . ARG A 1 18 ? -1.567 6.858 2.627 1.00 0.00 18 ARG A N 13
ATOM 5519 C CA . ARG A 1 18 ? -0.225 6.297 3.003 1.00 0.00 18 ARG A CA 13
ATOM 5520 C C . ARG A 1 18 ? -0.406 4.933 3.689 1.00 0.00 18 ARG A C 13
ATOM 5521 O O . ARG A 1 18 ? 0.404 4.508 4.490 1.00 0.00 18 ARG A O 13
ATOM 5542 N N . LYS A 1 19 ? -1.491 4.291 3.331 1.00 0.00 19 LYS A N 13
ATOM 5543 C CA . LYS A 1 19 ? -1.845 2.959 3.881 1.00 0.00 19 LYS A CA 13
ATOM 5544 C C . LYS A 1 19 ? -1.888 1.948 2.733 1.00 0.00 19 LYS A C 13
ATOM 5545 O O . LYS A 1 19 ? -2.638 2.119 1.792 1.00 0.00 19 LYS A O 13
ATOM 5564 N N . CYS A 1 20 ? -1.074 0.932 2.855 1.00 0.00 20 CYS A N 13
ATOM 5565 C CA . CYS A 1 20 ? -0.989 -0.141 1.837 1.00 0.00 20 CYS A CA 13
ATOM 5566 C C . CYS A 1 20 ? -1.257 -1.470 2.551 1.00 0.00 20 CYS A C 13
ATOM 5567 O O . CYS A 1 20 ? -0.498 -1.877 3.411 1.00 0.00 20 CYS A O 13
ATOM 5574 N N . ASN A 1 21 ? -2.337 -2.102 2.169 1.00 0.00 21 ASN A N 13
ATOM 5575 C CA . ASN A 1 21 ? -2.731 -3.409 2.782 1.00 0.00 21 ASN A CA 13
ATOM 5576 C C . ASN A 1 21 ? -1.745 -4.557 2.499 1.00 0.00 21 ASN A C 13
ATOM 5577 O O . ASN A 1 21 ? -0.691 -4.364 1.924 1.00 0.00 21 ASN A O 13
ATOM 5588 N N . ARG A 1 22 ? -2.151 -5.728 2.922 1.00 0.00 22 ARG A N 13
ATOM 5589 C CA . ARG A 1 22 ? -1.345 -6.959 2.749 1.00 0.00 22 ARG A CA 13
ATOM 5590 C C . ARG A 1 22 ? -1.239 -7.398 1.281 1.00 0.00 22 ARG A C 13
ATOM 5591 O O . ARG A 1 22 ? -0.368 -8.170 0.931 1.00 0.00 22 ARG A O 13
ATOM 5612 N N . PHE A 1 23 ? -2.132 -6.887 0.469 1.00 0.00 23 PHE A N 13
ATOM 5613 C CA . PHE A 1 23 ? -2.153 -7.222 -0.981 1.00 0.00 23 PHE A CA 13
ATOM 5614 C C . PHE A 1 23 ? -1.262 -6.244 -1.761 1.00 0.00 23 PHE A C 13
ATOM 5615 O O . PHE A 1 23 ? -1.357 -6.153 -2.970 1.00 0.00 23 PHE A O 13
ATOM 5632 N N . ASN A 1 24 ? -0.425 -5.545 -1.029 1.00 0.00 24 ASN A N 13
ATOM 5633 C CA . ASN A 1 24 ? 0.515 -4.543 -1.624 1.00 0.00 24 ASN A CA 13
ATOM 5634 C C . ASN A 1 24 ? -0.242 -3.585 -2.554 1.00 0.00 24 ASN A C 13
ATOM 5635 O O . ASN A 1 24 ? 0.224 -3.203 -3.608 1.00 0.00 24 ASN A O 13
ATOM 5646 N N . LYS A 1 25 ? -1.415 -3.248 -2.086 1.00 0.00 25 LYS A N 13
ATOM 5647 C CA . LYS A 1 25 ? -2.349 -2.329 -2.790 1.00 0.00 25 LYS A CA 13
ATOM 5648 C C . LYS A 1 25 ? -2.684 -1.223 -1.791 1.00 0.00 25 LYS A C 13
ATOM 5649 O O . LYS A 1 25 ? -2.611 -1.439 -0.596 1.00 0.00 25 LYS A O 13
ATOM 5668 N N . CYS A 1 26 ? -3.046 -0.071 -2.294 1.00 0.00 26 CYS A N 13
ATOM 5669 C CA . CYS A 1 26 ? -3.384 1.051 -1.381 1.00 0.00 26 CYS A CA 13
ATOM 5670 C C . CYS A 1 26 ? -4.749 0.857 -0.727 1.00 0.00 26 CYS A C 13
ATOM 5671 O O . CYS A 1 26 ? -5.514 -0.021 -1.075 1.00 0.00 26 CYS A O 13
ATOM 5678 N N . VAL A 1 27 ? -4.982 1.721 0.221 1.00 0.00 27 VAL A N 13
ATOM 5679 C CA . VAL A 1 27 ? -6.256 1.726 1.005 1.00 0.00 27 VAL A CA 13
ATOM 5680 C C . VAL A 1 27 ? -6.899 3.131 0.939 1.00 0.00 27 VAL A C 13
ATOM 5681 O O . VAL A 1 27 ? -8.092 3.200 1.180 1.00 0.00 27 VAL A O 13
ATOM 5695 N N . CYS A 1 1 ? -0.533 12.557 -4.364 1.00 0.00 1 CYS A N 14
ATOM 5696 C CA . CYS A 1 1 ? -1.117 11.567 -3.415 1.00 0.00 1 CYS A CA 14
ATOM 5697 C C . CYS A 1 1 ? -1.723 10.463 -4.303 1.00 0.00 1 CYS A C 14
ATOM 5698 O O . CYS A 1 1 ? -2.625 10.719 -5.078 1.00 0.00 1 CYS A O 14
ATOM 5707 N N . ARG A 1 2 ? -1.205 9.265 -4.166 1.00 0.00 2 ARG A N 14
ATOM 5708 C CA . ARG A 1 2 ? -1.705 8.110 -4.983 1.00 0.00 2 ARG A CA 14
ATOM 5709 C C . ARG A 1 2 ? -3.107 7.662 -4.571 1.00 0.00 2 ARG A C 14
ATOM 5710 O O . ARG A 1 2 ? -3.516 7.843 -3.443 1.00 0.00 2 ARG A O 14
ATOM 5731 N N . ILE A 1 3 ? -3.808 7.083 -5.509 1.00 0.00 3 ILE A N 14
ATOM 5732 C CA . ILE A 1 3 ? -5.194 6.597 -5.250 1.00 0.00 3 ILE A CA 14
ATOM 5733 C C . ILE A 1 3 ? -5.198 5.297 -4.411 1.00 0.00 3 ILE A C 14
ATOM 5734 O O . ILE A 1 3 ? -4.237 4.553 -4.452 1.00 0.00 3 ILE A O 14
ATOM 5765 N N . ASN A 1 5 ? -6.211 1.393 -3.513 1.00 0.00 5 ASN A N 14
ATOM 5766 C CA . ASN A 1 5 ? -6.073 0.103 -4.272 1.00 0.00 5 ASN A CA 14
ATOM 5767 C C . ASN A 1 5 ? -4.878 0.024 -5.238 1.00 0.00 5 ASN A C 14
ATOM 5768 O O . ASN A 1 5 ? -4.589 -1.045 -5.741 1.00 0.00 5 ASN A O 14
ATOM 5779 N N . GLN A 1 6 ? -4.219 1.131 -5.482 1.00 0.00 6 GLN A N 14
ATOM 5780 C CA . GLN A 1 6 ? -3.049 1.120 -6.413 1.00 0.00 6 GLN A CA 14
ATOM 5781 C C . GLN A 1 6 ? -1.893 0.306 -5.822 1.00 0.00 6 GLN A C 14
ATOM 5782 O O . GLN A 1 6 ? -1.483 0.539 -4.701 1.00 0.00 6 GLN A O 14
ATOM 5796 N N . LYS A 1 7 ? -1.411 -0.621 -6.609 1.00 0.00 7 LYS A N 14
ATOM 5797 C CA . LYS A 1 7 ? -0.282 -1.501 -6.179 1.00 0.00 7 LYS A CA 14
ATOM 5798 C C . LYS A 1 7 ? 0.907 -0.676 -5.653 1.00 0.00 7 LYS A C 14
ATOM 5799 O O . LYS A 1 7 ? 1.632 -0.063 -6.415 1.00 0.00 7 LYS A O 14
ATOM 5818 N N . CYS A 1 8 ? 1.054 -0.693 -4.351 1.00 0.00 8 CYS A N 14
ATOM 5819 C CA . CYS A 1 8 ? 2.159 0.055 -3.676 1.00 0.00 8 CYS A CA 14
ATOM 5820 C C . CYS A 1 8 ? 2.867 -0.832 -2.651 1.00 0.00 8 CYS A C 14
ATOM 5821 O O . CYS A 1 8 ? 2.327 -1.820 -2.191 1.00 0.00 8 CYS A O 14
ATOM 5828 N N . PHE A 1 9 ? 4.069 -0.431 -2.327 1.00 0.00 9 PHE A N 14
ATOM 5829 C CA . PHE A 1 9 ? 4.892 -1.188 -1.340 1.00 0.00 9 PHE A CA 14
ATOM 5830 C C . PHE A 1 9 ? 4.610 -0.657 0.067 1.00 0.00 9 PHE A C 14
ATOM 5831 O O . PHE A 1 9 ? 4.471 0.536 0.265 1.00 0.00 9 PHE A O 14
ATOM 5848 N N . GLN A 1 10 ? 4.536 -1.576 0.997 1.00 0.00 10 GLN A N 14
ATOM 5849 C CA . GLN A 1 10 ? 4.271 -1.233 2.425 1.00 0.00 10 GLN A CA 14
ATOM 5850 C C . GLN A 1 10 ? 5.254 -0.169 2.934 1.00 0.00 10 GLN A C 14
ATOM 5851 O O . GLN A 1 10 ? 4.917 0.633 3.782 1.00 0.00 10 GLN A O 14
ATOM 5865 N N . HIS A 1 11 ? 6.442 -0.209 2.383 1.00 0.00 11 HIS A N 14
ATOM 5866 C CA . HIS A 1 11 ? 7.513 0.758 2.764 1.00 0.00 11 HIS A CA 14
ATOM 5867 C C . HIS A 1 11 ? 7.303 2.047 1.962 1.00 0.00 11 HIS A C 14
ATOM 5868 O O . HIS A 1 11 ? 7.307 3.132 2.510 1.00 0.00 11 HIS A O 14
ATOM 5882 N N . LEU A 1 12 ? 7.123 1.867 0.677 1.00 0.00 12 LEU A N 14
ATOM 5883 C CA . LEU A 1 12 ? 6.901 3.018 -0.250 1.00 0.00 12 LEU A CA 14
ATOM 5884 C C . LEU A 1 12 ? 5.396 3.292 -0.377 1.00 0.00 12 LEU A C 14
ATOM 5885 O O . LEU A 1 12 ? 4.840 3.299 -1.459 1.00 0.00 12 LEU A O 14
ATOM 5901 N N . ASP A 1 13 ? 4.781 3.508 0.759 1.00 0.00 13 ASP A N 14
ATOM 5902 C CA . ASP A 1 13 ? 3.315 3.791 0.787 1.00 0.00 13 ASP A CA 14
ATOM 5903 C C . ASP A 1 13 ? 3.134 5.266 0.393 1.00 0.00 13 ASP A C 14
ATOM 5904 O O . ASP A 1 13 ? 3.075 6.161 1.215 1.00 0.00 13 ASP A O 14
ATOM 5913 N N . ASP A 1 14 ? 3.050 5.448 -0.899 1.00 0.00 14 ASP A N 14
ATOM 5914 C CA . ASP A 1 14 ? 2.876 6.800 -1.510 1.00 0.00 14 ASP A CA 14
ATOM 5915 C C . ASP A 1 14 ? 1.394 7.169 -1.643 1.00 0.00 14 ASP A C 14
ATOM 5916 O O . ASP A 1 14 ? 1.065 8.231 -2.137 1.00 0.00 14 ASP A O 14
ATOM 5925 N N . CYS A 1 15 ? 0.547 6.276 -1.193 1.00 0.00 15 CYS A N 14
ATOM 5926 C CA . CYS A 1 15 ? -0.927 6.492 -1.251 1.00 0.00 15 CYS A CA 14
ATOM 5927 C C . CYS A 1 15 ? -1.337 7.794 -0.559 1.00 0.00 15 CYS A C 14
ATOM 5928 O O . CYS A 1 15 ? -0.593 8.337 0.236 1.00 0.00 15 CYS A O 14
ATOM 5935 N N . CYS A 1 16 ? -2.517 8.250 -0.887 1.00 0.00 16 CYS A N 14
ATOM 5936 C CA . CYS A 1 16 ? -3.037 9.512 -0.282 1.00 0.00 16 CYS A CA 14
ATOM 5937 C C . CYS A 1 16 ? -3.217 9.255 1.222 1.00 0.00 16 CYS A C 14
ATOM 5938 O O . CYS A 1 16 ? -3.001 10.126 2.043 1.00 0.00 16 CYS A O 14
ATOM 5945 N N . SER A 1 17 ? -3.612 8.040 1.514 1.00 0.00 17 SER A N 14
ATOM 5946 C CA . SER A 1 17 ? -3.838 7.582 2.909 1.00 0.00 17 SER A CA 14
ATOM 5947 C C . SER A 1 17 ? -2.503 7.065 3.483 1.00 0.00 17 SER A C 14
ATOM 5948 O O . SER A 1 17 ? -2.392 6.820 4.669 1.00 0.00 17 SER A O 14
ATOM 5956 N N . ARG A 1 18 ? -1.540 6.917 2.599 1.00 0.00 18 ARG A N 14
ATOM 5957 C CA . ARG A 1 18 ? -0.170 6.423 2.955 1.00 0.00 18 ARG A CA 14
ATOM 5958 C C . ARG A 1 18 ? -0.270 5.050 3.635 1.00 0.00 18 ARG A C 14
ATOM 5959 O O . ARG A 1 18 ? 0.533 4.696 4.479 1.00 0.00 18 ARG A O 14
ATOM 5980 N N . LYS A 1 19 ? -1.279 4.318 3.227 1.00 0.00 19 LYS A N 14
ATOM 5981 C CA . LYS A 1 19 ? -1.541 2.961 3.770 1.00 0.00 19 LYS A CA 14
ATOM 5982 C C . LYS A 1 19 ? -1.677 1.966 2.612 1.00 0.00 19 LYS A C 14
ATOM 5983 O O . LYS A 1 19 ? -2.503 2.156 1.740 1.00 0.00 19 LYS A O 14
ATOM 6002 N N . CYS A 1 20 ? -0.857 0.946 2.643 1.00 0.00 20 CYS A N 14
ATOM 6003 C CA . CYS A 1 20 ? -0.869 -0.106 1.598 1.00 0.00 20 CYS A CA 14
ATOM 6004 C C . CYS A 1 20 ? -1.174 -1.425 2.328 1.00 0.00 20 CYS A C 14
ATOM 6005 O O . CYS A 1 20 ? -0.371 -1.905 3.106 1.00 0.00 20 CYS A O 14
ATOM 6012 N N . ASN A 1 21 ? -2.335 -1.963 2.048 1.00 0.00 21 ASN A N 14
ATOM 6013 C CA . ASN A 1 21 ? -2.791 -3.245 2.680 1.00 0.00 21 ASN A CA 14
ATOM 6014 C C . ASN A 1 21 ? -1.904 -4.476 2.416 1.00 0.00 21 ASN A C 14
ATOM 6015 O O . ASN A 1 21 ? -0.845 -4.387 1.824 1.00 0.00 21 ASN A O 14
ATOM 6026 N N . ARG A 1 22 ? -2.405 -5.595 2.881 1.00 0.00 22 ARG A N 14
ATOM 6027 C CA . ARG A 1 22 ? -1.721 -6.904 2.743 1.00 0.00 22 ARG A CA 14
ATOM 6028 C C . ARG A 1 22 ? -1.575 -7.350 1.281 1.00 0.00 22 ARG A C 14
ATOM 6029 O O . ARG A 1 22 ? -0.747 -8.184 0.970 1.00 0.00 22 ARG A O 14
ATOM 6050 N N . PHE A 1 23 ? -2.386 -6.771 0.430 1.00 0.00 23 PHE A N 14
ATOM 6051 C CA . PHE A 1 23 ? -2.359 -7.100 -1.021 1.00 0.00 23 PHE A CA 14
ATOM 6052 C C . PHE A 1 23 ? -1.357 -6.183 -1.738 1.00 0.00 23 PHE A C 14
ATOM 6053 O O . PHE A 1 23 ? -1.350 -6.110 -2.953 1.00 0.00 23 PHE A O 14
ATOM 6070 N N . ASN A 1 24 ? -0.540 -5.512 -0.958 1.00 0.00 24 ASN A N 14
ATOM 6071 C CA . ASN A 1 24 ? 0.492 -4.572 -1.504 1.00 0.00 24 ASN A CA 14
ATOM 6072 C C . ASN A 1 24 ? -0.178 -3.589 -2.477 1.00 0.00 24 ASN A C 14
ATOM 6073 O O . ASN A 1 24 ? 0.351 -3.252 -3.518 1.00 0.00 24 ASN A O 14
ATOM 6084 N N . LYS A 1 25 ? -1.350 -3.179 -2.064 1.00 0.00 25 LYS A N 14
ATOM 6085 C CA . LYS A 1 25 ? -2.207 -2.225 -2.820 1.00 0.00 25 LYS A CA 14
ATOM 6086 C C . LYS A 1 25 ? -2.591 -1.114 -1.844 1.00 0.00 25 LYS A C 14
ATOM 6087 O O . LYS A 1 25 ? -2.597 -1.338 -0.650 1.00 0.00 25 LYS A O 14
ATOM 6106 N N . CYS A 1 26 ? -2.910 0.047 -2.357 1.00 0.00 26 CYS A N 14
ATOM 6107 C CA . CYS A 1 26 ? -3.286 1.171 -1.458 1.00 0.00 26 CYS A CA 14
ATOM 6108 C C . CYS A 1 26 ? -4.631 0.955 -0.765 1.00 0.00 26 CYS A C 14
ATOM 6109 O O . CYS A 1 26 ? -5.381 0.050 -1.076 1.00 0.00 26 CYS A O 14
ATOM 6116 N N . VAL A 1 27 ? -4.862 1.834 0.171 1.00 0.00 27 VAL A N 14
ATOM 6117 C CA . VAL A 1 27 ? -6.114 1.832 0.990 1.00 0.00 27 VAL A CA 14
ATOM 6118 C C . VAL A 1 27 ? -6.807 3.208 0.870 1.00 0.00 27 VAL A C 14
ATOM 6119 O O . VAL A 1 27 ? -8.004 3.240 1.108 1.00 0.00 27 VAL A O 14
ATOM 6133 N N . CYS A 1 1 ? -0.483 12.420 -4.405 1.00 0.00 1 CYS A N 15
ATOM 6134 C CA . CYS A 1 1 ? -1.097 11.470 -3.435 1.00 0.00 1 CYS A CA 15
ATOM 6135 C C . CYS A 1 1 ? -1.661 10.326 -4.299 1.00 0.00 1 CYS A C 15
ATOM 6136 O O . CYS A 1 1 ? -2.528 10.549 -5.123 1.00 0.00 1 CYS A O 15
ATOM 6145 N N . ARG A 1 2 ? -1.154 9.132 -4.094 1.00 0.00 2 ARG A N 15
ATOM 6146 C CA . ARG A 1 2 ? -1.634 7.956 -4.894 1.00 0.00 2 ARG A CA 15
ATOM 6147 C C . ARG A 1 2 ? -3.048 7.502 -4.508 1.00 0.00 2 ARG A C 15
ATOM 6148 O O . ARG A 1 2 ? -3.440 7.560 -3.362 1.00 0.00 2 ARG A O 15
ATOM 6169 N N . ILE A 1 3 ? -3.769 7.056 -5.504 1.00 0.00 3 ILE A N 15
ATOM 6170 C CA . ILE A 1 3 ? -5.169 6.575 -5.318 1.00 0.00 3 ILE A CA 15
ATOM 6171 C C . ILE A 1 3 ? -5.227 5.298 -4.436 1.00 0.00 3 ILE A C 15
ATOM 6172 O O . ILE A 1 3 ? -4.249 4.578 -4.369 1.00 0.00 3 ILE A O 15
ATOM 6203 N N . ASN A 1 5 ? -6.232 1.405 -3.440 1.00 0.00 5 ASN A N 15
ATOM 6204 C CA . ASN A 1 5 ? -6.075 0.082 -4.136 1.00 0.00 5 ASN A CA 15
ATOM 6205 C C . ASN A 1 5 ? -4.949 0.017 -5.189 1.00 0.00 5 ASN A C 15
ATOM 6206 O O . ASN A 1 5 ? -4.757 -1.016 -5.800 1.00 0.00 5 ASN A O 15
ATOM 6217 N N . GLN A 1 6 ? -4.234 1.099 -5.382 1.00 0.00 6 GLN A N 15
ATOM 6218 C CA . GLN A 1 6 ? -3.125 1.099 -6.390 1.00 0.00 6 GLN A CA 15
ATOM 6219 C C . GLN A 1 6 ? -1.932 0.314 -5.837 1.00 0.00 6 GLN A C 15
ATOM 6220 O O . GLN A 1 6 ? -1.492 0.560 -4.731 1.00 0.00 6 GLN A O 15
ATOM 6234 N N . LYS A 1 7 ? -1.450 -0.603 -6.639 1.00 0.00 7 LYS A N 15
ATOM 6235 C CA . LYS A 1 7 ? -0.290 -1.462 -6.251 1.00 0.00 7 LYS A CA 15
ATOM 6236 C C . LYS A 1 7 ? 0.888 -0.692 -5.614 1.00 0.00 7 LYS A C 15
ATOM 6237 O O . LYS A 1 7 ? 1.697 -0.087 -6.291 1.00 0.00 7 LYS A O 15
ATOM 6256 N N . CYS A 1 8 ? 0.922 -0.754 -4.305 1.00 0.00 8 CYS A N 15
ATOM 6257 C CA . CYS A 1 8 ? 1.984 -0.081 -3.495 1.00 0.00 8 CYS A CA 15
ATOM 6258 C C . CYS A 1 8 ? 2.364 -1.013 -2.343 1.00 0.00 8 CYS A C 15
ATOM 6259 O O . CYS A 1 8 ? 1.501 -1.625 -1.745 1.00 0.00 8 CYS A O 15
ATOM 6266 N N . PHE A 1 9 ? 3.637 -1.097 -2.059 1.00 0.00 9 PHE A N 15
ATOM 6267 C CA . PHE A 1 9 ? 4.099 -1.987 -0.951 1.00 0.00 9 PHE A CA 15
ATOM 6268 C C . PHE A 1 9 ? 4.118 -1.243 0.384 1.00 0.00 9 PHE A C 15
ATOM 6269 O O . PHE A 1 9 ? 4.206 -0.032 0.435 1.00 0.00 9 PHE A O 15
ATOM 6286 N N . GLN A 1 10 ? 4.029 -2.030 1.427 1.00 0.00 10 GLN A N 15
ATOM 6287 C CA . GLN A 1 10 ? 4.031 -1.512 2.823 1.00 0.00 10 GLN A CA 15
ATOM 6288 C C . GLN A 1 10 ? 5.289 -0.673 3.082 1.00 0.00 10 GLN A C 15
ATOM 6289 O O . GLN A 1 10 ? 5.261 0.276 3.842 1.00 0.00 10 GLN A O 15
ATOM 6303 N N . HIS A 1 11 ? 6.357 -1.063 2.431 1.00 0.00 11 HIS A N 15
ATOM 6304 C CA . HIS A 1 11 ? 7.663 -0.351 2.575 1.00 0.00 11 HIS A CA 15
ATOM 6305 C C . HIS A 1 11 ? 7.592 1.043 1.929 1.00 0.00 11 HIS A C 15
ATOM 6306 O O . HIS A 1 11 ? 8.215 1.973 2.405 1.00 0.00 11 HIS A O 15
ATOM 6320 N N . LEU A 1 12 ? 6.831 1.128 0.866 1.00 0.00 12 LEU A N 15
ATOM 6321 C CA . LEU A 1 12 ? 6.658 2.417 0.125 1.00 0.00 12 LEU A CA 15
ATOM 6322 C C . LEU A 1 12 ? 5.165 2.757 -0.019 1.00 0.00 12 LEU A C 15
ATOM 6323 O O . LEU A 1 12 ? 4.586 2.664 -1.085 1.00 0.00 12 LEU A O 15
ATOM 6339 N N . ASP A 1 13 ? 4.582 3.146 1.085 1.00 0.00 13 ASP A N 15
ATOM 6340 C CA . ASP A 1 13 ? 3.131 3.511 1.091 1.00 0.00 13 ASP A CA 15
ATOM 6341 C C . ASP A 1 13 ? 3.000 5.006 0.761 1.00 0.00 13 ASP A C 15
ATOM 6342 O O . ASP A 1 13 ? 2.833 5.852 1.618 1.00 0.00 13 ASP A O 15
ATOM 6351 N N . ASP A 1 14 ? 3.085 5.265 -0.518 1.00 0.00 14 ASP A N 15
ATOM 6352 C CA . ASP A 1 14 ? 2.987 6.651 -1.063 1.00 0.00 14 ASP A CA 15
ATOM 6353 C C . ASP A 1 14 ? 1.534 7.041 -1.382 1.00 0.00 14 ASP A C 15
ATOM 6354 O O . ASP A 1 14 ? 1.292 8.028 -2.051 1.00 0.00 14 ASP A O 15
ATOM 6363 N N . CYS A 1 15 ? 0.608 6.255 -0.890 1.00 0.00 15 CYS A N 15
ATOM 6364 C CA . CYS A 1 15 ? -0.842 6.519 -1.125 1.00 0.00 15 CYS A CA 15
ATOM 6365 C C . CYS A 1 15 ? -1.287 7.852 -0.520 1.00 0.00 15 CYS A C 15
ATOM 6366 O O . CYS A 1 15 ? -0.542 8.485 0.204 1.00 0.00 15 CYS A O 15
ATOM 6373 N N . CYS A 1 16 ? -2.495 8.232 -0.845 1.00 0.00 16 CYS A N 15
ATOM 6374 C CA . CYS A 1 16 ? -3.062 9.513 -0.324 1.00 0.00 16 CYS A CA 15
ATOM 6375 C C . CYS A 1 16 ? -3.288 9.319 1.182 1.00 0.00 16 CYS A C 15
ATOM 6376 O O . CYS A 1 16 ? -3.160 10.236 1.969 1.00 0.00 16 CYS A O 15
ATOM 6383 N N . SER A 1 17 ? -3.623 8.095 1.504 1.00 0.00 17 SER A N 15
ATOM 6384 C CA . SER A 1 17 ? -3.883 7.665 2.902 1.00 0.00 17 SER A CA 15
ATOM 6385 C C . SER A 1 17 ? -2.565 7.163 3.526 1.00 0.00 17 SER A C 15
ATOM 6386 O O . SER A 1 17 ? -2.496 6.937 4.719 1.00 0.00 17 SER A O 15
ATOM 6394 N N . ARG A 1 18 ? -1.568 7.007 2.681 1.00 0.00 18 ARG A N 15
ATOM 6395 C CA . ARG A 1 18 ? -0.210 6.522 3.096 1.00 0.00 18 ARG A CA 15
ATOM 6396 C C . ARG A 1 18 ? -0.360 5.143 3.759 1.00 0.00 18 ARG A C 15
ATOM 6397 O O . ARG A 1 18 ? 0.359 4.791 4.674 1.00 0.00 18 ARG A O 15
ATOM 6418 N N . LYS A 1 19 ? -1.318 4.406 3.253 1.00 0.00 19 LYS A N 15
ATOM 6419 C CA . LYS A 1 19 ? -1.616 3.042 3.766 1.00 0.00 19 LYS A CA 15
ATOM 6420 C C . LYS A 1 19 ? -1.737 2.053 2.600 1.00 0.00 19 LYS A C 15
ATOM 6421 O O . LYS A 1 19 ? -2.512 2.270 1.689 1.00 0.00 19 LYS A O 15
ATOM 6440 N N . CYS A 1 20 ? -0.957 1.004 2.673 1.00 0.00 20 CYS A N 15
ATOM 6441 C CA . CYS A 1 20 ? -0.945 -0.057 1.637 1.00 0.00 20 CYS A CA 15
ATOM 6442 C C . CYS A 1 20 ? -1.231 -1.377 2.363 1.00 0.00 20 CYS A C 15
ATOM 6443 O O . CYS A 1 20 ? -0.452 -1.812 3.189 1.00 0.00 20 CYS A O 15
ATOM 6450 N N . ASN A 1 21 ? -2.348 -1.970 2.028 1.00 0.00 21 ASN A N 15
ATOM 6451 C CA . ASN A 1 21 ? -2.764 -3.264 2.659 1.00 0.00 21 ASN A CA 15
ATOM 6452 C C . ASN A 1 21 ? -1.845 -4.440 2.296 1.00 0.00 21 ASN A C 15
ATOM 6453 O O . ASN A 1 21 ? -0.921 -4.305 1.517 1.00 0.00 21 ASN A O 15
ATOM 6464 N N . ARG A 1 22 ? -2.152 -5.562 2.895 1.00 0.00 22 ARG A N 15
ATOM 6465 C CA . ARG A 1 22 ? -1.394 -6.823 2.686 1.00 0.00 22 ARG A CA 15
ATOM 6466 C C . ARG A 1 22 ? -1.378 -7.286 1.219 1.00 0.00 22 ARG A C 15
ATOM 6467 O O . ARG A 1 22 ? -0.586 -8.135 0.855 1.00 0.00 22 ARG A O 15
ATOM 6488 N N . PHE A 1 23 ? -2.248 -6.716 0.422 1.00 0.00 23 PHE A N 15
ATOM 6489 C CA . PHE A 1 23 ? -2.335 -7.077 -1.020 1.00 0.00 23 PHE A CA 15
ATOM 6490 C C . PHE A 1 23 ? -1.384 -6.186 -1.827 1.00 0.00 23 PHE A C 15
ATOM 6491 O O . PHE A 1 23 ? -1.465 -6.130 -3.040 1.00 0.00 23 PHE A O 15
ATOM 6508 N N . ASN A 1 24 ? -0.509 -5.519 -1.111 1.00 0.00 24 ASN A N 15
ATOM 6509 C CA . ASN A 1 24 ? 0.495 -4.602 -1.722 1.00 0.00 24 ASN A CA 15
ATOM 6510 C C . ASN A 1 24 ? -0.197 -3.632 -2.677 1.00 0.00 24 ASN A C 15
ATOM 6511 O O . ASN A 1 24 ? 0.287 -3.338 -3.751 1.00 0.00 24 ASN A O 15
ATOM 6522 N N . LYS A 1 25 ? -1.332 -3.176 -2.215 1.00 0.00 25 LYS A N 15
ATOM 6523 C CA . LYS A 1 25 ? -2.180 -2.215 -2.967 1.00 0.00 25 LYS A CA 15
ATOM 6524 C C . LYS A 1 25 ? -2.546 -1.118 -1.961 1.00 0.00 25 LYS A C 15
ATOM 6525 O O . LYS A 1 25 ? -2.481 -1.352 -0.769 1.00 0.00 25 LYS A O 15
ATOM 6544 N N . CYS A 1 26 ? -2.922 0.045 -2.433 1.00 0.00 26 CYS A N 15
ATOM 6545 C CA . CYS A 1 26 ? -3.278 1.134 -1.480 1.00 0.00 26 CYS A CA 15
ATOM 6546 C C . CYS A 1 26 ? -4.591 0.835 -0.756 1.00 0.00 26 CYS A C 15
ATOM 6547 O O . CYS A 1 26 ? -5.270 -0.132 -1.047 1.00 0.00 26 CYS A O 15
ATOM 6554 N N . VAL A 1 27 ? -4.892 1.697 0.176 1.00 0.00 27 VAL A N 15
ATOM 6555 C CA . VAL A 1 27 ? -6.133 1.569 0.994 1.00 0.00 27 VAL A CA 15
ATOM 6556 C C . VAL A 1 27 ? -6.918 2.899 0.965 1.00 0.00 27 VAL A C 15
ATOM 6557 O O . VAL A 1 27 ? -6.275 3.923 0.789 1.00 0.00 27 VAL A O 15
ATOM 6571 N N . CYS A 1 1 ? -0.684 12.735 -4.160 1.00 0.00 1 CYS A N 16
ATOM 6572 C CA . CYS A 1 1 ? -1.263 11.717 -3.239 1.00 0.00 1 CYS A CA 16
ATOM 6573 C C . CYS A 1 1 ? -1.945 10.689 -4.165 1.00 0.00 1 CYS A C 16
ATOM 6574 O O . CYS A 1 1 ? -2.844 11.032 -4.911 1.00 0.00 1 CYS A O 16
ATOM 6583 N N . ARG A 1 2 ? -1.497 9.459 -4.095 1.00 0.00 2 ARG A N 16
ATOM 6584 C CA . ARG A 1 2 ? -2.076 8.371 -4.955 1.00 0.00 2 ARG A CA 16
ATOM 6585 C C . ARG A 1 2 ? -3.426 7.838 -4.473 1.00 0.00 2 ARG A C 16
ATOM 6586 O O . ARG A 1 2 ? -3.831 8.058 -3.351 1.00 0.00 2 ARG A O 16
ATOM 6607 N N . ILE A 1 3 ? -4.080 7.139 -5.364 1.00 0.00 3 ILE A N 16
ATOM 6608 C CA . ILE A 1 3 ? -5.415 6.540 -5.070 1.00 0.00 3 ILE A CA 16
ATOM 6609 C C . ILE A 1 3 ? -5.272 5.261 -4.214 1.00 0.00 3 ILE A C 16
ATOM 6610 O O . ILE A 1 3 ? -4.209 4.672 -4.183 1.00 0.00 3 ILE A O 16
ATOM 6641 N N . ASN A 1 5 ? -6.167 1.187 -3.641 1.00 0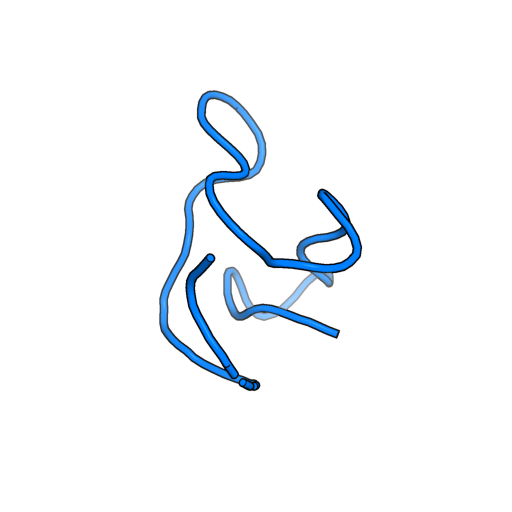.00 5 ASN A N 16
ATOM 6642 C CA . ASN A 1 5 ? -5.951 -0.033 -4.491 1.00 0.00 5 ASN A CA 16
ATOM 6643 C C . ASN A 1 5 ? -4.721 -0.036 -5.422 1.00 0.00 5 ASN A C 16
ATOM 6644 O O . ASN A 1 5 ? -4.429 -1.060 -6.011 1.00 0.00 5 ASN A O 16
ATOM 6655 N N . GLN A 1 6 ? -4.031 1.072 -5.542 1.00 0.00 6 GLN A N 16
ATOM 6656 C CA . GLN A 1 6 ? -2.830 1.119 -6.432 1.00 0.00 6 GLN A CA 16
ATOM 6657 C C . GLN A 1 6 ? -1.709 0.256 -5.847 1.00 0.00 6 GLN A C 16
ATOM 6658 O O . GLN A 1 6 ? -1.326 0.443 -4.709 1.00 0.00 6 GLN A O 16
ATOM 6672 N N . LYS A 1 7 ? -1.224 -0.656 -6.653 1.00 0.00 7 LYS A N 16
ATOM 6673 C CA . LYS A 1 7 ? -0.127 -1.577 -6.222 1.00 0.00 7 LYS A CA 16
ATOM 6674 C C . LYS A 1 7 ? 1.045 -0.811 -5.578 1.00 0.00 7 LYS A C 16
ATOM 6675 O O . LYS A 1 7 ? 1.873 -0.227 -6.251 1.00 0.00 7 LYS A O 16
ATOM 6694 N N . CYS A 1 8 ? 1.047 -0.855 -4.269 1.00 0.00 8 CYS A N 16
ATOM 6695 C CA . CYS A 1 8 ? 2.091 -0.180 -3.442 1.00 0.00 8 CYS A CA 16
ATOM 6696 C C . CYS A 1 8 ? 2.450 -1.099 -2.277 1.00 0.00 8 CYS A C 16
ATOM 6697 O O . CYS A 1 8 ? 1.592 -1.755 -1.721 1.00 0.00 8 CYS A O 16
ATOM 6704 N N . PHE A 1 9 ? 3.708 -1.112 -1.930 1.00 0.00 9 PHE A N 16
ATOM 6705 C CA . PHE A 1 9 ? 4.169 -1.983 -0.807 1.00 0.00 9 PHE A CA 16
ATOM 6706 C C . PHE A 1 9 ? 4.079 -1.268 0.540 1.00 0.00 9 PHE A C 16
ATOM 6707 O O . PHE A 1 9 ? 4.018 -0.055 0.609 1.00 0.00 9 PHE A O 16
ATOM 6724 N N . GLN A 1 10 ? 4.073 -2.083 1.566 1.00 0.00 10 GLN A N 16
ATOM 6725 C CA . GLN A 1 10 ? 3.991 -1.609 2.979 1.00 0.00 10 GLN A CA 16
ATOM 6726 C C . GLN A 1 10 ? 5.105 -0.595 3.301 1.00 0.00 10 GLN A C 16
ATOM 6727 O O . GLN A 1 10 ? 5.020 0.132 4.273 1.00 0.00 10 GLN A O 16
ATOM 6741 N N . HIS A 1 11 ? 6.112 -0.595 2.464 1.00 0.00 11 HIS A N 16
ATOM 6742 C CA . HIS A 1 11 ? 7.283 0.317 2.607 1.00 0.00 11 HIS A CA 16
ATOM 6743 C C . HIS A 1 11 ? 7.163 1.514 1.645 1.00 0.00 11 HIS A C 16
ATOM 6744 O O . HIS A 1 11 ? 7.484 2.631 2.002 1.00 0.00 11 HIS A O 16
ATOM 6758 N N . LEU A 1 12 ? 6.701 1.227 0.452 1.00 0.00 12 LEU A N 16
ATOM 6759 C CA . LEU A 1 12 ? 6.528 2.274 -0.606 1.00 0.00 12 LEU A CA 16
ATOM 6760 C C . LEU A 1 12 ? 5.082 2.782 -0.660 1.00 0.00 12 LEU A C 16
ATOM 6761 O O . LEU A 1 12 ? 4.374 2.597 -1.631 1.00 0.00 12 LEU A O 16
ATOM 6777 N N . ASP A 1 13 ? 4.697 3.416 0.414 1.00 0.00 13 ASP A N 16
ATOM 6778 C CA . ASP A 1 13 ? 3.315 3.979 0.530 1.00 0.00 13 ASP A CA 16
ATOM 6779 C C . ASP A 1 13 ? 3.204 5.349 -0.157 1.00 0.00 13 ASP A C 16
ATOM 6780 O O . ASP A 1 13 ? 3.454 6.382 0.434 1.00 0.00 13 ASP A O 16
ATOM 6789 N N . ASP A 1 14 ? 2.824 5.293 -1.407 1.00 0.00 14 ASP A N 16
ATOM 6790 C CA . ASP A 1 14 ? 2.653 6.513 -2.252 1.00 0.00 14 ASP A CA 16
ATOM 6791 C C . ASP A 1 14 ? 1.215 7.053 -2.138 1.00 0.00 14 ASP A C 16
ATOM 6792 O O . ASP A 1 14 ? 0.943 8.188 -2.478 1.00 0.00 14 ASP A O 16
ATOM 6801 N N . CYS A 1 15 ? 0.353 6.195 -1.653 1.00 0.00 15 CYS A N 16
ATOM 6802 C CA . CYS A 1 15 ? -1.097 6.487 -1.455 1.00 0.00 15 CYS A CA 16
ATOM 6803 C C . CYS A 1 15 ? -1.390 7.797 -0.713 1.00 0.00 15 CYS A C 16
ATOM 6804 O O . CYS A 1 15 ? -0.539 8.338 -0.033 1.00 0.00 15 CYS A O 16
ATOM 6811 N N . CYS A 1 16 ? -2.605 8.257 -0.876 1.00 0.00 16 CYS A N 16
ATOM 6812 C CA . CYS A 1 16 ? -3.042 9.522 -0.211 1.00 0.00 16 CYS A CA 16
ATOM 6813 C C . CYS A 1 16 ? -3.132 9.239 1.291 1.00 0.00 16 CYS A C 16
ATOM 6814 O O . CYS A 1 16 ? -2.827 10.081 2.113 1.00 0.00 16 CYS A O 16
ATOM 6821 N N . SER A 1 17 ? -3.558 8.036 1.580 1.00 0.00 17 SER A N 16
ATOM 6822 C CA . SER A 1 17 ? -3.710 7.560 2.979 1.00 0.00 17 SER A CA 16
ATOM 6823 C C . SER A 1 17 ? -2.346 7.067 3.495 1.00 0.00 17 SER A C 16
ATOM 6824 O O . SER A 1 17 ? -2.196 6.797 4.671 1.00 0.00 17 SER A O 16
ATOM 6832 N N . ARG A 1 18 ? -1.404 6.969 2.582 1.00 0.00 18 ARG A N 16
ATOM 6833 C CA . ARG A 1 18 ? -0.015 6.501 2.897 1.00 0.00 18 ARG A CA 16
ATOM 6834 C C . ARG A 1 18 ? -0.109 5.129 3.588 1.00 0.00 18 ARG A C 16
ATOM 6835 O O . ARG A 1 18 ? 0.701 4.779 4.425 1.00 0.00 18 ARG A O 16
ATOM 6856 N N . LYS A 1 19 ? -1.124 4.400 3.190 1.00 0.00 19 LYS A N 16
ATOM 6857 C CA . LYS A 1 19 ? -1.393 3.046 3.739 1.00 0.00 19 LYS A CA 16
ATOM 6858 C C . LYS A 1 19 ? -1.595 2.047 2.597 1.00 0.00 19 LYS A C 16
ATOM 6859 O O . LYS A 1 19 ? -2.415 2.264 1.724 1.00 0.00 19 LYS A O 16
ATOM 6878 N N . CYS A 1 20 ? -0.828 0.989 2.651 1.00 0.00 20 CYS A N 16
ATOM 6879 C CA . CYS A 1 20 ? -0.884 -0.089 1.637 1.00 0.00 20 CYS A CA 16
ATOM 6880 C C . CYS A 1 20 ? -1.291 -1.365 2.384 1.00 0.00 20 CYS A C 16
ATOM 6881 O O . CYS A 1 20 ? -0.594 -1.802 3.280 1.00 0.00 20 CYS A O 16
ATOM 6888 N N . ASN A 1 21 ? -2.410 -1.921 1.993 1.00 0.00 21 ASN A N 16
ATOM 6889 C CA . ASN A 1 21 ? -2.926 -3.168 2.644 1.00 0.00 21 ASN A CA 16
ATOM 6890 C C . ASN A 1 21 ? -2.069 -4.406 2.338 1.00 0.00 21 ASN A C 16
ATOM 6891 O O . ASN A 1 21 ? -1.114 -4.348 1.587 1.00 0.00 21 ASN A O 16
ATOM 6902 N N . ARG A 1 22 ? -2.467 -5.493 2.948 1.00 0.00 22 ARG A N 16
ATOM 6903 C CA . ARG A 1 22 ? -1.782 -6.806 2.798 1.00 0.00 22 ARG A CA 16
ATOM 6904 C C . ARG A 1 22 ? -1.664 -7.294 1.345 1.00 0.00 22 ARG A C 16
ATOM 6905 O O . ARG A 1 22 ? -0.845 -8.144 1.052 1.00 0.00 22 ARG A O 16
ATOM 6926 N N . PHE A 1 23 ? -2.478 -6.741 0.480 1.00 0.00 23 PHE A N 16
ATOM 6927 C CA . PHE A 1 23 ? -2.460 -7.134 -0.959 1.00 0.00 23 PHE A CA 16
ATOM 6928 C C . PHE A 1 23 ? -1.465 -6.262 -1.737 1.00 0.00 23 PHE A C 16
ATOM 6929 O O . PHE A 1 23 ? -1.502 -6.204 -2.952 1.00 0.00 23 PHE A O 16
ATOM 6946 N N . ASN A 1 24 ? -0.603 -5.614 -0.990 1.00 0.00 24 ASN A N 16
ATOM 6947 C CA . ASN A 1 24 ? 0.446 -4.714 -1.558 1.00 0.00 24 ASN A CA 16
ATOM 6948 C C . ASN A 1 24 ? -0.168 -3.721 -2.544 1.00 0.00 24 ASN A C 16
ATOM 6949 O O . ASN A 1 24 ? 0.399 -3.407 -3.573 1.00 0.00 24 ASN A O 16
ATOM 6960 N N . LYS A 1 25 ? -1.331 -3.270 -2.161 1.00 0.00 25 LYS A N 16
ATOM 6961 C CA . LYS A 1 25 ? -2.118 -2.287 -2.955 1.00 0.00 25 LYS A CA 16
ATOM 6962 C C . LYS A 1 25 ? -2.449 -1.142 -1.997 1.00 0.00 25 LYS A C 16
ATOM 6963 O O . LYS A 1 25 ? -2.328 -1.306 -0.799 1.00 0.00 25 LYS A O 16
ATOM 6982 N N . CYS A 1 26 ? -2.858 -0.016 -2.522 1.00 0.00 26 CYS A N 16
ATOM 6983 C CA . CYS A 1 26 ? -3.183 1.125 -1.624 1.00 0.00 26 CYS A CA 16
ATOM 6984 C C . CYS A 1 26 ? -4.505 0.933 -0.884 1.00 0.00 26 CYS A C 16
ATOM 6985 O O . CYS A 1 26 ? -5.249 0.002 -1.129 1.00 0.00 26 CYS A O 16
ATOM 6992 N N . VAL A 1 27 ? -4.724 1.856 0.011 1.00 0.00 27 VAL A N 16
ATOM 6993 C CA . VAL A 1 27 ? -5.949 1.875 0.861 1.00 0.00 27 VAL A CA 16
ATOM 6994 C C . VAL A 1 27 ? -6.580 3.288 0.827 1.00 0.00 27 VAL A C 16
ATOM 6995 O O . VAL A 1 27 ? -7.749 3.368 1.168 1.00 0.00 27 VAL A O 16
ATOM 7009 N N . CYS A 1 1 ? -0.284 12.055 -4.760 1.00 0.00 1 CYS A N 17
ATOM 7010 C CA . CYS A 1 1 ? -0.903 11.193 -3.716 1.00 0.00 1 CYS A CA 17
ATOM 7011 C C . CYS A 1 1 ? -1.557 10.018 -4.471 1.00 0.00 1 CYS A C 17
ATOM 7012 O O . CYS A 1 1 ? -2.529 10.196 -5.180 1.00 0.00 1 CYS A O 17
ATOM 7021 N N . ARG A 1 2 ? -0.990 8.845 -4.298 1.00 0.00 2 ARG A N 17
ATOM 7022 C CA . ARG A 1 2 ? -1.517 7.613 -4.978 1.00 0.00 2 ARG A CA 17
ATOM 7023 C C . ARG A 1 2 ? -2.970 7.324 -4.585 1.00 0.00 2 ARG A C 17
ATOM 7024 O O . ARG A 1 2 ? -3.341 7.452 -3.435 1.00 0.00 2 ARG A O 17
ATOM 7045 N N . ILE A 1 3 ? -3.749 6.937 -5.560 1.00 0.00 3 ILE A N 17
ATOM 7046 C CA . ILE A 1 3 ? -5.186 6.620 -5.322 1.00 0.00 3 ILE A CA 17
ATOM 7047 C C . ILE A 1 3 ? -5.299 5.311 -4.505 1.00 0.00 3 ILE A C 17
ATOM 7048 O O . ILE A 1 3 ? -4.389 4.504 -4.539 1.00 0.00 3 ILE A O 17
ATOM 7079 N N . ASN A 1 5 ? -6.270 1.505 -3.438 1.00 0.00 5 ASN A N 17
ATOM 7080 C CA . ASN A 1 5 ? -6.146 0.190 -4.153 1.00 0.00 5 ASN A CA 17
ATOM 7081 C C . ASN A 1 5 ? -4.997 0.115 -5.176 1.00 0.00 5 ASN A C 17
ATOM 7082 O O . ASN A 1 5 ? -4.748 -0.947 -5.712 1.00 0.00 5 ASN A O 17
ATOM 7093 N N . GLN A 1 6 ? -4.329 1.215 -5.429 1.00 0.00 6 GLN A N 17
ATOM 7094 C CA . GLN A 1 6 ? -3.202 1.199 -6.415 1.00 0.00 6 GLN A CA 17
ATOM 7095 C C . GLN A 1 6 ? -1.980 0.480 -5.824 1.00 0.00 6 GLN A C 17
ATOM 7096 O O . GLN A 1 6 ? -1.563 0.771 -4.721 1.00 0.00 6 GLN A O 17
ATOM 7110 N N . LYS A 1 7 ? -1.452 -0.438 -6.599 1.00 0.00 7 LYS A N 17
ATOM 7111 C CA . LYS A 1 7 ? -0.259 -1.239 -6.178 1.00 0.00 7 LYS A CA 17
ATOM 7112 C C . LYS A 1 7 ? 0.876 -0.397 -5.561 1.00 0.00 7 LYS A C 17
ATOM 7113 O O . LYS A 1 7 ? 1.548 0.351 -6.246 1.00 0.00 7 LYS A O 17
ATOM 7132 N N . CYS A 1 8 ? 1.030 -0.559 -4.270 1.00 0.00 8 CYS A N 17
ATOM 7133 C CA . CYS A 1 8 ? 2.083 0.169 -3.497 1.00 0.00 8 CYS A CA 17
ATOM 7134 C C . CYS A 1 8 ? 2.706 -0.765 -2.456 1.00 0.00 8 CYS A C 17
ATOM 7135 O O . CYS A 1 8 ? 2.112 -1.748 -2.057 1.00 0.00 8 CYS A O 17
ATOM 7142 N N . PHE A 1 9 ? 3.898 -0.415 -2.049 1.00 0.00 9 PHE A N 17
ATOM 7143 C CA . PHE A 1 9 ? 4.642 -1.226 -1.035 1.00 0.00 9 PHE A CA 17
ATOM 7144 C C . PHE A 1 9 ? 4.322 -0.741 0.379 1.00 0.00 9 PHE A C 17
ATOM 7145 O O . PHE A 1 9 ? 4.144 0.441 0.608 1.00 0.00 9 PHE A O 17
ATOM 7162 N N . GLN A 1 10 ? 4.260 -1.689 1.281 1.00 0.00 10 GLN A N 17
ATOM 7163 C CA . GLN A 1 10 ? 3.964 -1.396 2.711 1.00 0.00 10 GLN A CA 17
ATOM 7164 C C . GLN A 1 10 ? 4.996 -0.397 3.252 1.00 0.00 10 GLN A C 17
ATOM 7165 O O . GLN A 1 10 ? 4.697 0.429 4.092 1.00 0.00 10 GLN A O 17
ATOM 7179 N N . HIS A 1 11 ? 6.187 -0.530 2.724 1.00 0.00 11 HIS A N 17
ATOM 7180 C CA . HIS A 1 11 ? 7.326 0.343 3.115 1.00 0.00 11 HIS A CA 17
ATOM 7181 C C . HIS A 1 11 ? 7.229 1.693 2.396 1.00 0.00 11 HIS A C 17
ATOM 7182 O O . HIS A 1 11 ? 7.260 2.734 3.024 1.00 0.00 11 HIS A O 17
ATOM 7196 N N . LEU A 1 12 ? 7.116 1.619 1.094 1.00 0.00 12 LEU A N 17
ATOM 7197 C CA . LEU A 1 12 ? 7.012 2.853 0.255 1.00 0.00 12 LEU A CA 17
ATOM 7198 C C . LEU A 1 12 ? 5.534 3.127 -0.048 1.00 0.00 12 LEU A C 17
ATOM 7199 O O . LEU A 1 12 ? 5.096 3.142 -1.183 1.00 0.00 12 LEU A O 17
ATOM 7215 N N . ASP A 1 13 ? 4.812 3.335 1.025 1.00 0.00 13 ASP A N 17
ATOM 7216 C CA . ASP A 1 13 ? 3.352 3.621 0.934 1.00 0.00 13 ASP A CA 17
ATOM 7217 C C . ASP A 1 13 ? 3.192 5.106 0.574 1.00 0.00 13 ASP A C 17
ATOM 7218 O O . ASP A 1 13 ? 3.011 5.966 1.415 1.00 0.00 13 ASP A O 17
ATOM 7227 N N . ASP A 1 14 ? 3.266 5.351 -0.708 1.00 0.00 14 ASP A N 17
ATOM 7228 C CA . ASP A 1 14 ? 3.139 6.729 -1.253 1.00 0.00 14 ASP A CA 17
ATOM 7229 C C . ASP A 1 14 ? 1.671 7.076 -1.539 1.00 0.00 14 ASP A C 17
ATOM 7230 O O . ASP A 1 14 ? 1.381 7.990 -2.289 1.00 0.00 14 ASP A O 17
ATOM 7239 N N . CYS A 1 15 ? 0.790 6.328 -0.924 1.00 0.00 15 CYS A N 17
ATOM 7240 C CA . CYS A 1 15 ? -0.668 6.546 -1.104 1.00 0.00 15 CYS A CA 17
ATOM 7241 C C . CYS A 1 15 ? -1.110 7.863 -0.484 1.00 0.00 15 CYS A C 17
ATOM 7242 O O . CYS A 1 15 ? -0.413 8.450 0.321 1.00 0.00 15 CYS A O 17
ATOM 7249 N N . CYS A 1 16 ? -2.277 8.278 -0.897 1.00 0.00 16 CYS A N 17
ATOM 7250 C CA . CYS A 1 16 ? -2.859 9.549 -0.387 1.00 0.00 16 CYS A CA 17
ATOM 7251 C C . CYS A 1 16 ? -3.147 9.330 1.109 1.00 0.00 16 CYS A C 17
ATOM 7252 O O . CYS A 1 16 ? -3.022 10.228 1.919 1.00 0.00 16 CYS A O 17
ATOM 7259 N N . SER A 1 17 ? -3.526 8.111 1.400 1.00 0.00 17 SER A N 17
ATOM 7260 C CA . SER A 1 17 ? -3.852 7.665 2.779 1.00 0.00 17 SER A CA 17
ATOM 7261 C C . SER A 1 17 ? -2.585 7.119 3.473 1.00 0.00 17 SER A C 17
ATOM 7262 O O . SER A 1 17 ? -2.596 6.864 4.661 1.00 0.00 17 SER A O 17
ATOM 7270 N N . ARG A 1 18 ? -1.538 6.961 2.695 1.00 0.00 18 ARG A N 17
ATOM 7271 C CA . ARG A 1 18 ? -0.219 6.438 3.189 1.00 0.00 18 ARG A CA 17
ATOM 7272 C C . ARG A 1 18 ? -0.397 5.046 3.823 1.00 0.00 18 ARG A C 17
ATOM 7273 O O . ARG A 1 18 ? 0.375 4.633 4.667 1.00 0.00 18 ARG A O 17
ATOM 7294 N N . LYS A 1 19 ? -1.427 4.369 3.379 1.00 0.00 19 LYS A N 17
ATOM 7295 C CA . LYS A 1 19 ? -1.756 3.007 3.877 1.00 0.00 19 LYS A CA 17
ATOM 7296 C C . LYS A 1 19 ? -1.792 2.025 2.700 1.00 0.00 19 LYS A C 17
ATOM 7297 O O . LYS A 1 19 ? -2.524 2.233 1.752 1.00 0.00 19 LYS A O 17
ATOM 7316 N N . CYS A 1 20 ? -0.996 0.991 2.804 1.00 0.00 20 CYS A N 17
ATOM 7317 C CA . CYS A 1 20 ? -0.912 -0.056 1.755 1.00 0.00 20 CYS A CA 17
ATOM 7318 C C . CYS A 1 20 ? -1.174 -1.402 2.443 1.00 0.00 20 CYS A C 17
ATOM 7319 O O . CYS A 1 20 ? -0.381 -1.854 3.247 1.00 0.00 20 CYS A O 17
ATOM 7326 N N . ASN A 1 21 ? -2.288 -1.999 2.101 1.00 0.00 21 ASN A N 17
ATOM 7327 C CA . ASN A 1 21 ? -2.683 -3.317 2.691 1.00 0.00 21 ASN A CA 17
ATOM 7328 C C . ASN A 1 21 ? -1.745 -4.488 2.343 1.00 0.00 21 ASN A C 17
ATOM 7329 O O . ASN A 1 21 ? -0.731 -4.324 1.691 1.00 0.00 21 ASN A O 17
ATOM 7340 N N . ARG A 1 22 ? -2.150 -5.643 2.810 1.00 0.00 22 ARG A N 17
ATOM 7341 C CA . ARG A 1 22 ? -1.405 -6.907 2.598 1.00 0.00 22 ARG A CA 17
ATOM 7342 C C . ARG A 1 22 ? -1.356 -7.334 1.125 1.00 0.00 22 ARG A C 17
ATOM 7343 O O . ARG A 1 22 ? -0.538 -8.151 0.748 1.00 0.00 22 ARG A O 17
ATOM 7364 N N . PHE A 1 23 ? -2.233 -6.761 0.339 1.00 0.00 23 PHE A N 17
ATOM 7365 C CA . PHE A 1 23 ? -2.298 -7.085 -1.111 1.00 0.00 23 PHE A CA 17
ATOM 7366 C C . PHE A 1 23 ? -1.361 -6.147 -1.885 1.00 0.00 23 PHE A C 17
ATOM 7367 O O . PHE A 1 23 ? -1.429 -6.058 -3.095 1.00 0.00 23 PHE A O 17
ATOM 7384 N N . ASN A 1 24 ? -0.511 -5.481 -1.137 1.00 0.00 24 ASN A N 17
ATOM 7385 C CA . ASN A 1 24 ? 0.481 -4.520 -1.703 1.00 0.00 24 ASN A CA 17
ATOM 7386 C C . ASN A 1 24 ? -0.216 -3.525 -2.627 1.00 0.00 24 ASN A C 17
ATOM 7387 O O . ASN A 1 24 ? 0.256 -3.201 -3.696 1.00 0.00 24 ASN A O 17
ATOM 7398 N N . LYS A 1 25 ? -1.347 -3.087 -2.139 1.00 0.00 25 LYS A N 17
ATOM 7399 C CA . LYS A 1 25 ? -2.207 -2.106 -2.851 1.00 0.00 25 LYS A CA 17
ATOM 7400 C C . LYS A 1 25 ? -2.615 -1.047 -1.826 1.00 0.00 25 LYS A C 17
ATOM 7401 O O . LYS A 1 25 ? -2.651 -1.331 -0.644 1.00 0.00 25 LYS A O 17
ATOM 7420 N N . CYS A 1 26 ? -2.915 0.142 -2.286 1.00 0.00 26 CYS A N 17
ATOM 7421 C CA . CYS A 1 26 ? -3.315 1.217 -1.339 1.00 0.00 26 CYS A CA 17
ATOM 7422 C C . CYS A 1 26 ? -4.664 0.927 -0.677 1.00 0.00 26 CYS A C 17
ATOM 7423 O O . CYS A 1 26 ? -5.379 0.019 -1.054 1.00 0.00 26 CYS A O 17
ATOM 7430 N N . VAL A 1 27 ? -4.944 1.738 0.306 1.00 0.00 27 VAL A N 17
ATOM 7431 C CA . VAL A 1 27 ? -6.212 1.630 1.090 1.00 0.00 27 VAL A CA 17
ATOM 7432 C C . VAL A 1 27 ? -6.993 2.960 0.994 1.00 0.00 27 VAL A C 17
ATOM 7433 O O . VAL A 1 27 ? -8.204 2.885 1.118 1.00 0.00 27 VAL A O 17
ATOM 7447 N N . CYS A 1 1 ? -0.297 12.155 -4.456 1.00 0.00 1 CYS A N 18
ATOM 7448 C CA . CYS A 1 1 ? -0.980 11.247 -3.492 1.00 0.00 1 CYS A CA 18
ATOM 7449 C C . CYS A 1 1 ? -1.748 10.228 -4.360 1.00 0.00 1 CYS A C 18
ATOM 7450 O O . CYS A 1 1 ? -2.694 10.580 -5.038 1.00 0.00 1 CYS A O 18
ATOM 7459 N N . ARG A 1 2 ? -1.315 8.990 -4.318 1.00 0.00 2 ARG A N 18
ATOM 7460 C CA . ARG A 1 2 ? -1.980 7.912 -5.126 1.00 0.00 2 ARG A CA 18
ATOM 7461 C C . ARG A 1 2 ? -3.321 7.461 -4.531 1.00 0.00 2 ARG A C 18
ATOM 7462 O O . ARG A 1 2 ? -3.550 7.575 -3.345 1.00 0.00 2 ARG A O 18
ATOM 7483 N N . ILE A 1 3 ? -4.169 6.954 -5.389 1.00 0.00 3 ILE A N 18
ATOM 7484 C CA . ILE A 1 3 ? -5.520 6.470 -4.966 1.00 0.00 3 ILE A CA 18
ATOM 7485 C C . ILE A 1 3 ? -5.428 5.183 -4.120 1.00 0.00 3 ILE A C 18
ATOM 7486 O O . ILE A 1 3 ? -4.378 4.575 -4.062 1.00 0.00 3 ILE A O 18
ATOM 7517 N N . ASN A 1 5 ? -6.306 1.127 -3.542 1.00 0.00 5 ASN A N 18
ATOM 7518 C CA . ASN A 1 5 ? -6.034 -0.094 -4.377 1.00 0.00 5 ASN A CA 18
ATOM 7519 C C . ASN A 1 5 ? -4.814 -0.022 -5.326 1.00 0.00 5 ASN A C 18
ATOM 7520 O O . ASN A 1 5 ? -4.533 -0.979 -6.021 1.00 0.00 5 ASN A O 18
ATOM 7531 N N . GLN A 1 6 ? -4.124 1.092 -5.332 1.00 0.00 6 GLN A N 18
ATOM 7532 C CA . GLN A 1 6 ? -2.927 1.262 -6.212 1.00 0.00 6 GLN A CA 18
ATOM 7533 C C . GLN A 1 6 ? -1.779 0.373 -5.720 1.00 0.00 6 GLN A C 18
ATOM 7534 O O . GLN A 1 6 ? -1.413 0.437 -4.563 1.00 0.00 6 GLN A O 18
ATOM 7548 N N . LYS A 1 7 ? -1.250 -0.422 -6.618 1.00 0.00 7 LYS A N 18
ATOM 7549 C CA . LYS A 1 7 ? -0.124 -1.344 -6.269 1.00 0.00 7 LYS A CA 18
ATOM 7550 C C . LYS A 1 7 ? 1.062 -0.606 -5.616 1.00 0.00 7 LYS A C 18
ATOM 7551 O O . LYS A 1 7 ? 1.882 -0.006 -6.286 1.00 0.00 7 LYS A O 18
ATOM 7570 N N . CYS A 1 8 ? 1.093 -0.688 -4.311 1.00 0.00 8 CYS A N 18
ATOM 7571 C CA . CYS A 1 8 ? 2.168 -0.040 -3.500 1.00 0.00 8 CYS A CA 18
ATOM 7572 C C . CYS A 1 8 ? 2.597 -1.025 -2.417 1.00 0.00 8 CYS A C 18
ATOM 7573 O O . CYS A 1 8 ? 1.773 -1.668 -1.799 1.00 0.00 8 CYS A O 18
ATOM 7580 N N . PHE A 1 9 ? 3.884 -1.105 -2.215 1.00 0.00 9 PHE A N 18
ATOM 7581 C CA . PHE A 1 9 ? 4.427 -2.039 -1.185 1.00 0.00 9 PHE A CA 18
ATOM 7582 C C . PHE A 1 9 ? 4.494 -1.323 0.164 1.00 0.00 9 PHE A C 18
ATOM 7583 O O . PHE A 1 9 ? 4.599 -0.113 0.231 1.00 0.00 9 PHE A O 18
ATOM 7600 N N . GLN A 1 10 ? 4.425 -2.130 1.191 1.00 0.00 10 GLN A N 18
ATOM 7601 C CA . GLN A 1 10 ? 4.468 -1.650 2.606 1.00 0.00 10 GLN A CA 18
ATOM 7602 C C . GLN A 1 10 ? 5.621 -0.675 2.903 1.00 0.00 10 GLN A C 18
ATOM 7603 O O . GLN A 1 10 ? 5.590 0.019 3.901 1.00 0.00 10 GLN A O 18
ATOM 7617 N N . HIS A 1 11 ? 6.598 -0.658 2.032 1.00 0.00 11 HIS A N 18
ATOM 7618 C CA . HIS A 1 11 ? 7.776 0.245 2.197 1.00 0.00 11 HIS A CA 18
ATOM 7619 C C . HIS A 1 11 ? 7.480 1.569 1.486 1.00 0.00 11 HIS A C 18
ATOM 7620 O O . HIS A 1 11 ? 7.528 2.624 2.090 1.00 0.00 11 HIS A O 18
ATOM 7634 N N . LEU A 1 12 ? 7.179 1.457 0.217 1.00 0.00 12 LEU A N 18
ATOM 7635 C CA . LEU A 1 12 ? 6.866 2.659 -0.614 1.00 0.00 12 LEU A CA 18
ATOM 7636 C C . LEU A 1 12 ? 5.351 2.893 -0.689 1.00 0.00 12 LEU A C 18
ATOM 7637 O O . LEU A 1 12 ? 4.731 2.810 -1.731 1.00 0.00 12 LEU A O 18
ATOM 7653 N N . ASP A 1 13 ? 4.809 3.180 0.465 1.00 0.00 13 ASP A N 18
ATOM 7654 C CA . ASP A 1 13 ? 3.344 3.446 0.593 1.00 0.00 13 ASP A CA 18
ATOM 7655 C C . ASP A 1 13 ? 3.132 4.927 0.249 1.00 0.00 13 ASP A C 18
ATOM 7656 O O . ASP A 1 13 ? 2.991 5.776 1.107 1.00 0.00 13 ASP A O 18
ATOM 7665 N N . ASP A 1 14 ? 3.115 5.168 -1.037 1.00 0.00 14 ASP A N 18
ATOM 7666 C CA . ASP A 1 14 ? 2.930 6.539 -1.603 1.00 0.00 14 ASP A CA 18
ATOM 7667 C C . ASP A 1 14 ? 1.443 6.877 -1.816 1.00 0.00 14 ASP A C 18
ATOM 7668 O O . ASP A 1 14 ? 1.099 7.719 -2.623 1.00 0.00 14 ASP A O 18
ATOM 7677 N N . CYS A 1 15 ? 0.606 6.200 -1.074 1.00 0.00 15 CYS A N 18
ATOM 7678 C CA . CYS A 1 15 ? -0.862 6.418 -1.169 1.00 0.00 15 CYS A CA 18
ATOM 7679 C C . CYS A 1 15 ? -1.252 7.747 -0.528 1.00 0.00 15 CYS A C 18
ATOM 7680 O O . CYS A 1 15 ? -0.489 8.320 0.228 1.00 0.00 15 CYS A O 18
ATOM 7687 N N . CYS A 1 16 ? -2.437 8.196 -0.854 1.00 0.00 16 CYS A N 18
ATOM 7688 C CA . CYS A 1 16 ? -2.936 9.482 -0.287 1.00 0.00 16 CYS A CA 18
ATOM 7689 C C . CYS A 1 16 ? -3.181 9.206 1.201 1.00 0.00 16 CYS A C 18
ATOM 7690 O O . CYS A 1 16 ? -2.987 10.058 2.046 1.00 0.00 16 CYS A O 18
ATOM 7697 N N . SER A 1 17 ? -3.606 7.991 1.448 1.00 0.00 17 SER A N 18
ATOM 7698 C CA . SER A 1 17 ? -3.895 7.506 2.821 1.00 0.00 17 SER A CA 18
ATOM 7699 C C . SER A 1 17 ? -2.545 7.111 3.462 1.00 0.00 17 SER A C 18
ATOM 7700 O O . SER A 1 17 ? -2.459 6.886 4.654 1.00 0.00 17 SER A O 18
ATOM 7708 N N . ARG A 1 18 ? -1.538 7.045 2.616 1.00 0.00 18 ARG A N 18
ATOM 7709 C CA . ARG A 1 18 ? -0.144 6.681 3.019 1.00 0.00 18 ARG A CA 18
ATOM 7710 C C . ARG A 1 18 ? -0.116 5.268 3.628 1.00 0.00 18 ARG A C 18
ATOM 7711 O O . ARG A 1 18 ? 0.800 4.910 4.344 1.00 0.00 18 ARG A O 18
ATOM 7732 N N . LYS A 1 19 ? -1.138 4.514 3.304 1.00 0.00 19 LYS A N 18
ATOM 7733 C CA . LYS A 1 19 ? -1.285 3.120 3.800 1.00 0.00 19 LYS A CA 18
ATOM 7734 C C . LYS A 1 19 ? -1.547 2.146 2.645 1.00 0.00 19 LYS A C 18
ATOM 7735 O O . LYS A 1 19 ? -2.339 2.426 1.766 1.00 0.00 19 LYS A O 18
ATOM 7754 N N . CYS A 1 20 ? -0.859 1.034 2.699 1.00 0.00 20 CYS A N 18
ATOM 7755 C CA . CYS A 1 20 ? -0.982 -0.031 1.677 1.00 0.00 20 CYS A CA 18
ATOM 7756 C C . CYS A 1 20 ? -1.392 -1.303 2.425 1.00 0.00 20 CYS A C 18
ATOM 7757 O O . CYS A 1 20 ? -0.755 -1.667 3.395 1.00 0.00 20 CYS A O 18
ATOM 7764 N N . ASN A 1 21 ? -2.440 -1.945 1.970 1.00 0.00 21 ASN A N 18
ATOM 7765 C CA . ASN A 1 21 ? -2.904 -3.193 2.652 1.00 0.00 21 ASN A CA 18
ATOM 7766 C C . ASN A 1 21 ? -2.073 -4.441 2.286 1.00 0.00 21 ASN A C 18
ATOM 7767 O O . ASN A 1 21 ? -1.044 -4.356 1.644 1.00 0.00 21 ASN A O 18
ATOM 7778 N N . ARG A 1 22 ? -2.587 -5.559 2.727 1.00 0.00 22 ARG A N 18
ATOM 7779 C CA . ARG A 1 22 ? -1.976 -6.902 2.516 1.00 0.00 22 ARG A CA 18
ATOM 7780 C C . ARG A 1 22 ? -1.690 -7.314 1.066 1.00 0.00 22 ARG A C 18
ATOM 7781 O O . ARG A 1 22 ? -0.783 -8.086 0.826 1.00 0.00 22 ARG A O 18
ATOM 7802 N N . PHE A 1 23 ? -2.459 -6.796 0.143 1.00 0.00 23 PHE A N 18
ATOM 7803 C CA . PHE A 1 23 ? -2.266 -7.137 -1.294 1.00 0.00 23 PHE A CA 18
ATOM 7804 C C . PHE A 1 23 ? -1.271 -6.170 -1.946 1.00 0.00 23 PHE A C 18
ATOM 7805 O O . PHE A 1 23 ? -1.229 -6.057 -3.156 1.00 0.00 23 PHE A O 18
ATOM 7822 N N . ASN A 1 24 ? -0.496 -5.509 -1.117 1.00 0.00 24 ASN A N 18
ATOM 7823 C CA . ASN A 1 24 ? 0.523 -4.525 -1.602 1.00 0.00 24 ASN A CA 18
ATOM 7824 C C . ASN A 1 24 ? -0.148 -3.560 -2.584 1.00 0.00 24 ASN A C 18
ATOM 7825 O O . ASN A 1 24 ? 0.362 -3.240 -3.639 1.00 0.00 24 ASN A O 18
ATOM 7836 N N . LYS A 1 25 ? -1.309 -3.152 -2.145 1.00 0.00 25 LYS A N 18
ATOM 7837 C CA . LYS A 1 25 ? -2.187 -2.206 -2.884 1.00 0.00 25 LYS A CA 18
ATOM 7838 C C . LYS A 1 25 ? -2.462 -1.056 -1.910 1.00 0.00 25 LYS A C 18
ATOM 7839 O O . LYS A 1 25 ? -2.218 -1.210 -0.730 1.00 0.00 25 LYS A O 18
ATOM 7858 N N . CYS A 1 26 ? -2.957 0.055 -2.394 1.00 0.00 26 CYS A N 18
ATOM 7859 C CA . CYS A 1 26 ? -3.234 1.198 -1.475 1.00 0.00 26 CYS A CA 18
ATOM 7860 C C . CYS A 1 26 ? -4.550 1.043 -0.708 1.00 0.00 26 CYS A C 18
ATOM 7861 O O . CYS A 1 26 ? -5.301 0.107 -0.910 1.00 0.00 26 CYS A O 18
ATOM 7868 N N . VAL A 1 27 ? -4.760 2.000 0.158 1.00 0.00 27 VAL A N 18
ATOM 7869 C CA . VAL A 1 27 ? -5.978 2.057 1.023 1.00 0.00 27 VAL A CA 18
ATOM 7870 C C . VAL A 1 27 ? -6.721 3.394 0.786 1.00 0.00 27 VAL A C 18
ATOM 7871 O O . VAL A 1 27 ? -7.897 3.424 1.107 1.00 0.00 27 VAL A O 18
ATOM 7885 N N . CYS A 1 1 ? -0.201 12.410 -4.305 1.00 0.00 1 CYS A N 19
ATOM 7886 C CA . CYS A 1 1 ? -0.878 11.474 -3.364 1.00 0.00 1 CYS A CA 19
ATOM 7887 C C . CYS A 1 1 ? -1.666 10.501 -4.266 1.00 0.00 1 CYS A C 19
ATOM 7888 O O . CYS A 1 1 ? -2.567 10.909 -4.973 1.00 0.00 1 CYS A O 19
ATOM 7897 N N . ARG A 1 2 ? -1.301 9.241 -4.217 1.00 0.00 2 ARG A N 19
ATOM 7898 C CA . ARG A 1 2 ? -1.983 8.197 -5.056 1.00 0.00 2 ARG A CA 19
ATOM 7899 C C . ARG A 1 2 ? -3.360 7.770 -4.539 1.00 0.00 2 ARG A C 19
ATOM 7900 O O . ARG A 1 2 ? -3.750 8.070 -3.431 1.00 0.00 2 ARG A O 19
ATOM 7921 N N . ILE A 1 3 ? -4.051 7.065 -5.398 1.00 0.00 3 ILE A N 19
ATOM 7922 C CA . ILE A 1 3 ? -5.417 6.547 -5.097 1.00 0.00 3 ILE A CA 19
ATOM 7923 C C . ILE A 1 3 ? -5.361 5.246 -4.261 1.00 0.00 3 ILE A C 19
ATOM 7924 O O . ILE A 1 3 ? -4.343 4.580 -4.253 1.00 0.00 3 ILE A O 19
ATOM 7955 N N . ASN A 1 5 ? -6.263 1.251 -3.694 1.00 0.00 5 ASN A N 19
ATOM 7956 C CA . ASN A 1 5 ? -6.027 0.050 -4.570 1.00 0.00 5 ASN A CA 19
ATOM 7957 C C . ASN A 1 5 ? -4.714 0.100 -5.379 1.00 0.00 5 ASN A C 19
ATOM 7958 O O . ASN A 1 5 ? -4.291 -0.909 -5.907 1.00 0.00 5 ASN A O 19
ATOM 7969 N N . GLN A 1 6 ? -4.109 1.260 -5.457 1.00 0.00 6 GLN A N 19
ATOM 7970 C CA . GLN A 1 6 ? -2.830 1.433 -6.214 1.00 0.00 6 GLN A CA 19
ATOM 7971 C C . GLN A 1 6 ? -1.767 0.455 -5.689 1.00 0.00 6 GLN A C 19
ATOM 7972 O O . GLN A 1 6 ? -1.412 0.501 -4.528 1.00 0.00 6 GLN A O 19
ATOM 7986 N N . LYS A 1 7 ? -1.301 -0.395 -6.572 1.00 0.00 7 LYS A N 19
ATOM 7987 C CA . LYS A 1 7 ? -0.263 -1.407 -6.204 1.00 0.00 7 LYS A CA 19
ATOM 7988 C C . LYS A 1 7 ? 0.988 -0.706 -5.639 1.00 0.00 7 LYS A C 19
ATOM 7989 O O . LYS A 1 7 ? 1.829 -0.220 -6.372 1.00 0.00 7 LYS A O 19
ATOM 8008 N N . CYS A 1 8 ? 1.042 -0.687 -4.331 1.00 0.00 8 CYS A N 19
ATOM 8009 C CA . CYS A 1 8 ? 2.168 -0.054 -3.578 1.00 0.00 8 CYS A CA 19
ATOM 8010 C C . CYS A 1 8 ? 2.754 -1.042 -2.568 1.00 0.00 8 CYS A C 19
ATOM 8011 O O . CYS A 1 8 ? 2.064 -1.928 -2.104 1.00 0.00 8 CYS A O 19
ATOM 8018 N N . PHE A 1 9 ? 4.008 -0.863 -2.242 1.00 0.00 9 PHE A N 19
ATOM 8019 C CA . PHE A 1 9 ? 4.655 -1.785 -1.263 1.00 0.00 9 PHE A CA 19
ATOM 8020 C C . PHE A 1 9 ? 4.433 -1.226 0.145 1.00 0.00 9 PHE A C 19
ATOM 8021 O O . PHE A 1 9 ? 4.311 -0.032 0.336 1.00 0.00 9 PHE A O 19
ATOM 8038 N N . GLN A 1 10 ? 4.391 -2.146 1.074 1.00 0.00 10 GLN A N 19
ATOM 8039 C CA . GLN A 1 10 ? 4.182 -1.831 2.519 1.00 0.00 10 GLN A CA 19
ATOM 8040 C C . GLN A 1 10 ? 5.024 -0.634 2.993 1.00 0.00 10 GLN A C 19
ATOM 8041 O O . GLN A 1 10 ? 4.561 0.170 3.779 1.00 0.00 10 GLN A O 19
ATOM 8055 N N . HIS A 1 11 ? 6.233 -0.559 2.493 1.00 0.00 11 HIS A N 19
ATOM 8056 C CA . HIS A 1 11 ? 7.159 0.556 2.868 1.00 0.00 11 HIS A CA 19
ATOM 8057 C C . HIS A 1 11 ? 6.997 1.730 1.890 1.00 0.00 11 HIS A C 19
ATOM 8058 O O . HIS A 1 11 ? 7.028 2.877 2.292 1.00 0.00 11 HIS A O 19
ATOM 8072 N N . LEU A 1 12 ? 6.828 1.394 0.635 1.00 0.00 12 LEU A N 19
ATOM 8073 C CA . LEU A 1 12 ? 6.662 2.432 -0.432 1.00 0.00 12 LEU A CA 19
ATOM 8074 C C . LEU A 1 12 ? 5.179 2.782 -0.614 1.00 0.00 12 LEU A C 19
ATOM 8075 O O . LEU A 1 12 ? 4.614 2.641 -1.684 1.00 0.00 12 LEU A O 19
ATOM 8091 N N . ASP A 1 13 ? 4.593 3.238 0.464 1.00 0.00 13 ASP A N 19
ATOM 8092 C CA . ASP A 1 13 ? 3.151 3.621 0.432 1.00 0.00 13 ASP A CA 19
ATOM 8093 C C . ASP A 1 13 ? 3.027 5.035 -0.150 1.00 0.00 13 ASP A C 19
ATOM 8094 O O . ASP A 1 13 ? 3.231 6.031 0.518 1.00 0.00 13 ASP A O 19
ATOM 8103 N N . ASP A 1 14 ? 2.686 5.045 -1.411 1.00 0.00 14 ASP A N 19
ATOM 8104 C CA . ASP A 1 14 ? 2.507 6.307 -2.189 1.00 0.00 14 ASP A CA 19
ATOM 8105 C C . ASP A 1 14 ? 1.061 6.816 -2.080 1.00 0.00 14 ASP A C 19
ATOM 8106 O O . ASP A 1 14 ? 0.766 7.921 -2.489 1.00 0.00 14 ASP A O 19
ATOM 8115 N N . CYS A 1 15 ? 0.217 5.983 -1.524 1.00 0.00 15 CYS A N 19
ATOM 8116 C CA . CYS A 1 15 ? -1.230 6.300 -1.335 1.00 0.00 15 CYS A CA 19
ATOM 8117 C C . CYS A 1 15 ? -1.439 7.632 -0.623 1.00 0.00 15 CYS A C 19
ATOM 8118 O O . CYS A 1 15 ? -0.601 8.042 0.151 1.00 0.00 15 CYS A O 19
ATOM 8125 N N . CYS A 1 16 ? -2.550 8.264 -0.901 1.00 0.00 16 CYS A N 19
ATOM 8126 C CA . CYS A 1 16 ? -2.851 9.576 -0.253 1.00 0.00 16 CYS A CA 19
ATOM 8127 C C . CYS A 1 16 ? -2.953 9.329 1.260 1.00 0.00 16 CYS A C 19
ATOM 8128 O O . CYS A 1 16 ? -2.464 10.104 2.060 1.00 0.00 16 CYS A O 19
ATOM 8135 N N . SER A 1 17 ? -3.593 8.232 1.582 1.00 0.00 17 SER A N 19
ATOM 8136 C CA . SER A 1 17 ? -3.792 7.812 2.997 1.00 0.00 17 SER A CA 19
ATOM 8137 C C . SER A 1 17 ? -2.487 7.194 3.544 1.00 0.00 17 SER A C 19
ATOM 8138 O O . SER A 1 17 ? -2.369 6.938 4.726 1.00 0.00 17 SER A O 19
ATOM 8146 N N . ARG A 1 18 ? -1.555 6.979 2.642 1.00 0.00 18 ARG A N 19
ATOM 8147 C CA . ARG A 1 18 ? -0.219 6.384 2.971 1.00 0.00 18 ARG A CA 19
ATOM 8148 C C . ARG A 1 18 ? -0.388 4.962 3.546 1.00 0.00 18 ARG A C 19
ATOM 8149 O O . ARG A 1 18 ? 0.503 4.438 4.187 1.00 0.00 18 ARG A O 19
ATOM 8170 N N . LYS A 1 19 ? -1.539 4.388 3.285 1.00 0.00 19 LYS A N 19
ATOM 8171 C CA . LYS A 1 19 ? -1.876 3.017 3.765 1.00 0.00 19 LYS A CA 19
ATOM 8172 C C . LYS A 1 19 ? -1.923 2.009 2.609 1.00 0.00 19 LYS A C 19
ATOM 8173 O O . LYS A 1 19 ? -2.698 2.168 1.686 1.00 0.00 19 LYS A O 19
ATOM 8192 N N . CYS A 1 20 ? -1.084 1.006 2.705 1.00 0.00 20 CYS A N 19
ATOM 8193 C CA . CYS A 1 20 ? -1.001 -0.064 1.680 1.00 0.00 20 CYS A CA 19
ATOM 8194 C C . CYS A 1 20 ? -1.230 -1.391 2.418 1.00 0.00 20 CYS A C 19
ATOM 8195 O O . CYS A 1 20 ? -0.422 -1.792 3.235 1.00 0.00 20 CYS A O 19
ATOM 8202 N N . ASN A 1 21 ? -2.328 -2.031 2.107 1.00 0.00 21 ASN A N 19
ATOM 8203 C CA . ASN A 1 21 ? -2.673 -3.333 2.758 1.00 0.00 21 ASN A CA 19
ATOM 8204 C C . ASN A 1 21 ? -1.723 -4.500 2.427 1.00 0.00 21 ASN A C 19
ATOM 8205 O O . ASN A 1 21 ? -0.729 -4.342 1.744 1.00 0.00 21 ASN A O 19
ATOM 8216 N N . ARG A 1 22 ? -2.094 -5.645 2.944 1.00 0.00 22 ARG A N 19
ATOM 8217 C CA . ARG A 1 22 ? -1.333 -6.909 2.759 1.00 0.00 22 ARG A CA 19
ATOM 8218 C C . ARG A 1 22 ? -1.283 -7.368 1.294 1.00 0.00 22 ARG A C 19
ATOM 8219 O O . ARG A 1 22 ? -0.443 -8.168 0.926 1.00 0.00 22 ARG A O 19
ATOM 8240 N N . PHE A 1 23 ? -2.187 -6.841 0.506 1.00 0.00 23 PHE A N 19
ATOM 8241 C CA . PHE A 1 23 ? -2.256 -7.196 -0.946 1.00 0.00 23 PHE A CA 19
ATOM 8242 C C . PHE A 1 23 ? -1.350 -6.227 -1.730 1.00 0.00 23 PHE A C 19
ATOM 8243 O O . PHE A 1 23 ? -1.422 -6.151 -2.942 1.00 0.00 23 PHE A O 19
ATOM 8260 N N . ASN A 1 24 ? -0.522 -5.524 -0.992 1.00 0.00 24 ASN A N 19
ATOM 8261 C CA . ASN A 1 24 ? 0.434 -4.530 -1.569 1.00 0.00 24 ASN A CA 19
ATOM 8262 C C . ASN A 1 24 ? -0.294 -3.563 -2.507 1.00 0.00 24 ASN A C 19
ATOM 8263 O O . ASN A 1 24 ? 0.208 -3.156 -3.534 1.00 0.00 24 ASN A O 19
ATOM 8274 N N . LYS A 1 25 ? -1.484 -3.238 -2.084 1.00 0.00 25 LYS A N 19
ATOM 8275 C CA . LYS A 1 25 ? -2.380 -2.312 -2.824 1.00 0.00 25 LYS A CA 19
ATOM 8276 C C . LYS A 1 25 ? -2.769 -1.216 -1.836 1.00 0.00 25 LYS A C 19
ATOM 8277 O O . LYS A 1 25 ? -2.801 -1.451 -0.643 1.00 0.00 25 LYS A O 19
ATOM 8296 N N . CYS A 1 26 ? -3.060 -0.050 -2.349 1.00 0.00 26 CYS A N 19
ATOM 8297 C CA . CYS A 1 26 ? -3.445 1.071 -1.453 1.00 0.00 26 CYS A CA 19
ATOM 8298 C C . CYS A 1 26 ? -4.815 0.887 -0.807 1.00 0.00 26 CYS A C 19
ATOM 8299 O O . CYS A 1 26 ? -5.575 0.001 -1.144 1.00 0.00 26 CYS A O 19
ATOM 8306 N N . VAL A 1 27 ? -5.051 1.772 0.122 1.00 0.00 27 VAL A N 19
ATOM 8307 C CA . VAL A 1 27 ? -6.326 1.804 0.901 1.00 0.00 27 VAL A CA 19
ATOM 8308 C C . VAL A 1 27 ? -6.930 3.226 0.827 1.00 0.00 27 VAL A C 19
ATOM 8309 O O . VAL A 1 27 ? -6.160 4.154 0.633 1.00 0.00 27 VAL A O 19
ATOM 8323 N N . CYS A 1 1 ? 0.383 11.934 -4.634 1.00 0.00 1 CYS A N 20
ATOM 8324 C CA . CYS A 1 1 ? -0.393 11.120 -3.660 1.00 0.00 1 CYS A CA 20
ATOM 8325 C C . CYS A 1 1 ? -1.259 10.164 -4.506 1.00 0.00 1 CYS A C 20
ATOM 8326 O O . CYS A 1 1 ? -2.190 10.579 -5.169 1.00 0.00 1 CYS A O 20
ATOM 8335 N N . ARG A 1 2 ? -0.913 8.900 -4.455 1.00 0.00 2 ARG A N 20
ATOM 8336 C CA . ARG A 1 2 ? -1.655 7.851 -5.229 1.00 0.00 2 ARG A CA 20
ATOM 8337 C C . ARG A 1 2 ? -3.037 7.558 -4.644 1.00 0.00 2 ARG A C 20
ATOM 8338 O O . ARG A 1 2 ? -3.310 7.856 -3.501 1.00 0.00 2 ARG A O 20
ATOM 8359 N N . ILE A 1 3 ? -3.876 6.972 -5.460 1.00 0.00 3 ILE A N 20
ATOM 8360 C CA . ILE A 1 3 ? -5.261 6.632 -5.019 1.00 0.00 3 ILE A CA 20
ATOM 8361 C C . ILE A 1 3 ? -5.297 5.311 -4.217 1.00 0.00 3 ILE A C 20
ATOM 8362 O O . ILE A 1 3 ? -4.366 4.533 -4.294 1.00 0.00 3 ILE A O 20
ATOM 8393 N N . ASN A 1 5 ? -6.333 1.433 -3.308 1.00 0.00 5 ASN A N 20
ATOM 8394 C CA . ASN A 1 5 ? -6.200 0.128 -4.044 1.00 0.00 5 ASN A CA 20
ATOM 8395 C C . ASN A 1 5 ? -5.082 0.045 -5.102 1.00 0.00 5 ASN A C 20
ATOM 8396 O O . ASN A 1 5 ? -4.885 -1.007 -5.680 1.00 0.00 5 ASN A O 20
ATOM 8407 N N . GLN A 1 6 ? -4.380 1.127 -5.335 1.00 0.00 6 GLN A N 20
ATOM 8408 C CA . GLN A 1 6 ? -3.282 1.105 -6.354 1.00 0.00 6 GLN A CA 20
ATOM 8409 C C . GLN A 1 6 ? -2.038 0.374 -5.835 1.00 0.00 6 GLN A C 20
ATOM 8410 O O . GLN A 1 6 ? -1.676 0.502 -4.682 1.00 0.00 6 GLN A O 20
ATOM 8424 N N . LYS A 1 7 ? -1.427 -0.369 -6.726 1.00 0.00 7 LYS A N 20
ATOM 8425 C CA . LYS A 1 7 ? -0.196 -1.152 -6.391 1.00 0.00 7 LYS A CA 20
ATOM 8426 C C . LYS A 1 7 ? 0.888 -0.267 -5.749 1.00 0.00 7 LYS A C 20
ATOM 8427 O O . LYS A 1 7 ? 1.514 0.539 -6.409 1.00 0.00 7 LYS A O 20
ATOM 8446 N N . CYS A 1 8 ? 1.055 -0.463 -4.466 1.00 0.00 8 CYS A N 20
ATOM 8447 C CA . CYS A 1 8 ? 2.062 0.299 -3.671 1.00 0.00 8 CYS A CA 20
ATOM 8448 C C . CYS A 1 8 ? 2.782 -0.655 -2.717 1.00 0.00 8 CYS A C 20
ATOM 8449 O O . CYS A 1 8 ? 2.182 -1.566 -2.179 1.00 0.00 8 CYS A O 20
ATOM 8456 N N . PHE A 1 9 ? 4.055 -0.407 -2.537 1.00 0.00 9 PHE A N 20
ATOM 8457 C CA . PHE A 1 9 ? 4.879 -1.262 -1.631 1.00 0.00 9 PHE A CA 20
ATOM 8458 C C . PHE A 1 9 ? 4.826 -0.692 -0.210 1.00 0.00 9 PHE A C 20
ATOM 8459 O O . PHE A 1 9 ? 4.986 0.497 -0.010 1.00 0.00 9 PHE A O 20
ATOM 8476 N N . GLN A 1 10 ? 4.597 -1.577 0.726 1.00 0.00 10 GLN A N 20
ATOM 8477 C CA . GLN A 1 10 ? 4.514 -1.208 2.168 1.00 0.00 10 GLN A CA 20
ATOM 8478 C C . GLN A 1 10 ? 5.736 -0.401 2.639 1.00 0.00 10 GLN A C 20
ATOM 8479 O O . GLN A 1 10 ? 5.644 0.395 3.553 1.00 0.00 10 GLN A O 20
ATOM 8493 N N . HIS A 1 11 ? 6.844 -0.645 1.984 1.00 0.00 11 HIS A N 20
ATOM 8494 C CA . HIS A 1 11 ? 8.124 0.054 2.317 1.00 0.00 11 HIS A CA 20
ATOM 8495 C C . HIS A 1 11 ? 8.038 1.539 1.936 1.00 0.00 11 HIS A C 20
ATOM 8496 O O . HIS A 1 11 ? 8.495 2.395 2.668 1.00 0.00 11 HIS A O 20
ATOM 8510 N N . LEU A 1 12 ? 7.446 1.782 0.794 1.00 0.00 12 LEU A N 20
ATOM 8511 C CA . LEU A 1 12 ? 7.275 3.171 0.271 1.00 0.00 12 LEU A CA 20
ATOM 8512 C C . LEU A 1 12 ? 5.791 3.416 0.000 1.00 0.00 12 LEU A C 20
ATOM 8513 O O . LEU A 1 12 ? 5.325 3.366 -1.124 1.00 0.00 12 LEU A O 20
ATOM 8529 N N . ASP A 1 13 ? 5.087 3.673 1.074 1.00 0.00 13 ASP A N 20
ATOM 8530 C CA . ASP A 1 13 ? 3.625 3.936 0.970 1.00 0.00 13 ASP A CA 20
ATOM 8531 C C . ASP A 1 13 ? 3.441 5.273 0.237 1.00 0.00 13 ASP A C 20
ATOM 8532 O O . ASP A 1 13 ? 3.504 6.340 0.817 1.00 0.00 13 ASP A O 20
ATOM 8541 N N . ASP A 1 14 ? 3.215 5.140 -1.041 1.00 0.00 14 ASP A N 20
ATOM 8542 C CA . ASP A 1 14 ? 3.011 6.309 -1.944 1.00 0.00 14 ASP A CA 20
ATOM 8543 C C . ASP A 1 14 ? 1.540 6.745 -2.013 1.00 0.00 14 ASP A C 20
ATOM 8544 O O . ASP A 1 14 ? 1.218 7.693 -2.703 1.00 0.00 14 ASP A O 20
ATOM 8553 N N . CYS A 1 15 ? 0.693 6.048 -1.298 1.00 0.00 15 CYS A N 20
ATOM 8554 C CA . CYS A 1 15 ? -0.759 6.383 -1.289 1.00 0.00 15 CYS A CA 20
ATOM 8555 C C . CYS A 1 15 ? -1.038 7.717 -0.600 1.00 0.00 15 CYS A C 20
ATOM 8556 O O . CYS A 1 15 ? -0.264 8.177 0.218 1.00 0.00 15 CYS A O 20
ATOM 8563 N N . CYS A 1 16 ? -2.154 8.290 -0.970 1.00 0.00 16 CYS A N 20
ATOM 8564 C CA . CYS A 1 16 ? -2.580 9.599 -0.389 1.00 0.00 16 CYS A CA 20
ATOM 8565 C C . CYS A 1 16 ? -3.004 9.294 1.055 1.00 0.00 16 CYS A C 20
ATOM 8566 O O . CYS A 1 16 ? -2.829 10.093 1.954 1.00 0.00 16 CYS A O 20
ATOM 8573 N N . SER A 1 17 ? -3.556 8.115 1.201 1.00 0.00 17 SER A N 20
ATOM 8574 C CA . SER A 1 17 ? -4.037 7.604 2.511 1.00 0.00 17 SER A CA 20
ATOM 8575 C C . SER A 1 17 ? -2.850 7.016 3.300 1.00 0.00 17 SER A C 20
ATOM 8576 O O . SER A 1 17 ? -3.037 6.527 4.397 1.00 0.00 17 SER A O 20
ATOM 8584 N N . ARG A 1 18 ? -1.681 7.086 2.697 1.00 0.00 18 ARG A N 20
ATOM 8585 C CA . ARG A 1 18 ? -0.402 6.569 3.289 1.00 0.00 18 ARG A CA 20
ATOM 8586 C C . ARG A 1 18 ? -0.579 5.189 3.953 1.00 0.00 18 ARG A C 20
ATOM 8587 O O . ARG A 1 18 ? 0.082 4.855 4.918 1.00 0.00 18 ARG A O 20
ATOM 8608 N N . LYS A 1 19 ? -1.485 4.431 3.384 1.00 0.00 19 LYS A N 20
ATOM 8609 C CA . LYS A 1 19 ? -1.806 3.064 3.879 1.00 0.00 19 LYS A CA 20
ATOM 8610 C C . LYS A 1 19 ? -1.849 2.074 2.704 1.00 0.00 19 LYS A C 20
ATOM 8611 O O . LYS A 1 19 ? -2.562 2.296 1.744 1.00 0.00 19 LYS A O 20
ATOM 8630 N N . CYS A 1 20 ? -1.081 1.017 2.823 1.00 0.00 20 CYS A N 20
ATOM 8631 C CA . CYS A 1 20 ? -1.008 -0.039 1.782 1.00 0.00 20 CYS A CA 20
ATOM 8632 C C . CYS A 1 20 ? -1.274 -1.389 2.472 1.00 0.00 20 CYS A C 20
ATOM 8633 O O . CYS A 1 20 ? -0.511 -1.806 3.321 1.00 0.00 20 CYS A O 20
ATOM 8640 N N . ASN A 1 21 ? -2.352 -2.029 2.088 1.00 0.00 21 ASN A N 20
ATOM 8641 C CA . ASN A 1 21 ? -2.728 -3.351 2.684 1.00 0.00 21 ASN A CA 20
ATOM 8642 C C . ASN A 1 21 ? -1.752 -4.503 2.371 1.00 0.00 21 ASN A C 20
ATOM 8643 O O . ASN A 1 21 ? -0.715 -4.313 1.764 1.00 0.00 21 ASN A O 20
ATOM 8654 N N . ARG A 1 22 ? -2.151 -5.670 2.811 1.00 0.00 22 ARG A N 20
ATOM 8655 C CA . ARG A 1 22 ? -1.369 -6.918 2.626 1.00 0.00 22 ARG A CA 20
ATOM 8656 C C . ARG A 1 22 ? -1.226 -7.338 1.158 1.00 0.00 22 ARG A C 20
ATOM 8657 O O . ARG A 1 22 ? -0.332 -8.087 0.814 1.00 0.00 22 ARG A O 20
ATOM 8678 N N . PHE A 1 23 ? -2.117 -6.836 0.339 1.00 0.00 23 PHE A N 20
ATOM 8679 C CA . PHE A 1 23 ? -2.102 -7.159 -1.113 1.00 0.00 23 PHE A CA 20
ATOM 8680 C C . PHE A 1 23 ? -1.218 -6.160 -1.873 1.00 0.00 23 PHE A C 20
ATOM 8681 O O . PHE A 1 23 ? -1.315 -6.046 -3.080 1.00 0.00 23 PHE A O 20
ATOM 8698 N N . ASN A 1 24 ? -0.380 -5.472 -1.132 1.00 0.00 24 ASN A N 20
ATOM 8699 C CA . ASN A 1 24 ? 0.553 -4.455 -1.716 1.00 0.00 24 ASN A CA 20
ATOM 8700 C C . ASN A 1 24 ? -0.224 -3.477 -2.604 1.00 0.00 24 ASN A C 20
ATOM 8701 O O . ASN A 1 24 ? 0.225 -3.064 -3.652 1.00 0.00 24 ASN A O 20
ATOM 8712 N N . LYS A 1 25 ? -1.391 -3.152 -2.120 1.00 0.00 25 LYS A N 20
ATOM 8713 C CA . LYS A 1 25 ? -2.323 -2.216 -2.808 1.00 0.00 25 LYS A CA 20
ATOM 8714 C C . LYS A 1 25 ? -2.664 -1.125 -1.797 1.00 0.00 25 LYS A C 20
ATOM 8715 O O . LYS A 1 25 ? -2.592 -1.365 -0.608 1.00 0.00 25 LYS A O 20
ATOM 8734 N N . CYS A 1 26 ? -3.031 0.036 -2.275 1.00 0.00 26 CYS A N 20
ATOM 8735 C CA . CYS A 1 26 ? -3.375 1.139 -1.337 1.00 0.00 26 CYS A CA 20
ATOM 8736 C C . CYS A 1 26 ? -4.707 0.856 -0.635 1.00 0.00 26 CYS A C 20
ATOM 8737 O O . CYS A 1 26 ? -5.399 -0.090 -0.959 1.00 0.00 26 CYS A O 20
ATOM 8744 N N . VAL A 1 27 ? -5.010 1.701 0.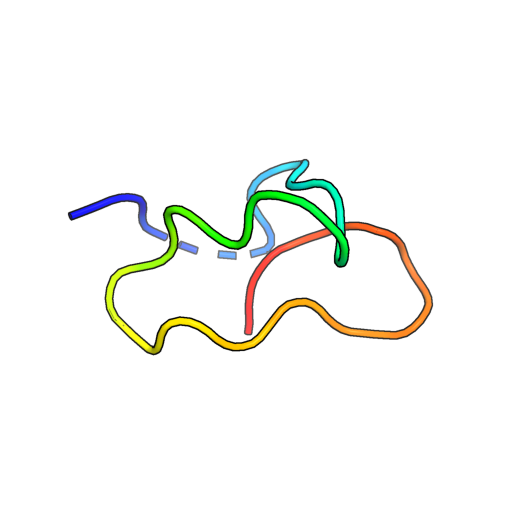312 1.00 0.00 27 VAL A N 20
ATOM 8745 C CA . VAL A 1 27 ? -6.276 1.575 1.103 1.00 0.00 27 VAL A CA 20
ATOM 8746 C C . VAL A 1 27 ? -7.091 2.880 1.013 1.00 0.00 27 VAL A C 20
ATOM 8747 O O . VAL A 1 27 ? -8.296 2.781 1.178 1.00 0.00 27 VAL A O 20
#